Protein AF-A0A8J2X203-F1 (afdb_monomer)

Radius of gyration: 23.36 Å; Cα contacts (8 Å, |Δi|>4): 575; chains: 1; bounding box: 58×71×62 Å

pLDDT: mean 76.02, std 18.05, range [33.25, 97.75]

Foldseek 3Di:
DVVVVVLVLLLLVLVVLLVVLQPPCLVVLLCQFEQAQDQDLDDPCLVVLQVHAAEEEAEFAPLPVVVVLVLVLVLCLRRLFKEWEWEPFDQQQPDDPQFTSTFTQWMQHSVSDTDQPPVHTDTDTLQCPQSPGRYYHYNGAPQNCVSHDPPHHYAYAYEAEQQLLSLLVLCCVVDVVCQDLVSSVVVCVVCLVVLDCPSPGGQLQRQLADNRGGPDPPHDLVSSLVRSSVSVSRHSYYHYSVPQLLSLVLVCLRYHVVCPPVVSSVCRNDPVNDPPVPPPRDDSVVSVVVCVPPPCLVSVCVSCVSVLSSVLSSLSSSLSSLCSRVPVPSCCVVVVHSVVVCVVSSVPCVSPPPPDCPVVCVVVDDDDDDDDDPVSVVVVVVVVVVVVVVVVVVVVVVVVVVVVVVPDDPPDDD

Solvent-accessible surface area (backbone atoms only — not comparable to full-atom values): 22994 Å² total; per-residue (Å²): 110,77,66,57,56,54,49,50,51,49,49,54,47,49,53,50,50,54,56,54,52,63,74,71,42,59,67,58,43,74,59,60,71,65,59,68,60,43,79,75,81,68,92,66,56,75,64,52,40,50,75,43,53,30,38,39,35,41,37,25,56,77,17,58,38,73,58,52,52,52,48,51,46,50,47,15,56,65,28,56,32,21,24,38,33,39,33,81,27,48,70,26,32,42,67,60,78,69,30,24,48,23,24,47,68,42,31,34,42,71,86,56,46,73,48,59,57,94,76,69,54,54,57,46,45,32,70,54,54,35,47,66,26,37,30,42,33,25,50,34,24,40,49,61,67,78,40,42,49,88,93,45,53,72,42,32,33,39,32,41,49,51,57,65,58,28,36,56,52,26,43,44,67,78,37,78,80,49,62,51,60,65,48,46,47,58,49,46,63,67,33,58,88,67,69,57,55,87,50,54,59,38,65,48,61,31,30,10,23,57,96,21,34,48,59,52,96,84,54,58,65,68,61,26,39,56,34,18,56,58,50,50,71,66,36,72,42,43,28,38,58,93,45,42,57,58,32,50,53,54,50,35,58,33,36,36,70,81,56,80,59,54,77,66,54,53,56,70,55,40,69,88,70,53,84,69,85,64,69,87,82,57,57,65,65,59,43,52,57,52,52,54,72,70,74,50,39,64,58,53,49,63,74,40,44,62,51,47,55,50,47,53,54,45,51,52,50,27,52,50,45,32,48,60,66,44,47,91,71,26,56,51,69,79,63,58,32,68,61,41,54,37,61,69,50,76,53,57,62,90,84,45,77,90,67,84,75,51,67,67,52,69,74,71,59,80,83,84,87,82,79,82,62,69,66,62,58,52,50,56,53,49,54,54,50,50,54,51,50,55,50,52,52,52,53,50,53,52,52,52,54,55,52,54,65,72,69,55,76,94,80,84,90,127

Nearest PDB structures (foldseek):
  6k8c-assembly1_A  TM=3.001E-01  e=5.804E+00  Helicobacter pylori 26695
  1jbv-assembly1_A  TM=3.034E-01  e=9.327E+00  Lacticaseibacillus casei
  8sta-assembly1_B  TM=1.337E-01  e=3.427E+00  Cupriavidus metallidurans CH34

Secondary structure (DSSP, 8-state):
-HHHHHHHHHHHHHHHHHHHHHHHSHHHHHT-----------TTHHHHHHHS-EEEEEE-TTTTHHHHHHHHHHHHHHTT--EEEEES-GGGG--BTTB-SSEEEEEE-TT--B---TTSSPPPBHHHHHHH-SEEEES--TTGGGGSPTT--EEEEEEE--HHHHHHHHHHHH-TT--SHHHHHHHHHHHTTTT--TT---HHHHH-EETTEE--TTS-HHHHHHHHHHHHHTEEEEEEGGGHHHHHHHHHHHH-TT-S-HHHHHHHH-STT----S-TT--HHHHHHHHHHSSTHHHHHHHTHHHHHHHHHHHHHHHHHHHHHHGGG-GGGGGTHHHHHHHHTT--GGGS-SS---TTHHHH---SPPPPPHHHHHHHHHHHHHHHHHHHHHHHHHHHHHHHHHSS------

InterPro domains:
  IPR027417 P-loop containing nucleoside triphosphate hydrolase [G3DSA:3.40.50.300] (50-325)

Sequence (414 aa):
MRHAAALLCLVVAQVNALAKSTLGNTTVYQTLPRLECSKETDTNKAADVRAEPIILFVHVFKAAGSSVRGIFRRYAEKCNKRWACLVQCQKGGSPRGATVPCRLRDMVNLNRRLVMGEDGRRNPRTENLGALSHIVGGHFHYGMHMLVPQGRKYFYVTVVREPLSTWISGMRYHDKSLKTVSDVRNAAEKFLPRGSNRFYQNGLTYLGAVDGLPLGRKAPMPEKLVSALSNLEDVLVVGVVESWPTTIDLLQAMLDPTDQAPYMWDRYRDSARKKNTASKSLSSVDIVRDLRGDGYWADIRRFLLFENAFYAAALARHALACKHVLGDDCRLRRQGGLGVLLNASLLAPDLLPSGDIDAASLVNSQPEKPRVSPVAVASAHAVLAEAKRQRAVRDKQRKNRKKKKKLLPVTEQL

Organism: NCBI:txid35677

Structure (mmCIF, N/CA/C/O backbone):
data_AF-A0A8J2X203-F1
#
_entry.id   AF-A0A8J2X203-F1
#
loop_
_atom_site.group_PDB
_atom_site.id
_atom_site.type_symbol
_atom_site.label_atom_id
_atom_site.label_alt_id
_atom_site.label_comp_id
_atom_site.label_asym_id
_atom_site.label_entity_id
_atom_site.label_seq_id
_atom_site.pdbx_PDB_ins_code
_atom_site.Cartn_x
_atom_site.Cartn_y
_atom_site.Cartn_z
_atom_site.occupancy
_atom_site.B_iso_or_equiv
_atom_site.auth_seq_id
_atom_site.auth_comp_id
_atom_site.auth_asym_id
_atom_site.auth_atom_id
_atom_site.pdbx_PDB_model_num
ATOM 1 N N . MET A 1 1 ? 32.691 2.981 -14.051 1.00 40.22 1 MET A N 1
ATOM 2 C CA . MET A 1 1 ? 33.061 3.323 -12.653 1.00 40.22 1 MET A CA 1
ATOM 3 C C . MET A 1 1 ? 31.976 4.071 -11.861 1.00 40.22 1 MET A C 1
ATOM 5 O O . MET A 1 1 ? 31.585 3.569 -10.818 1.00 40.22 1 MET A O 1
ATOM 9 N N . ARG A 1 2 ? 31.408 5.203 -12.320 1.00 37.97 2 ARG A N 1
ATOM 10 C CA . ARG A 1 2 ? 30.400 5.971 -11.535 1.00 37.97 2 ARG A CA 1
ATOM 11 C C . ARG A 1 2 ? 29.120 5.202 -11.156 1.00 37.97 2 ARG A C 1
ATOM 13 O O . ARG A 1 2 ? 28.545 5.462 -10.108 1.00 37.97 2 ARG A O 1
ATOM 20 N N . HIS A 1 3 ? 28.668 4.260 -11.985 1.00 40.38 3 HIS A N 1
ATOM 21 C CA . HIS A 1 3 ? 27.496 3.427 -11.674 1.00 40.38 3 HIS A CA 1
ATOM 22 C C . HIS A 1 3 ? 27.802 2.316 -10.663 1.00 40.38 3 HIS A C 1
ATOM 24 O O . HIS A 1 3 ? 26.931 1.983 -9.872 1.00 40.38 3 HIS A O 1
ATOM 30 N N . ALA A 1 4 ? 29.039 1.811 -10.629 1.00 39.72 4 ALA A N 1
ATOM 31 C CA . ALA A 1 4 ? 29.462 0.804 -9.660 1.00 39.72 4 ALA A CA 1
ATOM 32 C C . ALA A 1 4 ? 29.527 1.389 -8.241 1.00 39.72 4 ALA A C 1
ATOM 34 O O . ALA A 1 4 ? 29.001 0.788 -7.318 1.00 39.72 4 ALA A O 1
ATOM 35 N N . ALA A 1 5 ? 30.058 2.606 -8.079 1.00 46.72 5 ALA A N 1
ATOM 36 C CA . ALA A 1 5 ? 30.074 3.291 -6.784 1.00 46.72 5 ALA A CA 1
ATOM 37 C C . ALA A 1 5 ? 28.659 3.614 -6.266 1.00 46.72 5 ALA A C 1
ATOM 39 O O . ALA A 1 5 ? 28.376 3.445 -5.086 1.00 46.72 5 ALA A O 1
ATOM 40 N N . ALA A 1 6 ? 27.742 4.028 -7.150 1.00 49.97 6 ALA A N 1
ATOM 41 C CA . ALA A 1 6 ? 26.348 4.270 -6.777 1.00 49.97 6 ALA A CA 1
ATOM 42 C C . ALA A 1 6 ? 25.622 2.977 -6.370 1.00 49.97 6 ALA A C 1
ATOM 44 O O . ALA A 1 6 ? 24.853 2.994 -5.414 1.00 49.97 6 ALA A O 1
ATOM 45 N N . LEU A 1 7 ? 25.890 1.868 -7.069 1.00 50.47 7 LEU A N 1
ATOM 46 C CA . LEU A 1 7 ? 25.353 0.549 -6.741 1.00 50.47 7 LEU A CA 1
ATOM 47 C C . LEU A 1 7 ? 25.916 0.039 -5.406 1.00 50.47 7 LEU A C 1
ATOM 49 O O . LEU A 1 7 ? 25.150 -0.397 -4.557 1.00 50.47 7 LEU A O 1
ATOM 53 N N . LEU A 1 8 ? 27.226 0.181 -5.186 1.00 49.06 8 LEU A N 1
ATOM 54 C CA . LEU A 1 8 ? 27.902 -0.214 -3.950 1.00 49.06 8 LEU A CA 1
ATOM 55 C C . LEU A 1 8 ? 27.384 0.586 -2.748 1.00 49.06 8 LEU A C 1
ATOM 57 O O . LEU A 1 8 ? 27.066 0.006 -1.718 1.00 49.06 8 LEU A O 1
ATOM 61 N N . CYS A 1 9 ? 27.199 1.902 -2.891 1.00 54.00 9 CYS A N 1
ATOM 62 C CA . CYS A 1 9 ? 26.570 2.721 -1.854 1.00 54.00 9 CYS A CA 1
ATOM 63 C C . CYS A 1 9 ? 25.115 2.310 -1.586 1.00 54.00 9 CYS A C 1
ATOM 65 O O . CYS A 1 9 ? 24.678 2.369 -0.440 1.00 54.00 9 CYS A O 1
ATOM 67 N N . LEU A 1 10 ? 24.368 1.883 -2.611 1.00 55.03 10 LEU A N 1
ATOM 68 C CA . LEU A 1 10 ? 23.000 1.385 -2.450 1.00 55.03 10 LEU A CA 1
ATOM 69 C C . LEU A 1 10 ? 22.971 0.066 -1.669 1.00 55.03 10 LEU A C 1
ATOM 71 O O . LEU A 1 10 ? 22.167 -0.077 -0.754 1.00 55.03 10 LEU A O 1
ATOM 75 N N . VAL A 1 11 ? 23.871 -0.861 -2.005 1.00 55.09 11 VAL A N 1
ATOM 76 C CA . VAL A 1 11 ? 24.015 -2.163 -1.339 1.00 55.09 11 VAL A CA 1
ATOM 77 C C . VAL A 1 11 ? 24.466 -1.967 0.108 1.00 55.09 11 VAL A C 1
ATOM 79 O O . VAL A 1 11 ? 23.850 -2.502 1.022 1.00 55.09 11 VAL A O 1
ATOM 82 N N . VAL A 1 12 ? 25.464 -1.116 0.357 1.00 56.12 12 VAL A N 1
ATOM 83 C CA . VAL A 1 12 ? 25.931 -0.791 1.715 1.00 56.12 12 VAL A CA 1
ATOM 84 C C . VAL A 1 12 ? 24.844 -0.084 2.532 1.00 56.12 12 VAL A C 1
ATOM 86 O O . VAL A 1 12 ? 24.714 -0.340 3.730 1.00 56.12 12 VAL A O 1
ATOM 89 N N . ALA A 1 13 ? 24.034 0.778 1.913 1.00 53.97 13 ALA A N 1
ATOM 90 C CA . ALA A 1 13 ? 22.890 1.400 2.575 1.00 53.97 13 ALA A CA 1
ATOM 91 C C . ALA A 1 13 ? 21.780 0.383 2.881 1.00 53.97 13 ALA A C 1
ATOM 93 O O . ALA A 1 13 ? 21.217 0.432 3.971 1.00 53.97 13 ALA A O 1
ATOM 94 N N . GLN A 1 14 ? 21.500 -0.559 1.974 1.00 57.31 14 GLN A N 1
ATOM 95 C CA . GLN A 1 14 ? 20.550 -1.650 2.208 1.00 57.31 14 GLN A CA 1
ATOM 96 C C . GLN A 1 14 ? 21.008 -2.563 3.343 1.00 57.31 14 GLN A C 1
ATOM 98 O O . GLN A 1 14 ? 20.225 -2.813 4.251 1.00 57.31 14 GLN A O 1
ATOM 103 N N . VAL A 1 15 ? 22.265 -3.010 3.337 1.00 55.53 15 VAL A N 1
ATOM 104 C CA . VAL A 1 15 ? 22.814 -3.886 4.383 1.00 55.53 15 VAL A CA 1
ATOM 105 C C . VAL A 1 15 ? 22.793 -3.184 5.744 1.00 55.53 15 VAL A C 1
ATOM 107 O O . VAL A 1 15 ? 22.358 -3.772 6.729 1.00 55.53 15 VAL A O 1
ATOM 110 N N . ASN A 1 16 ? 23.162 -1.900 5.806 1.00 54.03 16 ASN A N 1
ATOM 111 C CA . ASN A 1 16 ? 23.105 -1.134 7.055 1.00 54.03 16 ASN A CA 1
ATOM 112 C C . ASN A 1 16 ? 21.674 -0.830 7.524 1.00 54.03 16 ASN A C 1
ATOM 114 O O . ASN A 1 16 ? 21.428 -0.823 8.730 1.00 54.03 16 ASN A O 1
ATOM 118 N N . ALA A 1 17 ? 20.735 -0.567 6.610 1.00 53.28 17 ALA A N 1
ATOM 119 C CA . ALA A 1 17 ? 19.328 -0.357 6.952 1.00 53.28 17 ALA A CA 1
ATOM 120 C C . ALA A 1 17 ? 18.685 -1.653 7.461 1.00 53.28 17 ALA A C 1
ATOM 122 O O . ALA A 1 17 ? 18.047 -1.635 8.511 1.00 53.28 17 ALA A O 1
ATOM 123 N N . LEU A 1 18 ? 18.935 -2.784 6.787 1.00 53.66 18 LEU A N 1
ATOM 124 C CA . LEU A 1 18 ? 18.519 -4.105 7.260 1.00 53.66 18 LEU A CA 1
ATOM 125 C C . LEU A 1 18 ? 19.082 -4.388 8.658 1.00 53.66 18 LEU A C 1
ATOM 127 O O . LEU A 1 18 ? 18.308 -4.717 9.551 1.00 53.66 18 LEU A O 1
ATOM 131 N N . ALA A 1 19 ? 20.388 -4.187 8.867 1.00 53.53 19 ALA A N 1
ATOM 132 C CA . ALA A 1 19 ? 21.050 -4.469 10.140 1.00 53.53 19 ALA A CA 1
ATOM 133 C C . ALA A 1 19 ? 20.549 -3.581 11.298 1.00 53.53 19 ALA A C 1
ATOM 135 O O . ALA A 1 19 ? 20.325 -4.074 12.407 1.00 53.53 19 ALA A O 1
ATOM 136 N N . LYS A 1 20 ? 20.323 -2.280 11.055 1.00 53.88 20 LYS A N 1
ATOM 137 C CA . LYS A 1 20 ? 19.760 -1.361 12.064 1.00 53.88 20 LYS A CA 1
ATOM 138 C C . LYS A 1 20 ? 18.294 -1.667 12.375 1.00 53.88 20 LYS A C 1
ATOM 140 O O . LYS A 1 20 ? 17.915 -1.654 13.545 1.00 53.88 20 LYS A O 1
ATOM 145 N N . SER A 1 21 ? 17.498 -1.997 11.357 1.00 52.84 21 SER A N 1
ATOM 146 C CA . SER A 1 21 ? 16.092 -2.384 11.509 1.00 52.84 21 SER A CA 1
ATOM 147 C C . SER A 1 21 ? 15.927 -3.619 12.402 1.00 52.84 21 SER A C 1
ATOM 149 O O . SER A 1 21 ? 14.963 -3.692 13.163 1.00 52.84 21 SER A O 1
ATOM 151 N N . THR A 1 22 ? 16.835 -4.596 12.329 1.00 52.50 22 THR A N 1
ATOM 152 C CA . THR A 1 22 ? 16.743 -5.844 13.111 1.00 52.50 22 THR A CA 1
ATOM 153 C C . THR A 1 22 ? 17.000 -5.679 14.609 1.00 52.50 22 THR A C 1
ATOM 155 O O . THR A 1 22 ? 16.419 -6.424 15.389 1.00 52.50 22 THR A O 1
ATOM 158 N N . LEU A 1 23 ? 17.827 -4.715 15.032 1.00 46.97 23 LEU A N 1
ATOM 159 C CA . LEU A 1 23 ? 18.232 -4.576 16.442 1.00 46.97 23 LEU A CA 1
ATOM 160 C C . LEU A 1 23 ? 17.339 -3.625 17.256 1.00 46.97 23 LEU A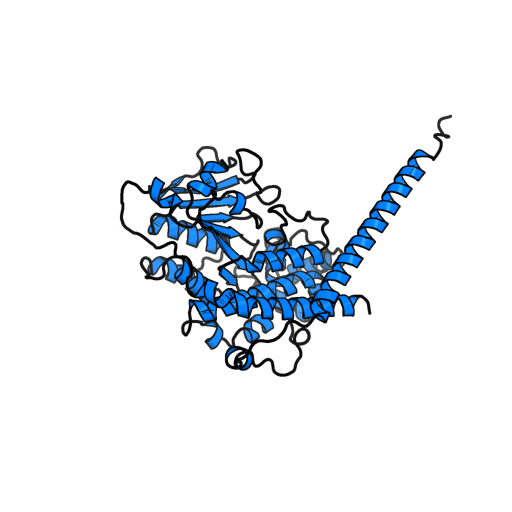 C 1
ATOM 162 O O . LEU A 1 23 ? 17.231 -3.795 18.466 1.00 46.97 23 LEU A O 1
ATOM 166 N N . GLY A 1 24 ? 16.693 -2.644 16.616 1.00 51.19 24 GLY A N 1
ATOM 167 C CA . GLY A 1 24 ? 15.830 -1.668 17.300 1.00 51.19 24 GLY A CA 1
ATOM 168 C C . GLY A 1 24 ? 14.337 -2.016 17.339 1.00 51.19 24 GLY A C 1
ATOM 169 O O . GLY A 1 24 ? 13.624 -1.495 18.190 1.00 51.19 24 GLY A O 1
ATOM 170 N N . ASN A 1 25 ? 13.851 -2.887 16.444 1.00 53.41 25 ASN A N 1
ATOM 171 C CA . ASN A 1 25 ? 12.408 -3.102 16.241 1.00 53.41 25 ASN A CA 1
ATOM 172 C C . ASN A 1 25 ? 11.844 -4.391 16.841 1.00 53.41 25 ASN A C 1
ATOM 174 O O . ASN A 1 25 ? 10.650 -4.653 16.699 1.00 53.41 25 ASN A O 1
ATOM 178 N N . THR A 1 26 ? 12.647 -5.211 17.517 1.00 57.44 26 THR A N 1
ATOM 179 C CA . THR A 1 26 ? 12.128 -6.413 18.190 1.00 57.44 26 THR A CA 1
ATOM 180 C C . THR A 1 26 ? 11.073 -6.061 19.239 1.00 57.44 26 THR A C 1
ATOM 182 O O . THR A 1 26 ? 10.055 -6.742 19.326 1.00 57.44 26 THR A O 1
ATOM 185 N N . THR A 1 27 ? 11.242 -4.946 19.953 1.00 60.12 27 THR A N 1
ATOM 186 C CA . THR A 1 27 ? 10.258 -4.421 20.916 1.00 60.12 27 THR A CA 1
ATOM 187 C C . THR A 1 27 ? 8.948 -3.977 20.260 1.00 60.12 27 THR A C 1
ATOM 189 O O . THR A 1 27 ? 7.878 -4.176 20.836 1.00 60.12 27 THR A O 1
ATOM 192 N N . VAL A 1 28 ? 8.998 -3.441 19.035 1.00 66.12 28 VAL A N 1
ATOM 193 C CA . VAL A 1 28 ? 7.806 -2.993 18.289 1.00 66.12 28 VAL A CA 1
ATOM 194 C C . VAL A 1 28 ? 6.884 -4.170 17.964 1.00 66.12 28 VAL A C 1
ATOM 196 O O . VAL A 1 28 ? 5.664 -4.039 18.038 1.00 66.12 28 VAL A O 1
ATOM 199 N N . TYR A 1 29 ? 7.449 -5.339 17.652 1.00 65.88 29 TYR A N 1
ATOM 200 C CA . TYR A 1 29 ? 6.659 -6.538 17.356 1.00 65.88 29 TYR A CA 1
ATOM 201 C C . TYR A 1 29 ? 6.220 -7.313 18.605 1.00 65.88 29 TYR A C 1
ATOM 203 O O . TYR A 1 29 ? 5.225 -8.028 18.540 1.00 65.88 29 TYR A O 1
ATOM 211 N N . GLN A 1 30 ? 6.906 -7.150 19.743 1.00 64.62 30 GLN A N 1
ATOM 212 C CA . GLN A 1 30 ? 6.516 -7.782 21.013 1.00 64.62 30 GLN A CA 1
ATOM 213 C C . GLN A 1 30 ? 5.176 -7.266 21.546 1.00 64.62 30 GLN A C 1
ATOM 215 O O . GLN A 1 30 ? 4.457 -7.992 22.227 1.00 64.62 30 GLN A O 1
ATOM 220 N N . THR A 1 31 ? 4.820 -6.025 21.219 1.00 65.81 31 THR A N 1
ATOM 221 C CA . THR A 1 31 ? 3.533 -5.429 21.589 1.00 65.81 31 THR A CA 1
ATOM 222 C C . THR A 1 31 ? 2.875 -4.845 20.355 1.00 65.81 31 THR A C 1
ATOM 224 O O . THR A 1 31 ? 2.670 -3.635 20.259 1.00 65.81 31 THR A O 1
ATOM 227 N N . LEU A 1 32 ? 2.547 -5.716 19.388 1.00 71.62 32 LEU A N 1
ATOM 228 C CA . LEU A 1 32 ? 1.739 -5.277 18.260 1.00 71.62 32 LEU A CA 1
ATOM 229 C C . LEU A 1 32 ? 0.491 -4.570 18.805 1.00 71.62 32 LEU A C 1
ATOM 231 O O . LEU A 1 32 ? -0.293 -5.190 19.527 1.00 71.62 32 LEU A O 1
ATOM 235 N N . PRO A 1 33 ? 0.305 -3.285 18.492 1.00 72.12 33 PRO A N 1
ATOM 236 C CA . PRO A 1 33 ? -0.875 -2.555 18.899 1.00 72.12 33 PRO A CA 1
ATOM 237 C C . PRO A 1 33 ? -2.109 -3.221 18.304 1.00 72.12 33 PRO A C 1
ATOM 239 O O . PRO A 1 33 ? -2.152 -3.542 17.114 1.00 72.12 33 PRO A O 1
ATOM 242 N N . ARG A 1 34 ? -3.114 -3.414 19.152 1.00 81.00 34 ARG A N 1
ATOM 243 C CA . ARG A 1 34 ? -4.309 -4.174 18.808 1.00 81.00 34 ARG A CA 1
ATOM 244 C C . ARG A 1 34 ? -5.471 -3.227 18.592 1.00 81.00 34 ARG A C 1
ATOM 246 O O . ARG A 1 34 ? -5.744 -2.364 19.424 1.00 81.00 34 ARG A O 1
ATOM 253 N N . LEU A 1 35 ? -6.156 -3.402 17.469 1.00 84.25 35 LEU A N 1
ATOM 254 C CA . LEU A 1 35 ? -7.462 -2.798 17.234 1.00 84.25 35 LEU A CA 1
ATOM 255 C C . LEU A 1 35 ? -8.517 -3.884 17.433 1.00 84.25 35 LEU A C 1
ATOM 257 O O . LEU A 1 35 ? -9.119 -4.323 16.458 1.00 84.25 35 LEU A O 1
ATOM 261 N N . GLU A 1 36 ? -8.677 -4.355 18.671 1.00 83.19 36 GLU A N 1
ATOM 262 C CA . GLU A 1 36 ? -9.402 -5.596 18.969 1.00 83.19 36 GLU A CA 1
ATOM 263 C C . GLU A 1 36 ? -10.850 -5.580 18.481 1.00 83.19 36 GLU A C 1
ATOM 265 O O . GLU A 1 36 ? -11.543 -4.554 18.494 1.00 83.19 36 GLU A O 1
ATOM 270 N N . CYS A 1 37 ? -11.303 -6.747 18.036 1.00 85.00 37 CYS A N 1
ATOM 271 C CA . CYS A 1 37 ? -12.652 -6.931 17.547 1.00 85.00 37 CYS A CA 1
ATOM 272 C C . CYS A 1 37 ? -13.624 -7.027 18.726 1.00 85.00 37 CYS A C 1
ATOM 274 O O . CYS A 1 37 ? -13.645 -8.036 19.423 1.00 85.00 37 CYS A O 1
ATOM 276 N N . SER A 1 38 ? -14.468 -6.011 18.919 1.00 79.62 38 SER A N 1
ATOM 277 C CA . SER A 1 38 ? -15.594 -6.098 19.854 1.00 79.62 38 SER A CA 1
ATOM 278 C C . SER A 1 38 ? -16.901 -6.288 19.089 1.00 79.62 38 SER A C 1
ATOM 280 O O . SER A 1 38 ? -17.208 -5.564 18.133 1.00 79.62 38 SER A O 1
ATOM 282 N N . LYS A 1 39 ? -17.674 -7.295 19.504 1.00 70.00 39 LYS A N 1
ATOM 283 C CA . LYS A 1 39 ? -19.028 -7.559 18.992 1.00 70.00 39 LYS A CA 1
ATOM 284 C C . LYS A 1 39 ? -20.095 -6.780 19.760 1.00 70.00 39 LYS A C 1
ATOM 286 O O . LYS A 1 39 ? -21.212 -6.663 19.250 1.00 70.00 39 LYS A O 1
ATOM 291 N N . GLU A 1 40 ? -19.758 -6.244 20.932 1.00 67.25 40 GLU A N 1
ATOM 292 C CA . GLU A 1 40 ? -20.705 -5.574 21.817 1.00 67.25 40 GLU A CA 1
ATOM 293 C C . GLU A 1 40 ? -21.225 -4.275 21.197 1.00 67.25 40 GLU A C 1
ATOM 295 O O . GLU A 1 40 ? -20.528 -3.509 20.517 1.00 67.25 40 GLU A O 1
ATOM 300 N N . THR A 1 41 ? -22.522 -4.047 21.371 1.00 59.62 41 THR A N 1
ATOM 301 C CA . THR A 1 41 ? -23.263 -2.940 20.761 1.00 59.62 41 THR A CA 1
ATOM 302 C C . THR A 1 41 ? -23.167 -1.632 21.541 1.00 59.62 41 THR A C 1
ATOM 304 O O . THR A 1 41 ? -23.772 -0.668 21.086 1.00 59.62 41 THR A O 1
ATOM 307 N N . ASP A 1 42 ? -22.347 -1.561 22.593 1.00 55.94 42 ASP A N 1
ATOM 308 C CA . ASP A 1 42 ? -22.339 -0.480 23.588 1.00 55.94 42 ASP A CA 1
ATOM 309 C C . ASP A 1 42 ? -22.448 0.948 23.044 1.00 55.94 42 ASP A C 1
ATOM 311 O O . ASP A 1 42 ? -21.892 1.335 22.014 1.00 55.94 42 ASP A O 1
ATOM 315 N N . THR A 1 43 ? -23.243 1.742 23.747 1.00 51.66 43 THR A N 1
ATOM 316 C CA . THR A 1 43 ? -23.900 2.951 23.246 1.00 51.66 43 THR A CA 1
ATOM 317 C C . THR A 1 43 ? -23.021 4.210 23.265 1.00 51.66 43 THR A C 1
ATOM 319 O O . THR A 1 43 ? -23.412 5.209 22.667 1.00 51.66 43 THR A O 1
ATOM 322 N N . ASN A 1 44 ? -21.801 4.166 23.827 1.00 52.75 44 ASN A N 1
ATOM 323 C CA . ASN A 1 44 ? -20.912 5.337 23.999 1.00 52.75 44 ASN A CA 1
ATOM 324 C C . ASN A 1 44 ? -19.638 5.369 23.120 1.00 52.75 44 ASN A C 1
ATOM 326 O O . ASN A 1 44 ? -18.684 6.104 23.373 1.00 52.75 44 ASN A O 1
ATOM 330 N N . LYS A 1 45 ? -19.659 4.668 21.987 1.00 59.66 45 LYS A N 1
ATOM 331 C CA . LYS A 1 45 ? -18.501 4.420 21.102 1.00 59.66 45 LYS A CA 1
ATOM 332 C C . LYS A 1 45 ? -17.791 5.622 20.469 1.00 59.66 45 LYS A C 1
ATOM 334 O O . LYS A 1 45 ? -16.779 5.438 19.798 1.00 59.66 45 LYS A O 1
ATOM 339 N N . ALA A 1 46 ? -18.310 6.847 20.571 1.00 55.75 46 ALA A N 1
ATOM 340 C CA . ALA A 1 46 ? -17.629 8.016 20.002 1.00 55.75 46 ALA A CA 1
ATOM 341 C C . ALA A 1 46 ? -16.410 8.448 20.836 1.00 55.75 46 ALA A C 1
ATOM 343 O O . ALA A 1 46 ? -15.409 8.872 20.252 1.00 55.75 46 ALA A O 1
ATOM 344 N N . ALA A 1 47 ? -16.488 8.317 22.166 1.00 57.75 47 ALA A N 1
ATOM 345 C CA . ALA A 1 47 ? -15.360 8.548 23.067 1.00 57.75 47 ALA A CA 1
ATOM 346 C C . ALA A 1 47 ? -14.298 7.445 22.900 1.00 57.75 47 ALA A C 1
ATOM 348 O O . ALA A 1 47 ? -13.113 7.758 22.766 1.00 57.75 47 ALA A O 1
ATOM 349 N N . ASP A 1 48 ? -14.741 6.192 22.750 1.00 65.56 48 ASP A N 1
ATOM 350 C CA . ASP A 1 48 ? -13.872 5.019 22.574 1.00 65.56 48 ASP A CA 1
ATOM 351 C C . ASP A 1 48 ? -12.980 5.116 21.331 1.00 65.56 48 ASP A C 1
ATOM 353 O O . ASP A 1 48 ? -11.802 4.763 21.381 1.00 65.56 48 ASP A O 1
ATOM 357 N N . VAL A 1 49 ? -13.483 5.690 20.225 1.00 81.56 49 VAL A N 1
ATOM 358 C CA . VAL A 1 49 ? -12.681 5.827 18.993 1.00 81.56 49 VAL A CA 1
ATOM 359 C C . VAL A 1 49 ? -11.387 6.598 19.248 1.00 81.56 49 VAL A C 1
ATOM 361 O O . VAL A 1 49 ? -10.354 6.257 18.679 1.00 81.56 49 VAL A O 1
ATOM 364 N N . ARG A 1 50 ? -11.418 7.647 20.080 1.00 82.00 50 ARG A N 1
ATOM 365 C CA . ARG A 1 50 ? -10.235 8.487 20.333 1.00 82.00 50 ARG A CA 1
ATOM 366 C C . ARG A 1 50 ? -9.215 7.806 21.245 1.00 82.00 50 ARG A C 1
ATOM 368 O O . ARG A 1 50 ? -8.033 8.122 21.129 1.00 82.00 50 ARG A O 1
ATOM 375 N N . ALA A 1 51 ? -9.666 6.901 22.113 1.00 85.00 51 ALA A N 1
ATOM 376 C CA . ALA A 1 51 ? -8.804 6.110 22.987 1.00 85.00 51 ALA A CA 1
ATOM 377 C C . ALA A 1 51 ? -8.096 4.978 22.223 1.00 85.00 51 ALA A C 1
ATOM 379 O O . ALA A 1 51 ? -6.964 4.618 22.544 1.00 85.00 51 ALA A O 1
ATOM 380 N N . GLU A 1 52 ? -8.733 4.454 21.175 1.00 89.31 52 GLU A N 1
ATOM 381 C CA . GLU A 1 52 ? -8.156 3.414 20.329 1.00 89.31 52 GLU A CA 1
ATOM 382 C C . GLU A 1 52 ? -7.148 3.960 19.303 1.00 89.31 52 GLU A C 1
ATOM 384 O O . GLU A 1 52 ? -7.305 5.073 18.778 1.00 89.31 52 GLU A O 1
ATOM 389 N N . PRO A 1 53 ? -6.130 3.164 18.931 1.00 91.75 53 PRO A N 1
ATOM 390 C CA . PRO A 1 53 ? -5.208 3.550 17.878 1.00 91.75 53 PRO A CA 1
ATOM 391 C C . PRO A 1 53 ? -5.882 3.636 16.503 1.00 91.75 53 PRO A C 1
ATOM 393 O O . PRO A 1 53 ? -6.880 2.973 16.228 1.00 91.75 53 PRO A O 1
ATOM 396 N N . ILE A 1 54 ? -5.297 4.430 15.606 1.00 93.75 54 ILE A N 1
ATOM 397 C CA . ILE A 1 54 ? -5.731 4.533 14.207 1.00 93.75 54 ILE A CA 1
ATOM 398 C C . ILE A 1 54 ? -4.776 3.808 13.259 1.00 93.75 54 ILE A C 1
ATOM 400 O O . ILE A 1 54 ? -3.557 3.946 13.334 1.00 93.75 54 ILE A O 1
ATOM 404 N N . ILE A 1 55 ? -5.341 3.071 12.308 1.00 95.69 55 ILE A N 1
ATOM 405 C CA . ILE A 1 55 ? -4.592 2.391 11.253 1.00 95.69 55 ILE A CA 1
ATOM 406 C C . ILE A 1 55 ? -4.629 3.230 9.979 1.00 95.69 55 ILE A C 1
ATOM 408 O O . ILE A 1 55 ? -5.696 3.594 9.480 1.00 95.69 55 ILE A O 1
ATOM 412 N N . LEU A 1 56 ? -3.452 3.495 9.423 1.00 96.38 56 LEU A N 1
ATOM 413 C CA . LEU A 1 56 ? -3.247 4.240 8.188 1.00 96.38 56 LEU A CA 1
ATOM 414 C C . LEU A 1 56 ? -2.744 3.288 7.100 1.00 96.38 56 LEU A C 1
ATOM 416 O O . LEU A 1 56 ? -1.565 2.939 7.043 1.00 96.38 56 LEU A O 1
ATOM 420 N N . PHE A 1 57 ? -3.641 2.861 6.214 1.00 97.50 57 PHE A N 1
ATOM 421 C CA . PHE A 1 57 ? -3.300 1.959 5.118 1.00 97.50 57 PHE A CA 1
ATOM 422 C C . PHE A 1 57 ? -2.891 2.711 3.845 1.00 97.50 57 PHE A C 1
ATOM 424 O O . PHE A 1 57 ? -3.737 3.207 3.091 1.00 97.50 57 PHE A O 1
ATOM 431 N N . VAL A 1 58 ? -1.588 2.722 3.568 1.00 96.81 58 VAL A N 1
ATOM 432 C CA . VAL A 1 58 ? -1.011 3.276 2.338 1.00 96.81 58 VAL A CA 1
ATOM 433 C C . VAL A 1 58 ? -1.158 2.247 1.217 1.00 96.81 58 VAL A C 1
ATOM 435 O O . VAL A 1 58 ? -0.450 1.244 1.160 1.00 96.81 58 VAL A O 1
ATOM 438 N N . HIS A 1 59 ? -2.086 2.477 0.288 1.00 95.69 59 HIS A N 1
ATOM 439 C CA . HIS A 1 59 ? -2.292 1.573 -0.841 1.00 95.69 59 HIS A CA 1
ATOM 440 C C . HIS A 1 59 ? -1.322 1.870 -1.990 1.00 95.69 59 HIS A C 1
ATOM 442 O O . HIS A 1 59 ? -1.572 2.749 -2.825 1.00 95.69 59 HIS A O 1
ATOM 448 N N . VAL A 1 60 ? -0.283 1.039 -2.102 1.00 94.38 60 VAL A N 1
ATOM 449 C CA . VAL A 1 60 ? 0.586 0.994 -3.283 1.00 94.38 60 VAL A CA 1
ATOM 450 C C . VAL A 1 60 ? -0.196 0.476 -4.491 1.00 94.38 60 VAL A C 1
ATOM 452 O O . VAL A 1 60 ? -0.828 -0.583 -4.461 1.00 94.38 60 VAL A O 1
ATOM 455 N N . PHE A 1 61 ? -0.184 1.246 -5.576 1.00 92.38 61 PHE A N 1
ATOM 456 C CA . PHE A 1 61 ? -0.935 0.923 -6.784 1.00 92.38 61 PHE A CA 1
ATOM 457 C C . PHE A 1 61 ? -0.570 -0.464 -7.331 1.00 92.38 61 PHE A C 1
ATOM 459 O O . PHE A 1 61 ? 0.592 -0.827 -7.448 1.00 92.38 61 PHE A O 1
ATOM 466 N N . LYS A 1 62 ? -1.611 -1.251 -7.641 1.00 92.44 62 LYS A N 1
ATOM 467 C CA . LYS A 1 62 ? -1.529 -2.630 -8.163 1.00 92.44 62 LYS A CA 1
ATOM 468 C C . LYS A 1 62 ? -0.840 -3.653 -7.246 1.00 92.44 62 LYS A C 1
ATOM 470 O O . LYS A 1 62 ? -0.626 -4.782 -7.688 1.00 92.44 62 LYS A O 1
ATOM 475 N N . ALA A 1 63 ? -0.667 -3.338 -5.962 1.00 93.31 63 ALA A N 1
ATOM 476 C CA . ALA A 1 63 ? -0.205 -4.263 -4.926 1.00 93.31 63 ALA A CA 1
ATOM 477 C C . ALA A 1 63 ? -1.370 -4.833 -4.087 1.00 93.31 63 ALA A C 1
ATOM 479 O O . ALA A 1 63 ? -1.413 -4.723 -2.869 1.00 93.31 63 ALA A O 1
ATOM 480 N N . ALA A 1 64 ? -2.386 -5.383 -4.763 1.00 91.62 64 ALA A N 1
ATOM 481 C CA . ALA A 1 64 ? -3.569 -6.010 -4.151 1.00 91.62 64 ALA A CA 1
ATOM 482 C C . ALA A 1 64 ? -4.389 -5.152 -3.159 1.00 91.62 64 ALA A C 1
ATOM 484 O O . ALA A 1 64 ? -5.264 -5.683 -2.474 1.00 91.62 64 ALA A O 1
ATOM 485 N N . GLY A 1 65 ? -4.216 -3.830 -3.095 1.00 91.94 65 GLY A N 1
ATOM 486 C CA . GLY A 1 65 ? -4.902 -3.067 -2.050 1.00 91.94 65 GLY A CA 1
ATOM 487 C C . GLY A 1 65 ? -6.413 -2.941 -2.219 1.00 91.94 65 GLY A C 1
ATOM 488 O O . GLY A 1 65 ? -7.078 -2.581 -1.261 1.00 91.94 65 GLY A O 1
ATOM 489 N N . SER A 1 66 ? -7.013 -3.288 -3.365 1.00 91.12 66 SER A N 1
ATOM 490 C CA . SER A 1 66 ? -8.475 -3.493 -3.413 1.00 91.12 66 SER A CA 1
ATOM 491 C C . SER A 1 66 ? -8.933 -4.618 -2.482 1.00 91.12 66 SER A C 1
ATOM 493 O O . SER A 1 66 ? -9.969 -4.471 -1.839 1.00 91.12 66 SER A O 1
ATOM 495 N N . SER A 1 67 ? -8.151 -5.694 -2.371 1.00 92.62 67 SER A N 1
ATOM 496 C CA . SER A 1 67 ? -8.413 -6.790 -1.437 1.00 92.62 67 SER A CA 1
ATOM 497 C C . SER A 1 67 ? -8.246 -6.320 0.005 1.00 92.62 67 SER A C 1
ATOM 499 O O . SER A 1 67 ? -9.142 -6.528 0.812 1.00 92.62 67 SER A O 1
ATOM 501 N N . VAL A 1 68 ? -7.159 -5.601 0.303 1.00 95.25 68 VAL A N 1
ATOM 502 C CA . VAL A 1 68 ? -6.886 -5.067 1.651 1.00 95.25 68 VAL A CA 1
ATOM 503 C C . VAL A 1 68 ? -7.950 -4.060 2.100 1.00 95.25 68 VAL A C 1
ATOM 505 O O . VAL A 1 68 ? -8.448 -4.149 3.215 1.00 95.25 68 VAL A O 1
ATOM 508 N N . ARG A 1 69 ? -8.391 -3.150 1.220 1.00 95.00 69 ARG A N 1
ATOM 509 C CA . ARG A 1 69 ? -9.528 -2.258 1.518 1.00 95.00 69 ARG A CA 1
ATOM 510 C C . ARG A 1 69 ? -10.808 -3.044 1.805 1.00 95.00 69 ARG A C 1
ATOM 512 O O . ARG A 1 69 ? -11.565 -2.671 2.691 1.00 95.00 69 ARG A O 1
ATOM 519 N N . GLY A 1 70 ? -11.043 -4.135 1.074 1.00 93.38 70 GLY A N 1
ATOM 520 C CA . GLY A 1 70 ? -12.154 -5.047 1.341 1.00 93.38 70 GLY A CA 1
ATOM 521 C C . GLY A 1 70 ? -12.052 -5.736 2.705 1.00 93.38 70 GLY A C 1
ATOM 522 O O . GLY A 1 70 ? -13.076 -5.904 3.364 1.00 93.38 70 GLY A O 1
ATOM 523 N N . ILE A 1 71 ? -10.842 -6.105 3.139 1.00 94.81 71 ILE A N 1
ATOM 524 C CA . ILE A 1 71 ? -10.575 -6.648 4.480 1.00 94.81 71 ILE A CA 1
ATOM 525 C C . ILE A 1 71 ? -10.914 -5.598 5.532 1.00 94.81 71 ILE A C 1
ATOM 527 O O . ILE A 1 71 ? -11.796 -5.843 6.343 1.00 94.81 71 ILE A O 1
ATOM 531 N N . PHE A 1 72 ? -10.310 -4.408 5.472 1.00 95.81 72 PHE A N 1
ATOM 532 C CA . PHE A 1 72 ? -10.547 -3.362 6.471 1.00 95.81 72 PHE A CA 1
ATOM 533 C C . PHE A 1 72 ? -12.004 -2.910 6.542 1.00 95.81 72 PHE A C 1
ATOM 535 O O . PHE A 1 72 ? -12.531 -2.709 7.634 1.00 95.81 72 PHE A O 1
ATOM 542 N N . ARG A 1 73 ? -12.681 -2.797 5.395 1.00 93.69 73 ARG A N 1
ATOM 543 C CA . ARG A 1 73 ? -14.110 -2.485 5.361 1.00 93.69 73 ARG A CA 1
ATOM 544 C C . ARG A 1 73 ? -14.935 -3.565 6.068 1.00 93.69 73 ARG A C 1
ATOM 546 O O . ARG A 1 73 ? -15.749 -3.232 6.921 1.00 93.69 73 ARG A O 1
ATOM 553 N N . ARG A 1 74 ? -14.730 -4.846 5.736 1.00 91.81 74 ARG A N 1
ATOM 554 C CA . ARG A 1 74 ? -15.458 -5.955 6.382 1.00 91.81 74 ARG A CA 1
ATOM 555 C C . ARG A 1 74 ? -15.130 -6.063 7.864 1.00 91.81 74 ARG A C 1
ATOM 557 O O . ARG A 1 74 ? -16.030 -6.316 8.655 1.00 91.81 74 ARG A O 1
ATOM 564 N N . TYR A 1 75 ? -13.867 -5.850 8.219 1.00 93.12 75 TYR A N 1
ATOM 565 C CA . TYR A 1 75 ? -13.415 -5.817 9.600 1.00 93.12 75 TYR A CA 1
ATOM 566 C C . TYR A 1 75 ? -14.182 -4.741 10.368 1.00 93.12 75 TYR A C 1
ATOM 568 O O . TYR A 1 75 ? -14.811 -5.039 11.375 1.00 93.12 75 TYR A O 1
ATOM 576 N N . ALA A 1 76 ? -14.263 -3.524 9.827 1.00 92.25 76 ALA A N 1
ATOM 577 C CA . ALA A 1 76 ? -15.051 -2.449 10.417 1.00 92.25 76 ALA A CA 1
ATOM 578 C C . ALA A 1 76 ? -16.543 -2.795 10.565 1.00 92.25 76 ALA A C 1
ATOM 580 O O . ALA A 1 76 ? -17.112 -2.578 11.631 1.00 92.25 76 ALA A O 1
ATOM 581 N N . GLU A 1 77 ? -17.161 -3.396 9.543 1.00 88.88 77 GLU A N 1
ATOM 582 C CA . GLU A 1 77 ? -18.565 -3.832 9.592 1.00 88.88 77 GLU A CA 1
ATOM 583 C C . GLU A 1 77 ? -18.812 -4.905 10.673 1.00 88.88 77 GLU A C 1
ATOM 585 O O . GLU A 1 77 ? -19.834 -4.864 11.361 1.00 88.88 77 GLU A O 1
ATOM 590 N N . LYS A 1 78 ? -17.895 -5.870 10.828 1.00 88.31 78 LYS A N 1
ATOM 591 C CA . LYS A 1 78 ? -18.046 -7.022 11.738 1.00 88.31 78 LYS A CA 1
ATOM 592 C C . LYS A 1 78 ? -17.651 -6.723 13.178 1.00 88.31 78 LYS A C 1
ATOM 594 O O . LYS A 1 78 ? -18.347 -7.151 14.091 1.00 88.31 78 LYS A O 1
ATOM 599 N N . CYS A 1 79 ? -16.580 -5.967 13.351 1.00 87.69 79 CYS A N 1
ATOM 600 C CA . CYS A 1 79 ? -15.965 -5.649 14.636 1.00 87.69 79 CYS A CA 1
ATOM 601 C C . CYS A 1 79 ? -16.349 -4.261 15.143 1.00 87.69 79 CYS A C 1
ATOM 603 O O . CYS A 1 79 ? -15.691 -3.711 16.024 1.00 87.69 79 CYS A O 1
ATOM 605 N N . ASN A 1 80 ? -17.387 -3.667 14.538 1.00 86.31 80 ASN A N 1
ATOM 606 C CA . ASN A 1 80 ? -17.939 -2.382 14.940 1.00 86.31 80 ASN A CA 1
ATOM 607 C C . ASN A 1 80 ? -16.860 -1.268 14.986 1.00 86.31 80 ASN A C 1
ATOM 609 O O . ASN A 1 80 ? -16.839 -0.380 15.836 1.00 86.31 80 ASN A O 1
ATOM 613 N N . LYS A 1 81 ? -15.949 -1.293 14.011 1.00 90.06 81 LYS A N 1
ATOM 614 C CA . LYS A 1 81 ? -14.964 -0.225 13.811 1.00 90.06 81 LYS A CA 1
ATOM 615 C C . LYS A 1 81 ? -15.446 0.743 12.738 1.00 90.06 81 LYS A C 1
ATOM 617 O O . LYS A 1 81 ? -16.480 0.568 12.099 1.00 90.06 81 LYS A O 1
ATOM 622 N N . ARG A 1 82 ? -14.670 1.806 12.546 1.00 91.56 82 ARG A N 1
ATOM 623 C CA . ARG A 1 82 ? -14.947 2.859 11.567 1.00 91.56 82 ARG A CA 1
ATOM 624 C C . ARG A 1 82 ? -13.870 2.849 10.501 1.00 91.56 82 ARG A C 1
ATOM 626 O O . ARG A 1 82 ? -12.684 2.887 10.831 1.00 91.56 82 ARG A O 1
ATOM 633 N N . TRP A 1 83 ? -14.298 2.819 9.249 1.00 93.50 83 TRP A N 1
ATOM 634 C CA . TRP A 1 83 ? -13.429 2.760 8.078 1.00 93.50 83 TRP A CA 1
ATOM 635 C C . TRP A 1 83 ? -13.703 3.952 7.170 1.00 93.50 83 TRP A C 1
ATOM 637 O O . TRP A 1 83 ? -14.864 4.279 6.937 1.00 93.50 83 TRP A O 1
ATOM 647 N N . ALA A 1 84 ? -12.652 4.544 6.608 1.00 93.94 84 ALA A N 1
ATOM 648 C CA . ALA A 1 84 ? -12.757 5.549 5.560 1.00 93.94 84 ALA A CA 1
ATOM 649 C C . ALA A 1 84 ? -11.794 5.241 4.405 1.00 93.94 84 ALA A C 1
ATOM 651 O O . ALA A 1 84 ? -10.572 5.193 4.579 1.00 93.94 84 ALA A O 1
ATOM 652 N N . CYS A 1 85 ? -12.345 5.074 3.200 1.00 94.50 85 CYS A N 1
ATOM 653 C CA . CYS A 1 85 ? -11.562 4.861 1.988 1.00 94.50 85 CYS A CA 1
ATOM 654 C C . CYS A 1 85 ? -11.289 6.181 1.260 1.00 94.50 85 CYS A C 1
ATOM 656 O O . CYS A 1 85 ? -12.208 6.793 0.710 1.00 94.50 85 CYS A O 1
ATOM 658 N N . LEU A 1 86 ? -10.018 6.560 1.126 1.00 92.75 86 LEU A N 1
ATOM 659 C CA . LEU A 1 86 ? -9.603 7.725 0.342 1.00 92.75 86 LEU A CA 1
ATOM 660 C C . LEU A 1 86 ? -9.129 7.339 -1.063 1.00 92.75 86 LEU A C 1
ATOM 662 O O . LEU A 1 86 ? -8.365 6.392 -1.269 1.00 92.75 86 LEU A O 1
ATOM 666 N N . VAL A 1 87 ? -9.540 8.111 -2.062 1.00 90.81 87 VAL A N 1
ATOM 667 C CA . VAL A 1 87 ? -9.097 7.966 -3.453 1.00 90.81 87 VAL A CA 1
ATOM 668 C C . VAL A 1 87 ? -8.790 9.325 -4.069 1.00 90.81 87 VAL A C 1
ATOM 670 O O . VAL A 1 87 ? -9.221 10.357 -3.568 1.00 90.81 87 VAL A O 1
ATOM 673 N N . GLN A 1 88 ? -8.061 9.328 -5.188 1.00 87.25 88 GLN A N 1
ATOM 674 C CA . GLN A 1 88 ? -7.800 10.542 -5.976 1.00 87.25 88 GLN A CA 1
ATOM 675 C C . GLN A 1 88 ? -7.200 11.691 -5.140 1.00 87.25 88 GLN A C 1
ATOM 677 O O . GLN A 1 88 ? -7.556 12.852 -5.317 1.00 87.25 88 GLN A O 1
ATOM 682 N N . CYS A 1 89 ? -6.286 11.357 -4.228 1.00 88.69 89 CYS A N 1
ATOM 683 C CA . CYS A 1 89 ? -5.601 12.322 -3.380 1.00 88.69 89 CYS A CA 1
ATOM 684 C C . CYS A 1 89 ? -4.637 13.194 -4.190 1.00 88.69 89 CYS A C 1
ATOM 686 O O . CYS A 1 89 ? -3.647 12.711 -4.747 1.00 88.69 89 CYS A O 1
ATOM 688 N N . GLN A 1 90 ? -4.904 14.494 -4.238 1.00 86.25 90 GLN A N 1
ATOM 689 C CA . GLN A 1 90 ? -3.984 15.466 -4.810 1.00 86.25 90 GLN A CA 1
ATOM 690 C C . GLN A 1 90 ? -2.830 15.713 -3.842 1.00 86.25 90 GLN A C 1
ATOM 692 O O . GLN A 1 90 ? -3.024 15.773 -2.630 1.00 86.25 90 GLN A O 1
ATOM 697 N N . LYS A 1 91 ? -1.615 15.875 -4.383 1.00 81.81 91 LYS A N 1
ATOM 698 C CA . LYS A 1 91 ? -0.397 16.149 -3.594 1.00 81.81 91 LYS A CA 1
ATOM 699 C C . LYS A 1 91 ? -0.231 15.183 -2.412 1.00 81.81 91 LYS A C 1
ATOM 701 O O . LYS A 1 91 ? 0.133 15.580 -1.316 1.00 81.81 91 LYS A O 1
ATOM 706 N N . GLY A 1 92 ? -0.555 13.919 -2.657 1.00 79.31 92 GLY A N 1
ATOM 707 C CA . GLY A 1 92 ? -0.424 12.837 -1.693 1.00 79.31 92 GLY A CA 1
ATOM 708 C C . GLY A 1 92 ? -1.423 12.816 -0.545 1.00 79.31 92 GLY A C 1
ATOM 709 O O . GLY A 1 92 ? -1.355 11.899 0.261 1.00 79.31 92 GLY A O 1
ATOM 710 N N . GLY A 1 93 ? -2.396 13.730 -0.518 1.00 80.75 93 GLY A N 1
ATOM 711 C CA . GLY A 1 93 ? -3.421 13.770 0.524 1.00 80.75 93 GLY A CA 1
ATOM 712 C C . GLY A 1 93 ? -3.051 14.628 1.728 1.00 80.75 93 GLY A C 1
ATOM 713 O O . GLY A 1 93 ? -3.869 14.741 2.630 1.00 80.75 93 GLY A O 1
ATOM 714 N N . SER A 1 94 ? -1.884 15.285 1.722 1.00 79.88 94 SER A N 1
ATOM 715 C CA . SER A 1 94 ? -1.509 16.224 2.782 1.00 79.88 94 SER A CA 1
ATOM 716 C C . SER A 1 94 ? -2.632 17.248 3.013 1.00 79.88 94 SER A C 1
ATOM 718 O O . SER A 1 94 ? -3.047 17.901 2.044 1.00 79.88 94 SER A O 1
ATOM 720 N N . PRO A 1 95 ? -3.128 17.403 4.254 1.00 77.81 95 PRO A N 1
ATOM 721 C CA . PRO A 1 95 ? -4.223 18.311 4.571 1.00 77.81 95 PRO A CA 1
ATOM 722 C C . PRO A 1 95 ? -3.892 19.752 4.171 1.00 77.81 95 PRO A C 1
ATOM 724 O O . PRO A 1 95 ? -2.739 20.188 4.207 1.00 77.81 95 PRO A O 1
ATOM 727 N N . ARG A 1 96 ? -4.919 20.490 3.741 1.00 74.75 96 ARG A N 1
ATOM 728 C CA . ARG A 1 96 ? -4.835 21.901 3.339 1.00 74.75 96 ARG A CA 1
ATOM 729 C C . ARG A 1 96 ? -5.942 22.659 4.058 1.00 74.75 96 ARG A C 1
ATOM 731 O O . ARG A 1 96 ? -7.070 22.722 3.571 1.00 74.75 96 ARG A O 1
ATOM 738 N N . GLY A 1 97 ? -5.622 23.185 5.237 1.00 82.56 97 GLY A N 1
ATOM 739 C CA . GLY A 1 97 ? -6.617 23.767 6.137 1.00 82.56 97 GLY A CA 1
ATOM 740 C C . GLY A 1 97 ? -7.612 22.713 6.634 1.00 82.56 97 GLY A C 1
ATOM 741 O O . GLY A 1 97 ? -7.229 21.592 6.972 1.00 82.56 97 GLY A O 1
ATOM 742 N N . ALA A 1 98 ? -8.901 23.055 6.631 1.00 83.94 98 ALA A N 1
ATOM 743 C CA . ALA A 1 98 ? -9.962 22.224 7.204 1.00 83.94 98 ALA A CA 1
ATOM 744 C C . ALA A 1 98 ? -10.304 20.951 6.400 1.00 83.94 98 ALA A C 1
ATOM 746 O O . ALA A 1 98 ? -11.101 20.134 6.866 1.00 83.94 98 ALA A O 1
ATOM 747 N N . THR A 1 99 ? -9.744 20.763 5.197 1.00 85.44 99 THR A N 1
ATOM 748 C CA . THR A 1 99 ? -10.057 19.602 4.346 1.00 85.44 99 THR A CA 1
ATOM 749 C C . THR A 1 99 ? -8.821 18.855 3.863 1.00 85.44 99 THR A C 1
ATOM 751 O O . THR A 1 99 ? -7.740 19.415 3.653 1.00 85.44 99 THR A O 1
ATOM 754 N N . VAL A 1 100 ? -9.016 17.560 3.630 1.00 86.00 100 VAL A N 1
ATOM 755 C CA . VAL A 1 100 ? -8.039 16.683 2.991 1.00 86.00 100 VAL A CA 1
ATOM 756 C C . VAL A 1 100 ? -8.293 16.708 1.483 1.00 86.00 100 VAL A C 1
ATOM 758 O O . VAL A 1 100 ? -9.428 16.461 1.070 1.00 86.00 100 VAL A O 1
ATOM 761 N N . PRO A 1 101 ? -7.285 16.958 0.625 1.00 90.19 101 PRO A N 1
ATOM 762 C CA . PRO A 1 101 ? -7.462 17.041 -0.825 1.00 90.19 101 PRO A CA 1
ATOM 763 C C . PRO A 1 101 ? -7.577 15.646 -1.471 1.00 90.19 101 PRO A C 1
ATOM 765 O O . PRO A 1 101 ? -6.867 15.313 -2.419 1.00 90.19 101 PRO A O 1
ATOM 768 N N . CYS A 1 102 ? -8.461 14.815 -0.933 1.00 90.25 102 CYS A N 1
ATOM 769 C CA . CYS A 1 102 ? -8.775 13.458 -1.353 1.00 90.25 102 CYS A CA 1
ATOM 770 C C . CYS A 1 102 ? -10.281 13.326 -1.519 1.00 90.25 102 CYS A C 1
ATOM 772 O O . CYS A 1 102 ? -11.042 13.969 -0.811 1.00 90.25 102 CYS A O 1
ATOM 774 N N . ARG A 1 103 ? -10.728 12.406 -2.366 1.00 89.56 103 ARG A N 1
ATOM 775 C CA . ARG A 1 103 ? -12.141 12.035 -2.441 1.00 89.56 103 ARG A CA 1
ATOM 776 C C . ARG A 1 103 ? -12.419 10.870 -1.504 1.00 89.56 103 ARG A C 1
ATOM 778 O O . ARG A 1 103 ? -11.726 9.853 -1.560 1.00 89.56 103 ARG A O 1
ATOM 785 N N . LEU A 1 104 ? -13.451 11.003 -0.678 1.00 89.00 104 LEU A N 1
ATOM 786 C CA . LEU A 1 104 ? -13.977 9.883 0.095 1.00 89.00 104 LEU A CA 1
ATOM 787 C C . LEU A 1 104 ? -14.760 8.956 -0.849 1.00 89.00 104 LEU A C 1
ATOM 789 O O . LEU A 1 104 ? -15.694 9.396 -1.522 1.00 89.00 104 LEU A O 1
ATOM 793 N N . ARG A 1 105 ? -14.346 7.689 -0.941 1.00 88.06 105 ARG A N 1
ATOM 794 C CA . ARG A 1 105 ? -14.999 6.675 -1.785 1.00 88.06 105 ARG A CA 1
ATOM 795 C C . ARG A 1 105 ? -16.121 5.961 -1.042 1.00 88.06 105 ARG A C 1
ATOM 797 O O . ARG A 1 105 ? -17.198 5.800 -1.600 1.00 88.06 105 ARG A O 1
ATOM 804 N N . ASP A 1 106 ? -15.828 5.496 0.165 1.00 88.25 106 ASP A N 1
ATOM 805 C CA . ASP A 1 106 ? -16.740 4.736 1.012 1.00 88.25 106 ASP A CA 1
ATOM 806 C C . ASP A 1 106 ? -16.351 4.893 2.487 1.00 88.25 106 ASP A C 1
ATOM 808 O O . ASP A 1 106 ? -15.190 5.183 2.801 1.00 88.25 106 ASP A O 1
ATOM 812 N N . MET A 1 107 ? -17.338 4.740 3.372 1.00 89.44 107 MET A N 1
ATOM 813 C CA . MET A 1 107 ? -17.179 4.850 4.818 1.00 89.44 107 MET A CA 1
ATOM 814 C C . MET A 1 107 ? -18.075 3.840 5.540 1.00 89.44 107 MET A C 1
ATOM 816 O O . MET A 1 107 ? -19.222 3.627 5.146 1.00 89.44 107 MET A O 1
ATOM 820 N N . VAL A 1 108 ? -17.555 3.241 6.611 1.00 86.75 108 VAL A N 1
ATOM 821 C CA . VAL A 1 108 ? -18.334 2.432 7.560 1.00 86.75 108 VAL A CA 1
ATOM 822 C C . VAL A 1 108 ? -18.429 3.209 8.864 1.00 86.75 108 VAL A C 1
ATOM 824 O O . VAL A 1 108 ? -17.404 3.500 9.482 1.00 86.75 108 VAL A O 1
ATOM 827 N N . ASN A 1 109 ? -19.656 3.536 9.268 1.00 82.69 109 ASN A N 1
ATOM 828 C CA . ASN A 1 109 ? -19.954 4.140 10.567 1.00 82.69 109 ASN A CA 1
ATOM 829 C C . ASN A 1 109 ? -20.325 3.059 11.599 1.00 82.69 109 ASN A C 1
ATOM 831 O O . ASN A 1 109 ? -20.600 1.919 11.235 1.00 82.69 109 ASN A O 1
ATOM 835 N N . LEU A 1 110 ? -20.385 3.422 12.886 1.00 72.69 110 LEU A N 1
ATOM 836 C CA . LEU A 1 110 ? -20.684 2.477 13.984 1.00 72.69 110 LEU A CA 1
ATOM 837 C C . LEU A 1 110 ? -22.051 1.803 13.857 1.00 72.69 110 LEU A C 1
ATOM 839 O O . LEU A 1 110 ? -22.208 0.650 14.231 1.00 72.69 110 LEU A O 1
ATOM 843 N N . ASN A 1 111 ? -23.014 2.473 13.223 1.00 66.19 111 ASN A N 1
ATOM 844 C CA . ASN A 1 111 ? -24.329 1.896 12.931 1.00 66.19 111 ASN A CA 1
ATOM 845 C C . ASN A 1 111 ? -24.286 0.850 11.799 1.00 66.19 111 ASN A C 1
ATOM 847 O O . ASN A 1 111 ? -25.325 0.508 11.240 1.00 66.19 111 ASN A O 1
ATOM 851 N N . ARG A 1 112 ? -23.089 0.401 11.388 1.00 61.69 112 ARG A N 1
ATOM 852 C CA . ARG A 1 112 ? -22.812 -0.565 10.308 1.00 61.69 112 ARG A CA 1
ATOM 853 C C . ARG A 1 112 ? -23.392 -0.188 8.941 1.00 61.69 112 ARG A C 1
ATOM 855 O O . ARG A 1 112 ? -23.329 -0.976 8.001 1.00 61.69 112 ARG A O 1
ATOM 862 N N . ARG A 1 113 ? -23.928 1.027 8.794 1.00 61.53 113 ARG A N 1
ATOM 863 C CA . ARG A 1 113 ? -24.385 1.554 7.510 1.00 61.53 113 ARG A CA 1
ATOM 864 C C . ARG A 1 113 ? -23.173 1.994 6.706 1.00 61.53 113 ARG A C 1
ATOM 866 O O . ARG A 1 113 ? -22.378 2.823 7.158 1.00 61.53 113 ARG A O 1
ATOM 873 N N . LEU A 1 114 ? -23.058 1.433 5.505 1.00 60.62 114 LEU A N 1
ATOM 874 C CA . LEU A 1 114 ? -22.201 1.984 4.471 1.00 60.62 114 LEU A CA 1
ATOM 875 C C . LEU A 1 114 ? -22.785 3.343 4.091 1.00 60.62 114 LEU A C 1
ATOM 877 O O . LEU A 1 114 ? -23.793 3.412 3.391 1.00 60.62 114 LEU A O 1
ATOM 881 N N . VAL A 1 115 ? -22.162 4.415 4.563 1.00 64.25 115 VAL A N 1
ATOM 882 C CA . VAL A 1 115 ? -22.527 5.756 4.121 1.00 64.25 115 VAL A CA 1
ATOM 883 C C . VAL A 1 115 ? -21.676 6.045 2.897 1.00 64.25 115 VAL A C 1
ATOM 885 O O . VAL A 1 115 ? -20.500 6.403 2.978 1.00 64.25 115 VAL A O 1
ATOM 888 N N . MET A 1 116 ? -22.269 5.814 1.731 1.00 60.53 116 MET A N 1
ATOM 889 C CA . MET A 1 116 ? -21.845 6.514 0.527 1.00 60.53 116 MET A CA 1
ATOM 890 C C . MET A 1 116 ? -22.127 7.991 0.797 1.00 60.53 116 MET A C 1
ATOM 892 O O . MET A 1 116 ? -23.249 8.316 1.167 1.00 60.53 116 MET A O 1
ATOM 896 N N . GLY A 1 117 ? -21.130 8.874 0.693 1.00 55.41 117 GLY A N 1
ATOM 897 C CA . GLY A 1 117 ? -21.397 10.303 0.865 1.00 55.41 117 GLY A CA 1
ATOM 898 C C . GLY A 1 117 ? -22.530 10.705 -0.079 1.00 55.41 117 GLY A C 1
ATOM 899 O O . GLY A 1 117 ? -22.402 10.452 -1.276 1.00 55.41 117 GLY A O 1
ATOM 900 N N . GLU A 1 118 ? -23.616 11.263 0.462 1.00 45.81 118 GLU A N 1
ATOM 901 C CA . GLU A 1 118 ? -24.865 11.559 -0.265 1.00 45.81 118 GLU A CA 1
ATOM 902 C C . GLU A 1 118 ? -24.632 12.444 -1.505 1.00 45.81 118 GLU A C 1
ATOM 904 O O . GLU A 1 118 ? -25.362 12.338 -2.480 1.00 45.81 118 GLU A O 1
ATOM 909 N N . ASP A 1 119 ? -23.514 13.180 -1.539 1.00 46.81 119 ASP A N 1
ATOM 910 C CA . ASP A 1 119 ? -23.078 14.011 -2.670 1.00 46.81 119 ASP A CA 1
ATOM 911 C C . ASP A 1 119 ? -21.862 13.467 -3.439 1.00 46.81 119 ASP A C 1
ATOM 913 O O . ASP A 1 119 ? -21.128 14.231 -4.063 1.00 46.81 119 ASP A O 1
ATOM 917 N N . GLY A 1 120 ? -21.580 12.165 -3.347 1.00 51.44 120 GLY A N 1
ATOM 918 C CA . GLY A 1 120 ? -20.605 11.452 -4.173 1.00 51.44 120 GLY A CA 1
ATOM 919 C C . GLY A 1 120 ? -19.292 12.207 -4.430 1.00 51.44 120 GLY A C 1
ATOM 920 O O . GLY A 1 120 ? -19.132 12.831 -5.474 1.00 51.44 120 GLY A O 1
ATOM 921 N N . ARG A 1 121 ? -18.281 12.011 -3.564 1.00 60.50 121 ARG A N 1
ATOM 922 C CA . ARG A 1 121 ? -16.875 12.474 -3.733 1.00 60.50 121 ARG A CA 1
ATOM 923 C C . ARG A 1 121 ? -16.547 13.887 -3.209 1.00 60.50 121 ARG A C 1
ATOM 925 O O . ARG A 1 121 ? -15.756 14.598 -3.833 1.00 60.50 121 ARG A O 1
ATOM 932 N N . ARG A 1 122 ? -17.058 14.285 -2.040 1.00 71.69 122 ARG A N 1
ATOM 933 C CA . ARG A 1 122 ? -16.540 15.472 -1.328 1.00 71.69 122 ARG A CA 1
ATOM 934 C C . ARG A 1 122 ? -15.186 15.200 -0.661 1.00 71.69 122 ARG A C 1
ATOM 936 O O . ARG A 1 122 ? -14.867 14.061 -0.303 1.00 71.69 122 ARG A O 1
ATOM 943 N N . ASN A 1 123 ? -14.405 16.267 -0.504 1.00 79.81 123 ASN A N 1
ATOM 944 C CA . ASN A 1 123 ? -13.188 16.258 0.299 1.00 79.81 123 ASN A CA 1
ATOM 945 C C . ASN A 1 123 ? -13.566 16.112 1.780 1.00 79.81 123 ASN A C 1
ATOM 947 O O . ASN A 1 123 ? -14.373 16.912 2.263 1.00 79.81 123 ASN A O 1
ATOM 951 N N . PRO A 1 124 ? -13.040 15.115 2.512 1.00 82.19 124 PRO A N 1
ATOM 952 C CA . PRO A 1 124 ? -13.382 14.950 3.915 1.00 82.19 124 PRO A CA 1
ATOM 953 C C . PRO A 1 124 ? -12.751 16.066 4.753 1.00 82.19 124 PRO A C 1
ATOM 955 O O . PRO A 1 124 ? -11.663 16.565 4.444 1.00 82.19 124 PRO A O 1
ATOM 958 N N . ARG A 1 125 ? -13.436 16.441 5.838 1.00 82.75 125 ARG A N 1
ATOM 959 C CA . ARG A 1 125 ? -12.889 17.363 6.838 1.00 82.75 125 ARG A CA 1
ATOM 960 C C . ARG A 1 125 ? -11.748 16.687 7.596 1.00 82.75 125 ARG A C 1
ATOM 962 O O . ARG A 1 125 ? -11.890 15.536 8.014 1.00 82.75 125 ARG A O 1
ATOM 969 N N . THR A 1 126 ? -10.645 17.410 7.771 1.00 78.75 126 THR A N 1
ATOM 970 C CA . THR A 1 126 ? -9.415 16.945 8.434 1.00 78.75 126 THR A CA 1
ATOM 971 C C . THR A 1 126 ? -9.710 16.431 9.844 1.00 78.75 126 THR A C 1
ATOM 973 O O . THR A 1 126 ? -9.389 15.287 10.159 1.00 78.75 126 THR A O 1
ATOM 976 N N . GLU A 1 127 ? -10.405 17.245 10.644 1.00 77.88 127 GLU A N 1
ATOM 977 C CA . GLU A 1 127 ? -10.750 16.964 12.046 1.00 77.88 127 GLU A CA 1
ATOM 978 C C . GLU A 1 127 ? -11.556 15.671 12.196 1.00 77.88 127 GLU A C 1
ATOM 980 O O . GLU A 1 127 ? -11.270 14.838 13.052 1.00 77.88 127 GLU A O 1
ATOM 985 N N . ASN A 1 128 ? -12.527 15.459 11.307 1.00 81.81 128 ASN A N 1
ATOM 986 C CA . ASN A 1 128 ? -13.381 14.281 11.361 1.00 81.81 128 ASN A CA 1
ATOM 987 C C . ASN A 1 128 ? -12.608 13.022 10.984 1.00 81.81 128 ASN A C 1
ATOM 989 O O . ASN A 1 128 ? -12.770 11.986 11.617 1.00 81.81 128 ASN A O 1
ATOM 993 N N . LEU A 1 129 ? -11.766 13.079 9.955 1.00 84.81 129 LEU A N 1
ATOM 994 C CA . LEU A 1 129 ? -11.180 11.864 9.409 1.00 84.81 129 LEU A CA 1
ATOM 995 C C . LEU A 1 129 ? -10.250 11.169 10.412 1.00 84.81 129 LEU A C 1
ATOM 997 O O . LEU A 1 129 ? -10.396 9.966 10.631 1.00 84.81 129 LEU A O 1
ATOM 1001 N N . GLY A 1 130 ? -9.342 11.916 11.044 1.00 84.25 130 GLY A N 1
ATOM 1002 C CA . GLY A 1 130 ? -8.389 11.351 11.999 1.00 84.25 130 GLY A CA 1
ATOM 1003 C C . GLY A 1 130 ? -8.924 11.192 13.420 1.00 84.25 130 GLY A C 1
ATOM 1004 O O . GLY A 1 130 ? -8.452 10.310 14.131 1.00 84.25 130 GLY A O 1
ATOM 1005 N N . ALA A 1 131 ? -9.922 11.974 13.847 1.00 85.69 131 ALA A N 1
ATOM 1006 C CA . ALA A 1 131 ? -10.515 11.821 15.180 1.00 85.69 131 ALA A CA 1
ATOM 1007 C C . ALA A 1 131 ? -11.637 10.775 15.230 1.00 85.69 131 ALA A C 1
ATOM 1009 O O . ALA A 1 131 ? -11.900 10.212 16.288 1.00 85.69 131 ALA A O 1
ATOM 1010 N N . LEU A 1 132 ? -12.319 10.535 14.105 1.00 87.81 132 LEU A N 1
ATOM 1011 C CA . LEU A 1 132 ? -13.542 9.733 14.057 1.00 87.81 132 LEU A CA 1
ATOM 1012 C C . LEU A 1 132 ? -13.387 8.425 13.286 1.00 87.81 132 LEU A C 1
ATOM 1014 O O . LEU A 1 132 ? -14.393 7.749 13.112 1.00 87.81 132 LEU A O 1
ATOM 1018 N N . SER A 1 133 ? -12.191 8.048 12.831 1.00 91.69 133 SER A N 1
ATOM 1019 C CA . SER A 1 133 ? -11.953 6.763 12.157 1.00 91.69 133 SER A CA 1
ATOM 1020 C C . SER A 1 133 ? -11.044 5.866 12.989 1.00 91.69 133 SER A C 1
ATOM 1022 O O . SER A 1 133 ? -10.132 6.352 13.656 1.00 91.69 133 SER A O 1
ATOM 1024 N N . HIS A 1 134 ? -11.254 4.554 12.907 1.00 93.88 134 HIS A N 1
ATOM 1025 C CA . HIS A 1 134 ? -10.297 3.562 13.410 1.00 93.88 134 HIS A CA 1
ATOM 1026 C C . HIS A 1 134 ? -9.311 3.162 12.313 1.00 93.88 134 HIS A C 1
ATOM 1028 O O . HIS A 1 134 ? -8.163 2.830 12.580 1.00 93.88 134 HIS A O 1
ATOM 1034 N N . ILE A 1 135 ? -9.759 3.204 11.056 1.00 95.44 135 ILE A N 1
ATOM 1035 C CA . ILE A 1 135 ? -8.961 2.812 9.906 1.00 95.44 135 ILE A CA 1
ATOM 1036 C C . ILE A 1 135 ? -9.204 3.809 8.771 1.00 95.44 135 ILE A C 1
ATOM 1038 O O . ILE A 1 135 ? -10.341 4.034 8.351 1.00 95.44 135 ILE A O 1
ATOM 1042 N N . VAL A 1 136 ? -8.128 4.375 8.237 1.00 95.56 136 VAL A N 1
ATOM 1043 C CA . VAL A 1 136 ? -8.137 5.214 7.035 1.00 95.56 136 VAL A CA 1
ATOM 1044 C C . VAL A 1 136 ? -7.221 4.562 6.016 1.00 95.56 136 VAL A C 1
ATOM 1046 O O . VAL A 1 136 ? -6.048 4.328 6.289 1.00 95.56 136 VAL A O 1
ATOM 1049 N N . GLY A 1 137 ? -7.732 4.255 4.828 1.00 95.94 137 GLY A N 1
ATOM 1050 C CA . GLY A 1 137 ? -6.939 3.559 3.820 1.00 95.94 137 GLY A CA 1
ATOM 1051 C C . GLY A 1 137 ? -7.212 4.036 2.411 1.00 95.94 137 GLY A C 1
ATOM 1052 O O . GLY A 1 137 ? -8.321 4.449 2.080 1.00 95.94 137 GLY A O 1
ATOM 1053 N N . GLY A 1 138 ? -6.204 3.995 1.545 1.00 94.38 138 GLY A N 1
ATOM 1054 C CA . GLY A 1 138 ? -6.388 4.545 0.210 1.00 94.38 138 GLY A CA 1
ATOM 1055 C C . GLY A 1 138 ? -5.119 4.883 -0.542 1.00 94.38 138 GLY A C 1
ATOM 1056 O O . GLY A 1 138 ? -4.009 4.605 -0.107 1.00 94.38 138 GLY A O 1
ATOM 1057 N N . HIS A 1 139 ? -5.305 5.508 -1.703 1.00 92.00 139 HIS A N 1
ATOM 1058 C CA . HIS A 1 139 ? -4.204 6.003 -2.533 1.00 92.00 139 HIS A CA 1
ATOM 1059 C C . HIS A 1 139 ? -3.714 7.375 -2.047 1.00 92.00 139 HIS A C 1
ATOM 1061 O O . HIS A 1 139 ? -3.806 8.364 -2.777 1.00 92.00 139 HIS A O 1
ATOM 1067 N N . PHE A 1 140 ? -3.214 7.430 -0.817 1.00 92.81 140 PHE A N 1
ATOM 1068 C CA . PHE A 1 140 ? -2.518 8.583 -0.245 1.00 92.81 140 PHE A CA 1
ATOM 1069 C C . PHE A 1 140 ? -1.044 8.247 -0.015 1.00 92.81 140 PHE A C 1
ATOM 1071 O O . PHE A 1 140 ? -0.660 7.083 -0.078 1.00 92.81 140 PHE A O 1
ATOM 1078 N N . HIS A 1 141 ? -0.214 9.266 0.183 1.00 92.56 141 HIS A N 1
ATOM 1079 C CA . HIS A 1 141 ? 1.213 9.081 0.443 1.00 92.56 141 HIS A CA 1
ATOM 1080 C C . HIS A 1 141 ? 1.469 9.002 1.949 1.00 92.56 141 HIS A C 1
ATOM 1082 O O . HIS A 1 141 ? 0.623 9.393 2.753 1.00 92.56 141 HIS A O 1
ATOM 1088 N N . TYR A 1 142 ? 2.639 8.503 2.329 1.00 92.88 142 TYR A N 1
ATOM 1089 C CA . TYR A 1 142 ? 3.107 8.565 3.707 1.00 92.88 142 TYR A CA 1
ATOM 1090 C C . TYR A 1 142 ? 3.022 9.998 4.261 1.00 92.88 142 TYR A C 1
ATOM 1092 O O . TYR A 1 142 ? 3.230 10.961 3.522 1.00 92.88 142 TYR A O 1
ATOM 1100 N N . GLY A 1 143 ? 2.700 10.129 5.551 1.00 90.88 143 GLY A N 1
ATOM 1101 C CA . GLY A 1 143 ? 2.518 11.411 6.248 1.00 90.88 143 GLY A CA 1
ATOM 1102 C C . GLY A 1 143 ? 1.068 11.785 6.562 1.00 90.88 143 GLY A C 1
ATOM 1103 O O . GLY A 1 143 ? 0.806 12.835 7.139 1.00 90.88 143 GLY A O 1
ATOM 1104 N N . MET A 1 144 ? 0.105 10.912 6.266 1.00 90.44 144 MET A N 1
ATOM 1105 C CA . MET A 1 144 ? -1.292 11.097 6.690 1.00 90.44 144 MET A CA 1
ATOM 1106 C C . MET A 1 144 ? -1.500 11.021 8.208 1.00 90.44 144 MET A C 1
ATOM 1108 O O . MET A 1 144 ? -2.585 11.343 8.686 1.00 90.44 144 MET A O 1
ATOM 1112 N N . HIS A 1 145 ? -0.471 10.657 8.976 1.00 91.62 145 HIS A N 1
ATOM 1113 C CA . HIS A 1 145 ? -0.475 10.758 10.434 1.00 91.62 145 HIS A CA 1
ATOM 1114 C C . HIS A 1 145 ? -0.708 12.198 10.914 1.00 91.62 145 HIS A C 1
ATOM 1116 O O . HIS A 1 145 ? -1.207 12.385 12.013 1.00 91.62 145 HIS A O 1
ATOM 1122 N N . MET A 1 146 ? -0.453 13.215 10.080 1.00 89.38 146 MET A N 1
ATOM 1123 C CA . MET A 1 146 ? -0.794 14.612 10.385 1.00 89.38 146 MET A CA 1
ATOM 1124 C C . MET A 1 146 ? -2.301 14.851 10.581 1.00 89.38 146 MET A C 1
ATOM 1126 O O . MET A 1 146 ? -2.697 15.893 11.089 1.00 89.38 146 MET A O 1
ATOM 1130 N N . LEU A 1 147 ? -3.156 13.916 10.153 1.00 87.31 147 LEU A N 1
ATOM 1131 C CA . LEU A 1 147 ? -4.594 13.969 10.424 1.00 87.31 147 LEU A CA 1
ATOM 1132 C C . LEU A 1 147 ? -4.946 13.485 11.832 1.00 87.31 147 LEU A C 1
ATOM 1134 O O . LEU A 1 147 ? -6.056 13.725 12.302 1.00 87.31 147 LEU A O 1
ATOM 1138 N N . VAL A 1 148 ? -4.049 12.732 12.464 1.00 90.44 148 VAL A N 1
ATOM 1139 C CA . VAL A 1 148 ? -4.296 12.066 13.737 1.00 90.44 148 VAL A CA 1
ATOM 1140 C C . VAL A 1 148 ? -4.172 13.099 14.858 1.00 90.44 148 VAL A C 1
ATOM 1142 O O . VAL A 1 148 ? -3.159 13.795 14.916 1.00 90.44 148 VAL A O 1
ATOM 1145 N N . PRO A 1 149 ? -5.180 13.224 15.744 1.00 90.31 149 PRO A N 1
ATOM 1146 C CA . PRO A 1 149 ? -5.104 14.137 16.877 1.00 90.31 149 PRO A CA 1
ATOM 1147 C C . PRO A 1 149 ? -3.863 13.887 17.734 1.00 90.31 149 PRO A C 1
ATOM 1149 O O . PRO A 1 149 ? -3.447 12.741 17.921 1.00 90.31 149 PRO A O 1
ATOM 1152 N N . GLN A 1 150 ? -3.305 14.959 18.297 1.00 89.88 150 GLN A N 1
ATOM 1153 C CA . GLN A 1 150 ? -2.160 14.865 19.196 1.00 89.88 150 GLN A CA 1
ATOM 1154 C C . GLN A 1 150 ? -2.462 13.905 20.359 1.00 89.88 150 GLN A C 1
ATOM 1156 O O . GLN A 1 150 ? -3.544 13.938 20.941 1.00 89.88 150 GLN A O 1
ATOM 1161 N N . GLY A 1 151 ? -1.510 13.023 20.670 1.00 89.25 151 GLY A N 1
ATOM 1162 C CA . GLY A 1 151 ? -1.638 12.011 21.725 1.00 89.25 151 GLY A CA 1
ATOM 1163 C C . GLY A 1 151 ? -2.315 10.704 21.295 1.00 89.25 151 GLY A C 1
ATOM 1164 O O . GLY A 1 151 ? -2.116 9.682 21.951 1.00 89.25 151 GLY A O 1
ATOM 1165 N N . ARG A 1 152 ? -3.048 10.677 20.173 1.00 90.62 152 ARG A N 1
ATOM 1166 C CA . ARG A 1 152 ? -3.635 9.433 19.659 1.00 90.62 152 ARG A CA 1
ATOM 1167 C C . ARG A 1 152 ? -2.578 8.606 18.922 1.00 90.62 152 ARG A C 1
ATOM 1169 O O . ARG A 1 152 ? -1.925 9.086 17.997 1.00 90.62 152 ARG A O 1
ATOM 1176 N N . LYS A 1 153 ? -2.428 7.337 19.314 1.00 92.12 153 LYS A N 1
ATOM 1177 C CA . LYS A 1 153 ? -1.495 6.396 18.673 1.00 92.12 153 LYS A CA 1
ATOM 1178 C C . LYS A 1 153 ? -1.944 6.074 17.245 1.00 92.12 153 LYS A C 1
ATOM 1180 O O . LYS A 1 153 ? -3.139 5.927 16.989 1.00 92.12 153 LYS A O 1
ATOM 1185 N N . TYR A 1 154 ? -0.995 5.917 16.327 1.00 93.62 154 TYR A N 1
ATOM 1186 C CA . TYR A 1 154 ? -1.268 5.536 14.943 1.00 93.62 154 TYR A CA 1
ATOM 1187 C C . TYR A 1 154 ? -0.253 4.525 14.427 1.00 93.62 154 TYR A C 1
ATOM 1189 O O . TYR A 1 154 ? 0.893 4.516 14.866 1.00 93.62 154 TYR A O 1
ATOM 1197 N N . PHE A 1 155 ? -0.669 3.722 13.448 1.00 93.31 155 PHE A N 1
ATOM 1198 C CA . PHE A 1 155 ? 0.181 2.714 12.821 1.00 93.31 155 PHE A CA 1
ATOM 1199 C C . PHE A 1 155 ? -0.017 2.689 11.319 1.00 93.31 155 PHE A C 1
ATOM 1201 O O . PHE A 1 155 ? -1.146 2.728 10.824 1.00 93.31 155 PHE A O 1
ATOM 1208 N N . TYR A 1 156 ? 1.086 2.594 10.586 1.00 95.94 156 TYR A N 1
ATOM 1209 C CA . TYR A 1 156 ? 1.033 2.418 9.147 1.00 95.94 156 TYR A CA 1
ATOM 1210 C C . TYR A 1 156 ? 0.979 0.946 8.765 1.00 95.94 156 TYR A C 1
ATOM 1212 O O . TYR A 1 156 ? 1.676 0.099 9.321 1.00 95.94 156 TYR A O 1
ATOM 1220 N N . VAL A 1 157 ? 0.181 0.675 7.740 1.00 97.25 157 VAL A N 1
ATOM 1221 C CA . VAL A 1 157 ? 0.122 -0.613 7.058 1.00 97.25 157 VAL A CA 1
ATOM 1222 C C . VAL A 1 157 ? 0.296 -0.363 5.572 1.00 97.25 157 VAL A C 1
ATOM 1224 O O . VAL A 1 157 ? -0.261 0.586 5.016 1.00 97.25 157 VAL A O 1
ATOM 1227 N N . THR A 1 158 ? 1.039 -1.230 4.900 1.00 97.75 158 THR A N 1
ATOM 1228 C CA . THR A 1 158 ? 1.151 -1.214 3.443 1.00 97.75 158 THR A CA 1
ATOM 1229 C C . THR A 1 158 ? 1.199 -2.633 2.904 1.00 97.75 158 THR A C 1
ATOM 1231 O O . THR A 1 158 ? 1.487 -3.581 3.630 1.00 97.75 158 THR A O 1
ATOM 1234 N N . VAL A 1 159 ? 0.920 -2.783 1.615 1.00 97.19 159 VAL A N 1
ATOM 1235 C CA . VAL A 1 159 ? 1.187 -4.022 0.885 1.00 97.19 159 VAL A CA 1
ATOM 1236 C C . VAL A 1 159 ? 1.975 -3.660 -0.356 1.00 97.19 159 VAL A C 1
ATOM 1238 O O . VAL A 1 159 ? 1.577 -2.771 -1.110 1.00 97.19 159 VAL A O 1
ATOM 1241 N N . VAL A 1 160 ? 3.092 -4.348 -0.554 1.00 95.38 160 VAL A N 1
ATOM 1242 C CA . VAL A 1 160 ? 3.961 -4.207 -1.716 1.00 95.38 160 VAL A CA 1
ATOM 1243 C C . VAL A 1 160 ? 3.817 -5.411 -2.637 1.00 95.38 160 VAL A C 1
ATOM 1245 O O . VAL A 1 160 ? 3.279 -6.456 -2.269 1.00 95.38 160 VAL A O 1
ATOM 1248 N N . ARG A 1 161 ? 4.274 -5.239 -3.870 1.00 92.19 161 ARG A N 1
ATOM 1249 C CA . ARG A 1 161 ? 4.291 -6.269 -4.897 1.00 92.19 161 ARG A CA 1
ATOM 1250 C C . ARG A 1 161 ? 5.583 -6.139 -5.679 1.00 92.19 161 ARG A C 1
ATOM 1252 O O . ARG A 1 161 ? 6.100 -5.027 -5.809 1.00 92.19 161 ARG A O 1
ATOM 1259 N N . GLU A 1 162 ? 6.041 -7.253 -6.227 1.00 89.44 162 GLU A N 1
ATOM 1260 C CA . GLU A 1 162 ? 7.187 -7.301 -7.125 1.00 89.44 162 GLU A CA 1
ATOM 1261 C C . GLU A 1 162 ? 7.092 -6.182 -8.211 1.00 89.44 162 GLU A C 1
ATOM 1263 O O . GLU A 1 162 ? 6.046 -6.032 -8.868 1.00 89.44 162 GLU A O 1
ATOM 1268 N N . PRO A 1 163 ? 8.123 -5.320 -8.347 1.00 90.44 163 PRO A N 1
ATOM 1269 C CA . PRO A 1 163 ? 8.155 -4.158 -9.244 1.00 90.44 163 PRO A CA 1
ATOM 1270 C C . PRO A 1 163 ? 7.737 -4.382 -10.705 1.00 90.44 163 PRO A C 1
ATOM 1272 O O . PRO A 1 163 ? 6.893 -3.641 -11.217 1.00 90.44 163 PRO A O 1
ATOM 1275 N N . LEU A 1 164 ? 8.270 -5.389 -11.392 1.00 87.31 164 LEU A N 1
ATOM 1276 C CA . LEU A 1 164 ? 7.947 -5.711 -12.785 1.00 87.31 164 LEU A CA 1
ATOM 1277 C C . LEU A 1 164 ? 6.503 -6.187 -12.917 1.00 87.31 164 LEU A C 1
ATOM 1279 O O . LEU A 1 164 ? 5.767 -5.707 -13.776 1.00 87.31 164 LEU A O 1
ATOM 1283 N N . SER A 1 165 ? 6.059 -7.074 -12.031 1.00 87.31 165 SER A N 1
ATOM 1284 C CA . SER A 1 165 ? 4.675 -7.538 -11.962 1.00 87.31 165 SER A CA 1
ATOM 1285 C C . SER A 1 165 ? 3.712 -6.375 -11.737 1.00 87.31 165 SER A C 1
ATOM 1287 O O . SER A 1 165 ? 2.633 -6.323 -12.336 1.00 87.31 165 SER A O 1
ATOM 1289 N N . THR A 1 166 ? 4.105 -5.411 -10.905 1.00 89.50 166 THR A N 1
ATOM 1290 C CA . THR A 1 166 ? 3.369 -4.163 -10.679 1.00 89.50 166 THR A CA 1
ATOM 1291 C C . THR A 1 166 ? 3.325 -3.313 -11.943 1.00 89.50 166 THR A C 1
ATOM 1293 O O . THR A 1 166 ? 2.245 -2.864 -12.334 1.00 89.50 166 THR A O 1
ATOM 1296 N N . TRP A 1 167 ? 4.461 -3.141 -12.621 1.00 89.88 167 TRP A N 1
ATOM 1297 C CA . TRP A 1 167 ? 4.569 -2.378 -13.862 1.00 89.88 167 TRP A CA 1
ATOM 1298 C C . TRP A 1 167 ? 3.726 -2.980 -14.994 1.00 89.88 167 TRP A C 1
ATOM 1300 O O . TRP A 1 167 ? 2.887 -2.281 -15.563 1.00 89.88 167 TRP A O 1
ATOM 1310 N N . ILE A 1 168 ? 3.835 -4.288 -15.241 1.00 88.25 168 ILE A N 1
ATOM 1311 C CA . ILE A 1 168 ? 3.010 -5.043 -16.200 1.00 88.25 168 ILE A CA 1
ATOM 1312 C C . ILE A 1 168 ? 1.523 -4.897 -15.873 1.00 88.25 168 ILE A C 1
ATOM 1314 O O . ILE A 1 168 ? 0.694 -4.621 -16.745 1.00 88.25 168 ILE A O 1
ATOM 1318 N N . SER A 1 169 ? 1.163 -5.054 -14.597 1.00 88.25 169 SER A N 1
ATOM 1319 C CA . SER A 1 169 ? -0.223 -4.911 -14.154 1.00 88.25 169 SER A CA 1
ATOM 1320 C C . SER A 1 169 ? -0.740 -3.477 -14.319 1.00 88.25 169 SER A C 1
ATOM 1322 O O . SER A 1 169 ? -1.934 -3.289 -14.566 1.00 88.25 169 SER A O 1
ATOM 1324 N N . GLY A 1 170 ? 0.136 -2.477 -14.206 1.00 90.12 170 GLY A N 1
ATOM 1325 C CA . GLY A 1 170 ? -0.134 -1.073 -14.505 1.00 90.12 170 GLY A CA 1
ATOM 1326 C C . GLY A 1 170 ? -0.367 -0.830 -15.996 1.00 90.12 170 GLY A C 1
ATOM 1327 O O . GLY A 1 170 ? -1.382 -0.230 -16.352 1.00 90.12 170 GLY A O 1
ATOM 1328 N N . MET A 1 171 ? 0.497 -1.360 -16.867 1.00 89.69 171 MET A N 1
ATOM 1329 C CA . MET A 1 171 ? 0.334 -1.272 -18.325 1.00 89.69 171 MET A CA 1
ATOM 1330 C C . MET A 1 171 ? -1.027 -1.827 -18.756 1.00 89.69 171 MET A C 1
ATOM 1332 O O . MET A 1 171 ? -1.835 -1.093 -19.314 1.00 89.69 171 MET A O 1
ATOM 1336 N N . ARG A 1 172 ? -1.359 -3.062 -18.357 1.00 89.00 172 ARG A N 1
ATOM 1337 C CA . ARG A 1 172 ? -2.665 -3.692 -18.649 1.00 89.00 172 ARG A CA 1
ATOM 1338 C C . ARG A 1 172 ? -3.852 -3.004 -17.964 1.00 89.00 172 ARG A C 1
ATOM 1340 O O . ARG A 1 172 ? -5.019 -3.165 -18.338 1.00 89.00 172 ARG A O 1
ATOM 1347 N N . TYR A 1 173 ? -3.603 -2.275 -16.878 1.00 88.75 173 TYR A N 1
ATOM 1348 C CA . TYR A 1 173 ? -4.652 -1.490 -16.240 1.00 88.75 173 TYR A CA 1
ATOM 1349 C C . TYR A 1 173 ? -5.038 -0.285 -17.101 1.00 88.75 173 TYR A C 1
ATOM 1351 O O . TYR A 1 173 ? -6.234 -0.028 -17.243 1.00 88.75 173 TYR A O 1
ATOM 1359 N N . HIS A 1 174 ? -4.051 0.410 -17.664 1.00 88.44 174 HIS A N 1
ATOM 1360 C CA . HIS A 1 174 ? -4.252 1.608 -18.475 1.00 88.44 174 HIS A CA 1
ATOM 1361 C C . HIS A 1 174 ? -4.558 1.318 -19.942 1.00 88.44 174 HIS A C 1
ATOM 1363 O O . HIS A 1 174 ? -5.280 2.094 -20.559 1.00 88.44 174 HIS A O 1
ATOM 1369 N N . ASP A 1 175 ? -4.056 0.207 -20.470 1.00 89.94 175 ASP A N 1
ATOM 1370 C CA . ASP A 1 175 ? -4.281 -0.228 -21.838 1.00 89.94 175 ASP A CA 1
ATOM 1371 C C . ASP A 1 175 ? -4.912 -1.625 -21.844 1.00 89.94 175 ASP A C 1
ATOM 1373 O O . ASP A 1 175 ? -4.291 -2.627 -21.485 1.00 89.94 175 ASP A O 1
ATOM 1377 N N . LYS A 1 176 ? -6.195 -1.675 -22.214 1.00 89.38 176 LYS A N 1
ATOM 1378 C CA . LYS A 1 176 ? -6.986 -2.913 -22.266 1.00 89.38 176 LYS A CA 1
ATOM 1379 C C . LYS A 1 176 ? -6.753 -3.721 -23.539 1.00 89.38 176 LYS A C 1
ATOM 1381 O O . LYS A 1 176 ? -7.243 -4.849 -23.613 1.00 89.38 176 LYS A O 1
ATOM 1386 N N . SER A 1 177 ? -6.027 -3.167 -24.512 1.00 90.38 177 SER A N 1
ATOM 1387 C CA . SER A 1 177 ? -5.656 -3.882 -25.734 1.00 90.38 177 SER A CA 1
ATOM 1388 C C . SER A 1 177 ? -4.551 -4.913 -25.494 1.00 90.38 177 SER A C 1
ATOM 1390 O O . SER A 1 177 ? -4.479 -5.883 -26.236 1.00 90.38 177 SER A O 1
ATOM 1392 N N . LEU A 1 178 ? -3.771 -4.769 -24.413 1.00 90.31 178 LEU A N 1
ATOM 1393 C CA . LEU A 1 178 ? -2.680 -5.672 -24.039 1.00 90.31 178 LEU A CA 1
ATOM 1394 C C . LEU A 1 178 ? -3.207 -7.018 -23.504 1.00 90.31 178 LEU A C 1
ATOM 1396 O O . LEU A 1 178 ? -3.310 -7.238 -22.284 1.00 90.31 178 LEU A O 1
ATOM 1400 N N . LYS A 1 179 ? -3.599 -7.900 -24.426 1.00 88.50 179 LYS A N 1
ATOM 1401 C CA . LYS A 1 179 ? -4.298 -9.163 -24.143 1.00 88.50 179 LYS A CA 1
ATOM 1402 C C . LYS A 1 179 ? -3.389 -10.385 -24.233 1.00 88.50 179 LYS A C 1
ATOM 1404 O O . LYS A 1 179 ? -3.710 -11.390 -23.598 1.00 88.50 179 LYS A O 1
ATOM 1409 N N . THR A 1 180 ? -2.275 -10.291 -24.954 1.00 89.50 180 THR A N 1
ATOM 1410 C CA . THR A 1 180 ? -1.292 -11.367 -25.140 1.00 89.50 180 THR A CA 1
ATOM 1411 C C . THR A 1 180 ? 0.058 -11.035 -24.493 1.00 89.50 180 THR A C 1
ATOM 1413 O O . THR A 1 180 ? 0.308 -9.897 -24.088 1.00 89.50 180 THR A O 1
ATOM 1416 N N . VAL A 1 181 ? 0.940 -12.038 -24.375 1.00 87.62 181 VAL A N 1
ATOM 1417 C CA . VAL A 1 181 ? 2.326 -11.833 -23.912 1.00 87.62 181 VAL A CA 1
ATOM 1418 C C . VAL A 1 181 ? 3.065 -10.891 -24.867 1.00 87.62 181 VAL A C 1
ATOM 1420 O O . VAL A 1 181 ? 3.674 -9.924 -24.413 1.00 87.62 181 VAL A O 1
ATOM 1423 N N . SER A 1 182 ? 2.924 -11.116 -26.179 1.00 89.12 182 SER A N 1
ATOM 1424 C CA . SER A 1 182 ? 3.550 -10.297 -27.222 1.00 89.12 182 SER A CA 1
ATOM 1425 C C . SER A 1 182 ? 3.097 -8.834 -27.166 1.00 89.12 182 SER A C 1
ATOM 1427 O O . SER A 1 182 ? 3.940 -7.943 -27.210 1.00 89.12 182 SER A O 1
ATOM 1429 N N . ASP A 1 183 ? 1.804 -8.556 -26.949 1.00 91.38 183 ASP A N 1
ATOM 1430 C CA . ASP A 1 183 ? 1.321 -7.170 -26.822 1.00 91.38 183 ASP A CA 1
ATOM 1431 C C . ASP A 1 183 ? 2.022 -6.435 -25.675 1.00 91.38 183 ASP A C 1
ATOM 1433 O O . ASP A 1 183 ? 2.458 -5.290 -25.810 1.00 91.38 183 ASP A O 1
ATOM 1437 N N . VAL A 1 184 ? 2.127 -7.102 -24.520 1.00 89.56 184 VAL A N 1
ATOM 1438 C CA . VAL A 1 184 ? 2.763 -6.529 -23.331 1.00 89.56 184 VAL A CA 1
ATOM 1439 C C . VAL A 1 184 ? 4.258 -6.335 -23.557 1.00 89.56 184 VAL A C 1
ATOM 1441 O O . VAL A 1 184 ? 4.794 -5.311 -23.131 1.00 89.56 184 VAL A O 1
ATOM 1444 N N . ARG A 1 185 ? 4.918 -7.274 -24.240 1.00 87.69 185 ARG A N 1
ATOM 1445 C CA . ARG A 1 185 ? 6.329 -7.173 -24.619 1.00 87.69 185 ARG A CA 1
ATOM 1446 C C . ARG A 1 185 ? 6.575 -5.971 -25.530 1.00 87.69 185 ARG A C 1
ATOM 1448 O O . ARG A 1 185 ? 7.336 -5.082 -25.159 1.00 87.69 185 ARG A O 1
ATOM 1455 N N . ASN A 1 186 ? 5.840 -5.871 -26.634 1.00 89.44 186 ASN A N 1
ATOM 1456 C CA . ASN A 1 186 ? 5.949 -4.765 -27.589 1.00 89.44 186 ASN A CA 1
ATOM 1457 C C . ASN A 1 186 ? 5.688 -3.408 -26.908 1.00 89.44 186 ASN A C 1
ATOM 1459 O O . ASN A 1 186 ? 6.350 -2.402 -27.179 1.00 89.44 186 ASN A O 1
ATOM 1463 N N . ALA A 1 187 ? 4.734 -3.364 -25.971 1.00 89.94 187 ALA A N 1
ATOM 1464 C CA . ALA A 1 187 ? 4.502 -2.182 -25.151 1.00 89.94 187 ALA A CA 1
ATOM 1465 C C . ALA A 1 187 ? 5.699 -1.875 -24.232 1.00 89.94 187 ALA A C 1
ATOM 1467 O O . ALA A 1 187 ? 6.137 -0.724 -24.172 1.00 89.94 187 ALA A O 1
ATOM 1468 N N . ALA A 1 188 ? 6.247 -2.874 -23.535 1.00 87.25 188 ALA A N 1
ATOM 1469 C CA . ALA A 1 188 ? 7.412 -2.718 -22.668 1.00 87.25 188 ALA A CA 1
ATOM 1470 C C . ALA A 1 188 ? 8.621 -2.167 -23.442 1.00 87.25 188 ALA A C 1
ATOM 1472 O O . ALA A 1 188 ? 9.201 -1.164 -23.022 1.00 87.25 188 ALA A O 1
ATOM 1473 N N . GLU A 1 189 ? 8.929 -2.737 -24.606 1.00 85.31 189 GLU A N 1
ATOM 1474 C CA . GLU A 1 189 ? 9.998 -2.289 -25.509 1.00 85.31 189 GLU A CA 1
ATOM 1475 C C . GLU A 1 189 ? 9.816 -0.838 -25.956 1.00 85.31 189 GLU A C 1
ATOM 1477 O O . GLU A 1 189 ? 10.770 -0.067 -26.016 1.00 85.31 189 GLU A O 1
ATOM 1482 N N . LYS A 1 190 ? 8.577 -0.404 -26.194 1.00 86.44 190 LYS A N 1
ATOM 1483 C CA . LYS A 1 190 ? 8.288 0.992 -26.541 1.00 86.44 190 LYS A CA 1
ATOM 1484 C C . LYS A 1 190 ? 8.522 1.959 -25.375 1.00 86.44 190 LYS A C 1
ATOM 1486 O O . LYS A 1 190 ? 8.835 3.136 -25.599 1.00 86.44 190 LYS A O 1
ATOM 1491 N N . PHE A 1 191 ? 8.324 1.514 -24.132 1.00 83.12 191 PHE A N 1
ATOM 1492 C CA . PHE A 1 191 ? 8.392 2.375 -22.946 1.00 83.12 191 PHE A CA 1
ATOM 1493 C C . PHE A 1 191 ? 9.757 2.381 -22.249 1.00 83.12 191 PHE A C 1
ATOM 1495 O O . PHE A 1 191 ? 10.118 3.430 -21.700 1.00 83.12 191 PHE A O 1
ATOM 1502 N N . LEU A 1 192 ? 10.519 1.282 -22.302 1.00 83.38 192 LEU A N 1
ATOM 1503 C CA . LEU A 1 192 ? 11.834 1.153 -21.657 1.00 83.38 192 LEU A CA 1
ATOM 1504 C C . LEU A 1 192 ? 12.846 2.211 -22.138 1.00 83.38 192 LEU A C 1
ATOM 1506 O O . LEU A 1 192 ? 13.340 2.955 -21.286 1.00 83.38 192 LEU A O 1
ATOM 1510 N N . PRO A 1 193 ? 13.092 2.407 -23.453 1.00 76.69 193 PRO A N 1
ATOM 1511 C CA . PRO A 1 193 ? 14.067 3.389 -23.939 1.00 76.69 193 PRO A CA 1
ATOM 1512 C C . PRO A 1 193 ? 13.696 4.827 -23.574 1.00 76.69 193 PRO A C 1
ATOM 1514 O O . PRO A 1 193 ? 14.550 5.697 -23.435 1.00 76.69 193 PRO A O 1
ATOM 1517 N N . ARG A 1 194 ? 12.397 5.093 -23.394 1.00 74.31 194 ARG A N 1
ATOM 1518 C CA . ARG A 1 194 ? 11.876 6.420 -23.042 1.00 74.31 194 ARG A CA 1
ATOM 1519 C C . ARG A 1 194 ? 11.981 6.715 -21.546 1.00 74.31 194 ARG A C 1
ATOM 1521 O O . ARG A 1 194 ? 11.617 7.817 -21.135 1.00 74.31 194 ARG A O 1
ATOM 1528 N N . GLY A 1 195 ? 12.379 5.735 -20.725 1.00 69.44 195 GLY A N 1
ATOM 1529 C CA . GLY A 1 195 ? 12.348 5.831 -19.263 1.00 69.44 195 GLY A CA 1
ATOM 1530 C C . GLY A 1 195 ? 10.961 6.213 -18.733 1.00 69.44 195 GLY A C 1
ATOM 1531 O O . GLY A 1 195 ? 10.844 6.878 -17.701 1.00 69.44 195 GLY A O 1
ATOM 1532 N N . SER A 1 196 ? 9.895 5.882 -19.473 1.00 69.62 196 SER A N 1
ATOM 1533 C CA . SER A 1 196 ? 8.564 6.401 -19.182 1.00 69.62 196 SER A CA 1
ATOM 1534 C C . SER A 1 196 ? 7.946 5.651 -18.008 1.00 69.62 196 SER A C 1
ATOM 1536 O O . SER A 1 196 ? 7.469 4.529 -18.140 1.00 69.62 196 SER A O 1
ATOM 1538 N N . ASN A 1 197 ? 7.857 6.314 -16.859 1.00 67.44 197 ASN A N 1
ATOM 1539 C CA . ASN A 1 197 ? 7.135 5.812 -15.690 1.00 67.44 197 ASN A CA 1
ATOM 1540 C C . ASN A 1 197 ? 5.613 6.042 -15.771 1.00 67.44 197 ASN A C 1
ATOM 1542 O O . ASN A 1 197 ? 4.928 6.017 -14.750 1.00 67.44 197 ASN A O 1
ATOM 1546 N N . ARG A 1 198 ? 5.053 6.293 -16.966 1.00 68.44 198 ARG A N 1
ATOM 1547 C CA . ARG A 1 198 ? 3.649 6.717 -17.129 1.00 68.44 198 ARG A CA 1
ATOM 1548 C C . ARG A 1 198 ? 2.650 5.755 -16.478 1.00 68.44 198 ARG A C 1
ATOM 1550 O O . ARG A 1 198 ? 1.643 6.208 -15.943 1.00 68.44 198 ARG A O 1
ATOM 1557 N N . PHE A 1 199 ? 2.940 4.459 -16.514 1.00 67.31 199 PHE A N 1
ATOM 1558 C CA . PHE A 1 199 ? 2.083 3.397 -15.968 1.00 67.31 199 PHE A CA 1
ATOM 1559 C C . PHE A 1 199 ? 2.571 2.871 -14.618 1.00 67.31 199 PHE A C 1
ATOM 1561 O O . PHE A 1 199 ? 2.041 1.886 -14.107 1.00 67.31 199 PHE A O 1
ATOM 1568 N N . TYR A 1 200 ? 3.599 3.513 -14.063 1.00 71.75 200 TYR A N 1
ATOM 1569 C CA . TYR A 1 200 ? 4.354 3.020 -12.931 1.00 71.75 200 TYR A CA 1
ATOM 1570 C C . TYR A 1 200 ? 4.340 4.046 -11.797 1.00 71.75 200 TYR A C 1
ATOM 1572 O O . TYR A 1 200 ? 5.116 4.999 -11.761 1.00 71.75 200 TYR A O 1
ATOM 1580 N N . GLN A 1 201 ? 3.386 3.850 -10.889 1.00 67.94 201 GLN A N 1
ATOM 1581 C CA . GLN A 1 201 ? 3.312 4.496 -9.580 1.00 67.94 201 GLN A CA 1
ATOM 1582 C C . GLN A 1 201 ? 3.299 3.368 -8.553 1.00 67.94 201 GLN A C 1
ATOM 1584 O O . GLN A 1 201 ? 2.514 2.437 -8.675 1.00 67.94 201 GLN A O 1
ATOM 1589 N N . ASN A 1 202 ? 4.195 3.398 -7.586 1.00 85.19 202 ASN A N 1
ATOM 1590 C CA . ASN A 1 202 ? 4.642 2.211 -6.848 1.00 85.19 202 ASN A CA 1
ATOM 1591 C C . ASN A 1 202 ? 5.174 2.609 -5.458 1.00 85.19 202 ASN A C 1
ATOM 1593 O O . ASN A 1 202 ? 4.911 3.723 -4.999 1.00 85.19 202 ASN A O 1
ATOM 1597 N N . GLY A 1 203 ? 5.927 1.714 -4.810 1.00 89.44 203 GLY A N 1
ATOM 1598 C CA . GLY A 1 203 ? 6.463 1.889 -3.461 1.00 89.44 203 GLY A CA 1
ATOM 1599 C C . GLY A 1 203 ? 7.101 3.257 -3.233 1.00 89.44 203 GLY A C 1
ATOM 1600 O O . GLY A 1 203 ? 6.652 3.984 -2.347 1.00 89.44 203 GLY A O 1
ATOM 1601 N N . LEU A 1 204 ? 8.048 3.674 -4.080 1.00 91.94 204 LEU A N 1
ATOM 1602 C CA . LEU A 1 204 ? 8.736 4.961 -3.897 1.00 91.94 204 LEU A CA 1
ATOM 1603 C C . LEU A 1 204 ? 7.832 6.174 -4.093 1.00 91.94 204 LEU A C 1
ATOM 1605 O O . LEU A 1 204 ? 8.067 7.222 -3.497 1.00 91.94 204 LEU A O 1
ATOM 1609 N N . THR A 1 205 ? 6.792 6.057 -4.918 1.00 89.44 205 THR A N 1
ATOM 1610 C CA . THR A 1 205 ? 5.822 7.146 -5.084 1.00 89.44 205 THR A CA 1
ATOM 1611 C C . THR A 1 205 ? 5.013 7.347 -3.809 1.00 89.44 205 THR A C 1
ATOM 1613 O O . THR A 1 205 ? 4.868 8.477 -3.360 1.00 89.44 205 THR A O 1
ATOM 1616 N N . TYR A 1 206 ? 4.500 6.265 -3.223 1.00 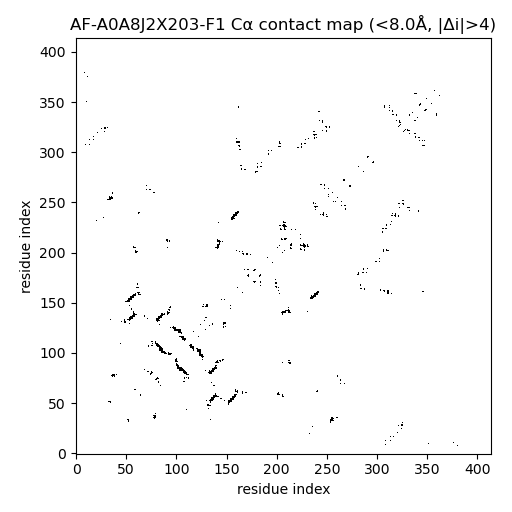92.06 206 TYR A N 1
ATOM 1617 C CA . TYR A 1 206 ? 3.605 6.349 -2.069 1.00 92.06 206 TYR A CA 1
ATOM 1618 C C . TYR A 1 206 ? 4.344 6.520 -0.743 1.00 92.06 206 TYR A C 1
ATOM 1620 O O . TYR A 1 206 ? 3.829 7.192 0.145 1.00 92.06 206 TYR A O 1
ATOM 1628 N N . LEU A 1 207 ? 5.537 5.943 -0.604 1.00 94.38 207 LEU A N 1
ATOM 1629 C CA . LEU A 1 207 ? 6.302 5.980 0.641 1.00 94.38 207 LEU A CA 1
ATOM 1630 C C . LEU A 1 207 ? 7.467 6.966 0.603 1.00 94.38 207 LEU A C 1
ATOM 1632 O O . LEU A 1 207 ? 7.931 7.345 1.661 1.00 94.38 207 LEU A O 1
ATOM 1636 N N . GLY A 1 208 ? 7.906 7.461 -0.555 1.00 90.50 208 GLY A N 1
ATOM 1637 C CA . GLY A 1 208 ? 8.981 8.460 -0.653 1.00 90.50 208 GLY A CA 1
ATOM 1638 C C . GLY A 1 208 ? 8.532 9.901 -0.392 1.00 90.50 208 GLY A C 1
ATOM 1639 O O . GLY A 1 208 ? 8.983 10.810 -1.086 1.00 90.50 208 GLY A O 1
ATOM 1640 N N . ALA A 1 209 ? 7.575 10.124 0.511 1.00 85.81 209 ALA A N 1
ATOM 1641 C CA . ALA A 1 209 ? 7.144 11.466 0.900 1.00 85.81 209 ALA A CA 1
ATOM 1642 C C . ALA A 1 209 ? 8.064 12.048 1.984 1.00 85.81 209 ALA A C 1
ATOM 1644 O O . ALA A 1 209 ? 8.502 11.335 2.882 1.00 85.81 209 ALA A O 1
ATOM 1645 N N . VAL A 1 210 ? 8.320 13.352 1.933 1.00 80.94 210 VAL A N 1
ATOM 1646 C CA . VAL A 1 210 ? 9.079 14.080 2.962 1.00 80.94 210 VAL A CA 1
ATOM 1647 C C . VAL A 1 210 ? 8.133 15.084 3.600 1.00 80.94 210 VAL A C 1
ATOM 1649 O O . VAL A 1 210 ? 7.443 15.807 2.880 1.00 80.94 210 VAL A O 1
ATOM 1652 N N . ASP A 1 211 ? 8.045 15.071 4.929 1.00 76.44 211 ASP A N 1
ATOM 1653 C CA . ASP A 1 211 ? 7.118 15.903 5.711 1.00 76.44 211 ASP A CA 1
ATOM 1654 C C . ASP A 1 211 ? 5.656 15.772 5.239 1.00 76.44 211 ASP A C 1
ATOM 1656 O O . ASP A 1 211 ? 4.906 16.739 5.121 1.00 76.44 211 ASP A O 1
ATOM 1660 N N . GLY A 1 212 ? 5.268 14.551 4.855 1.00 67.25 212 GLY A N 1
ATOM 1661 C CA . GLY A 1 212 ? 3.944 14.229 4.320 1.00 67.25 212 GLY A CA 1
ATOM 1662 C C . GLY A 1 212 ? 3.613 14.809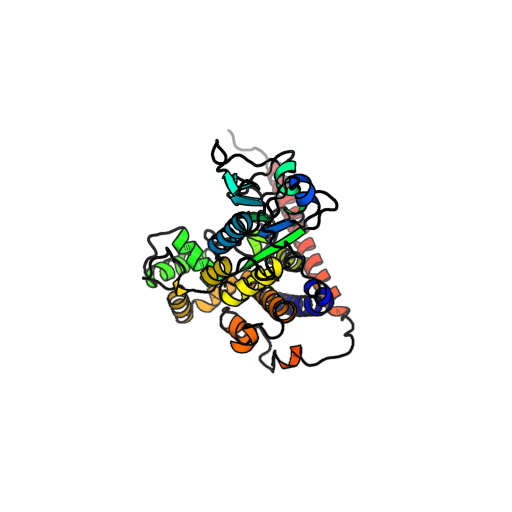 2.947 1.00 67.25 212 GLY A C 1
ATOM 1663 O O . GLY A 1 212 ? 2.493 14.655 2.452 1.00 67.25 212 GLY A O 1
ATOM 1664 N N . LEU A 1 213 ? 4.591 15.428 2.286 1.00 75.44 213 LEU A N 1
ATOM 1665 C CA . LEU A 1 213 ? 4.467 15.912 0.924 1.00 75.44 213 LEU A CA 1
ATOM 1666 C C . LEU A 1 213 ? 5.165 14.954 -0.046 1.00 75.44 213 LEU A C 1
ATOM 1668 O O . LEU A 1 213 ? 6.298 14.530 0.191 1.00 75.44 213 LEU A O 1
ATOM 1672 N N . PRO A 1 214 ? 4.537 14.624 -1.189 1.00 78.25 214 PRO A N 1
ATOM 1673 C CA . PRO A 1 214 ? 5.198 13.829 -2.209 1.00 78.25 214 PRO A CA 1
ATOM 1674 C C . PRO A 1 214 ? 6.460 14.544 -2.682 1.00 78.25 214 PRO A C 1
ATOM 1676 O O . PRO A 1 214 ? 6.387 15.691 -3.142 1.00 78.25 214 PRO A O 1
ATOM 1679 N N . LEU A 1 215 ? 7.593 13.840 -2.679 1.00 73.19 215 LEU A N 1
ATOM 1680 C CA . LEU A 1 215 ? 8.740 14.253 -3.474 1.00 73.19 215 LEU A CA 1
ATOM 1681 C C . LEU A 1 215 ? 8.264 14.335 -4.926 1.00 73.19 215 LEU A C 1
ATOM 1683 O O . LEU A 1 215 ? 7.902 13.329 -5.542 1.00 73.19 215 LEU A O 1
ATOM 1687 N N . GLY A 1 216 ? 8.159 15.564 -5.444 1.00 71.56 216 GLY A N 1
ATOM 1688 C CA . GLY A 1 216 ? 7.513 15.834 -6.726 1.00 71.56 216 GLY A CA 1
ATOM 1689 C C . GLY A 1 216 ? 8.053 14.941 -7.846 1.00 71.56 216 GLY A C 1
ATOM 1690 O O . GLY A 1 216 ? 9.149 14.391 -7.761 1.00 71.56 216 GLY A O 1
ATOM 1691 N N . ARG A 1 217 ? 7.318 14.814 -8.959 1.00 73.25 217 ARG A N 1
ATOM 1692 C CA . ARG A 1 217 ? 7.695 13.902 -10.064 1.00 73.25 217 ARG A CA 1
ATOM 1693 C C . ARG A 1 217 ? 9.151 14.049 -10.535 1.00 73.25 217 ARG A C 1
ATOM 1695 O O . ARG A 1 217 ? 9.727 13.066 -10.979 1.00 73.25 217 ARG A O 1
ATOM 1702 N N . LYS A 1 218 ? 9.727 15.250 -10.403 1.00 78.00 218 LYS A N 1
ATOM 1703 C CA . LYS A 1 218 ? 11.095 15.606 -10.806 1.00 78.00 218 LYS A CA 1
ATOM 1704 C C . LYS A 1 218 ? 12.185 15.284 -9.772 1.00 78.00 218 LYS A C 1
ATOM 1706 O O . LYS A 1 218 ? 13.354 15.468 -10.093 1.00 78.00 218 LYS A O 1
ATOM 1711 N N . ALA A 1 219 ? 11.834 14.870 -8.554 1.00 83.25 219 ALA A N 1
ATOM 1712 C CA . ALA A 1 219 ? 12.826 14.493 -7.554 1.00 83.25 219 ALA A CA 1
ATOM 1713 C C . ALA A 1 219 ? 13.620 13.262 -8.038 1.00 83.25 219 ALA A C 1
ATOM 1715 O O . ALA A 1 219 ? 13.003 12.333 -8.580 1.00 83.25 219 ALA A O 1
ATOM 1716 N N . PRO A 1 220 ? 14.956 13.245 -7.871 1.00 85.38 220 PRO A N 1
ATOM 1717 C CA . PRO A 1 220 ? 15.786 12.101 -8.227 1.00 85.38 220 PRO A CA 1
ATOM 1718 C C . PRO A 1 220 ? 15.321 10.813 -7.537 1.00 85.38 220 PRO A C 1
ATOM 1720 O O . PRO A 1 220 ? 14.975 10.819 -6.358 1.00 85.38 220 PRO A O 1
ATOM 1723 N N . MET A 1 221 ? 15.357 9.689 -8.257 1.00 85.00 221 MET A N 1
ATOM 1724 C CA . MET A 1 221 ? 14.986 8.380 -7.703 1.00 85.00 221 MET A CA 1
ATOM 1725 C C . MET A 1 221 ? 15.802 7.962 -6.463 1.00 85.00 221 MET A C 1
ATOM 1727 O O . MET A 1 221 ? 15.184 7.430 -5.545 1.00 85.00 221 MET A O 1
ATOM 1731 N N . PRO A 1 222 ? 17.120 8.246 -6.355 1.00 86.12 222 PRO A N 1
ATOM 1732 C CA . PRO A 1 222 ? 17.865 7.978 -5.123 1.00 86.12 222 PRO A CA 1
ATOM 1733 C C . PRO A 1 222 ? 17.299 8.703 -3.896 1.00 86.12 222 PRO A C 1
ATOM 1735 O O . PRO A 1 222 ? 17.183 8.103 -2.835 1.00 86.12 222 PRO A O 1
ATOM 1738 N N . GLU A 1 223 ? 16.898 9.972 -4.037 1.00 86.56 223 GLU A N 1
ATOM 1739 C CA . GLU A 1 223 ? 16.306 10.741 -2.931 1.00 86.56 223 GLU A CA 1
ATOM 1740 C C . GLU A 1 223 ? 14.962 10.138 -2.504 1.00 86.56 223 GLU A C 1
ATOM 1742 O O . GLU A 1 223 ? 14.694 9.993 -1.312 1.00 86.56 223 GLU A O 1
ATOM 1747 N N . LYS A 1 224 ? 14.142 9.716 -3.478 1.00 88.62 224 LYS A N 1
ATOM 1748 C CA . LYS A 1 224 ? 12.883 9.010 -3.201 1.00 88.62 224 LYS A CA 1
ATOM 1749 C C . LYS A 1 224 ? 13.108 7.678 -2.503 1.00 88.62 224 LYS A C 1
ATOM 1751 O O . LYS A 1 224 ? 12.355 7.363 -1.592 1.00 88.62 224 LYS A O 1
ATOM 1756 N N . LEU A 1 225 ? 14.130 6.921 -2.907 1.00 88.06 225 LEU A N 1
ATOM 1757 C CA . LEU A 1 225 ? 14.495 5.667 -2.254 1.00 88.06 225 LEU A CA 1
ATOM 1758 C C . LEU A 1 225 ? 14.887 5.897 -0.798 1.00 88.06 225 LEU A C 1
ATOM 1760 O O . LEU A 1 225 ? 14.335 5.237 0.071 1.00 88.06 225 LEU A O 1
ATOM 1764 N N . VAL A 1 226 ? 15.780 6.850 -0.522 1.00 87.75 226 VAL A N 1
ATOM 1765 C CA . VAL A 1 226 ? 16.208 7.157 0.853 1.00 87.75 226 VAL A CA 1
ATOM 1766 C C . VAL A 1 226 ? 15.011 7.533 1.729 1.00 87.75 226 VAL A C 1
ATOM 1768 O O . VAL A 1 226 ? 14.849 6.981 2.813 1.00 87.75 226 VAL A O 1
ATOM 1771 N N . SER A 1 227 ? 14.137 8.415 1.237 1.00 89.44 227 SER A N 1
ATOM 1772 C CA . SER A 1 227 ? 12.918 8.803 1.955 1.00 89.44 227 SER A CA 1
ATOM 1773 C C . SER A 1 227 ? 11.963 7.623 2.159 1.00 89.44 227 SER A C 1
ATOM 1775 O O . SER A 1 227 ? 11.465 7.429 3.264 1.00 89.44 227 SER A O 1
ATOM 1777 N N . ALA A 1 228 ? 11.742 6.798 1.134 1.00 93.31 228 ALA A 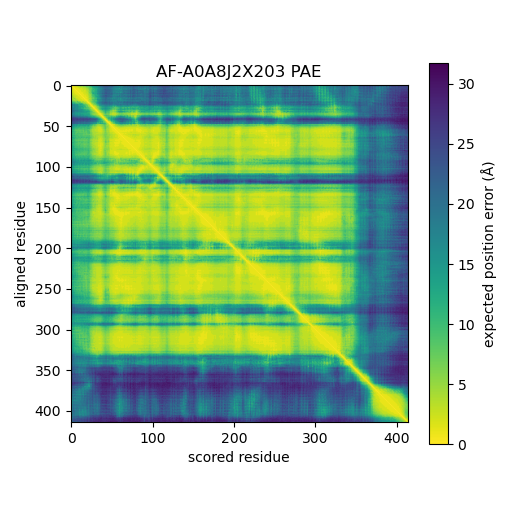N 1
ATOM 1778 C CA . ALA A 1 228 ? 10.849 5.649 1.228 1.00 93.31 228 ALA A CA 1
ATOM 1779 C C . ALA A 1 228 ? 11.366 4.576 2.183 1.00 93.31 228 ALA A C 1
ATOM 1781 O O . ALA A 1 228 ? 10.567 4.007 2.914 1.00 93.31 228 ALA A O 1
ATOM 1782 N N . LEU A 1 229 ? 12.676 4.312 2.192 1.00 91.06 229 LEU A N 1
ATOM 1783 C CA . LEU A 1 229 ? 13.298 3.395 3.145 1.00 91.06 229 LEU A CA 1
ATOM 1784 C C . LEU A 1 229 ? 13.165 3.924 4.571 1.00 91.06 229 LEU A C 1
ATOM 1786 O O . LEU A 1 229 ? 12.782 3.164 5.444 1.00 91.06 229 LEU A O 1
ATOM 1790 N N . SER A 1 230 ? 13.396 5.223 4.790 1.00 91.00 230 SER A N 1
ATOM 1791 C CA . SER A 1 230 ? 13.191 5.844 6.104 1.00 91.00 230 SER A CA 1
ATOM 1792 C C . SER A 1 230 ? 11.745 5.700 6.579 1.00 91.00 230 SER A C 1
ATOM 1794 O O . SER A 1 230 ? 11.510 5.270 7.697 1.00 91.00 230 SER A O 1
ATOM 1796 N N . ASN A 1 231 ? 10.769 6.004 5.723 1.00 94.12 231 ASN A N 1
ATOM 1797 C CA . ASN A 1 231 ? 9.354 5.917 6.085 1.00 94.12 231 ASN A CA 1
ATOM 1798 C C . ASN A 1 231 ? 8.858 4.472 6.221 1.00 94.12 231 ASN A C 1
ATOM 1800 O O . ASN A 1 231 ? 7.911 4.218 6.957 1.00 94.12 231 ASN A O 1
ATOM 1804 N N . LEU A 1 232 ? 9.473 3.522 5.508 1.00 93.25 232 LEU A N 1
ATOM 1805 C CA . LEU A 1 232 ? 9.197 2.094 5.658 1.00 93.25 232 LEU A CA 1
ATOM 1806 C C . LEU A 1 232 ? 9.530 1.614 7.072 1.00 93.25 232 LEU A C 1
ATOM 1808 O O . LEU A 1 232 ? 8.906 0.661 7.538 1.00 93.25 232 LEU A O 1
ATOM 1812 N N . GLU A 1 233 ? 10.467 2.276 7.759 1.00 89.94 233 GLU A N 1
ATOM 1813 C CA 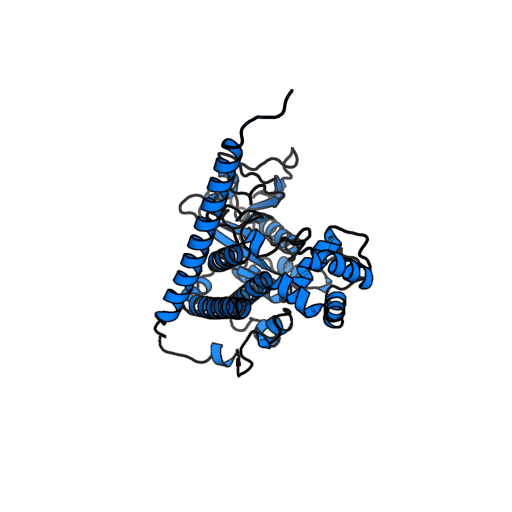. GLU A 1 233 ? 10.833 1.895 9.117 1.00 89.94 233 GLU A CA 1
ATOM 1814 C C . GLU A 1 233 ? 9.663 2.046 10.101 1.00 89.94 233 GLU A C 1
ATOM 1816 O O . GLU A 1 233 ? 9.502 1.194 10.979 1.00 89.94 233 GLU A O 1
ATOM 1821 N N . ASP A 1 234 ? 8.810 3.050 9.869 1.00 90.81 234 ASP A N 1
ATOM 1822 C CA . ASP A 1 234 ? 7.610 3.372 10.653 1.00 90.81 234 ASP A CA 1
ATOM 1823 C C . ASP A 1 234 ? 6.377 2.538 10.249 1.00 90.81 234 ASP A C 1
ATOM 1825 O O . ASP A 1 234 ? 5.294 2.659 10.837 1.00 90.81 234 ASP A O 1
ATOM 1829 N N . VAL A 1 235 ? 6.494 1.711 9.205 1.00 93.50 235 VAL A N 1
ATOM 1830 C CA . VAL A 1 235 ? 5.402 0.843 8.758 1.00 93.50 235 VAL A CA 1
ATOM 1831 C C . VAL A 1 235 ? 5.407 -0.440 9.577 1.00 93.50 235 VAL A C 1
ATOM 1833 O O . VAL A 1 235 ? 6.277 -1.294 9.422 1.00 93.50 235 VAL A O 1
ATOM 1836 N N . LEU A 1 236 ? 4.376 -0.584 10.407 1.00 91.50 236 LEU A N 1
ATOM 1837 C CA . LEU A 1 236 ? 4.215 -1.703 11.329 1.00 91.50 236 LEU A CA 1
ATOM 1838 C C . LEU A 1 236 ? 3.988 -3.030 10.600 1.00 91.50 236 LEU A C 1
ATOM 1840 O O . LEU A 1 236 ? 4.598 -4.041 10.931 1.00 91.50 236 LEU A O 1
ATOM 1844 N N . VAL A 1 237 ? 3.105 -3.030 9.597 1.00 93.69 237 VAL A N 1
ATOM 1845 C CA . VAL A 1 237 ? 2.830 -4.218 8.780 1.00 93.69 237 VAL A CA 1
ATOM 1846 C C . VAL A 1 237 ? 3.107 -3.907 7.320 1.00 93.69 237 VAL A C 1
ATOM 1848 O O . VAL A 1 237 ? 2.405 -3.119 6.681 1.00 93.69 237 VAL A O 1
ATOM 1851 N N . VAL A 1 238 ? 4.119 -4.583 6.783 1.00 95.69 238 VAL A N 1
ATOM 1852 C CA . VAL A 1 238 ? 4.435 -4.606 5.356 1.00 95.69 238 VAL A CA 1
ATOM 1853 C C . VAL A 1 238 ? 3.998 -5.959 4.810 1.00 95.69 238 VAL A C 1
ATOM 1855 O O . VAL A 1 238 ? 4.644 -6.974 5.046 1.00 95.69 238 VAL A O 1
ATOM 1858 N N . GLY A 1 239 ? 2.867 -5.992 4.115 1.00 95.69 239 GLY A N 1
ATOM 1859 C CA . GLY A 1 239 ? 2.406 -7.172 3.391 1.00 95.69 239 GLY A CA 1
ATOM 1860 C C . GLY A 1 239 ? 3.070 -7.308 2.024 1.00 95.69 239 GLY A C 1
ATOM 1861 O O . GLY A 1 239 ? 3.538 -6.330 1.442 1.00 95.69 239 GLY A O 1
ATOM 1862 N N . VAL A 1 240 ? 3.052 -8.519 1.479 1.00 93.94 240 VAL A N 1
ATOM 1863 C CA . VAL A 1 240 ? 3.641 -8.867 0.182 1.00 93.94 240 VAL A CA 1
ATOM 1864 C C . VAL A 1 240 ? 2.622 -9.672 -0.615 1.00 93.94 240 VAL A C 1
ATOM 1866 O O . VAL A 1 240 ? 2.101 -10.677 -0.133 1.00 93.94 240 VAL A O 1
ATOM 1869 N N . VAL A 1 241 ? 2.320 -9.248 -1.843 1.00 91.62 241 VAL A N 1
ATOM 1870 C CA . VAL A 1 241 ? 1.332 -9.934 -2.699 1.00 91.62 241 VAL A CA 1
ATOM 1871 C C . VAL A 1 241 ? 1.732 -11.380 -2.986 1.00 91.62 241 VAL A C 1
ATOM 1873 O O . VAL A 1 241 ? 0.882 -12.269 -2.970 1.00 91.62 241 VAL A O 1
ATOM 1876 N N . GLU A 1 242 ? 3.018 -11.611 -3.215 1.00 87.38 242 GLU A N 1
ATOM 1877 C CA . GLU A 1 242 ? 3.623 -12.915 -3.478 1.00 87.38 242 GLU A CA 1
ATOM 1878 C C . GLU A 1 242 ? 3.600 -13.830 -2.238 1.00 87.38 242 GLU A C 1
ATOM 1880 O O . GLU A 1 242 ? 3.616 -15.047 -2.380 1.00 87.38 242 GLU A O 1
ATOM 1885 N N . SER A 1 243 ? 3.456 -13.258 -1.036 1.00 89.06 243 SER A N 1
ATOM 1886 C CA . SER A 1 243 ? 3.275 -13.965 0.239 1.00 89.06 243 SER A CA 1
ATOM 1887 C C . SER A 1 243 ? 1.920 -13.613 0.866 1.00 89.06 243 SER A C 1
ATOM 1889 O O . SER A 1 243 ? 1.794 -13.148 2.006 1.00 89.06 243 SER A O 1
ATOM 1891 N N . TRP A 1 244 ? 0.857 -13.758 0.071 1.00 90.62 244 TRP A N 1
ATOM 1892 C CA . TRP A 1 244 ? -0.471 -13.322 0.494 1.00 90.62 244 TRP A CA 1
ATOM 1893 C C . TRP A 1 244 ? -0.995 -14.032 1.752 1.00 90.62 244 TRP A C 1
ATOM 1895 O O . TRP A 1 244 ? -1.511 -13.325 2.614 1.00 90.62 244 TRP A O 1
ATOM 1905 N N . PRO A 1 245 ? -0.880 -15.367 1.918 1.00 90.50 245 PRO A N 1
ATOM 1906 C CA . PRO A 1 245 ? -1.341 -16.031 3.139 1.00 90.50 245 PRO A CA 1
ATOM 1907 C C . PRO A 1 245 ? -0.693 -15.452 4.402 1.00 90.50 245 PRO A C 1
ATOM 1909 O O . PRO A 1 245 ? -1.405 -15.043 5.310 1.00 90.50 245 PRO A O 1
ATOM 1912 N N . THR A 1 246 ? 0.633 -15.282 4.408 1.00 91.62 246 THR A N 1
ATOM 1913 C CA . THR A 1 246 ? 1.352 -14.640 5.520 1.00 91.62 246 THR A CA 1
ATOM 1914 C C . THR A 1 246 ? 0.932 -13.188 5.715 1.00 91.62 246 THR A C 1
ATOM 1916 O O . THR A 1 246 ? 0.811 -12.725 6.843 1.00 91.62 246 THR A O 1
ATOM 1919 N N . THR A 1 247 ? 0.666 -12.456 4.632 1.00 94.50 247 THR A N 1
ATOM 1920 C CA . THR A 1 247 ? 0.121 -11.094 4.726 1.00 94.50 247 THR A CA 1
ATOM 1921 C C . THR A 1 247 ? -1.231 -11.070 5.439 1.00 94.50 247 THR A C 1
ATOM 1923 O O . THR A 1 247 ? -1.470 -10.174 6.242 1.00 94.50 247 THR A O 1
ATOM 1926 N N . ILE A 1 248 ? -2.109 -12.041 5.171 1.00 94.69 248 ILE A N 1
ATOM 1927 C CA . ILE A 1 248 ? -3.385 -12.173 5.883 1.00 94.69 248 ILE A CA 1
ATOM 1928 C C . ILE A 1 248 ? -3.159 -12.521 7.351 1.00 94.69 248 ILE A C 1
ATOM 1930 O O . ILE A 1 248 ? -3.759 -11.875 8.202 1.00 94.69 248 ILE A O 1
ATOM 1934 N N . ASP A 1 249 ? -2.274 -13.473 7.641 1.00 93.31 249 ASP A N 1
ATOM 1935 C CA . ASP A 1 249 ? -1.983 -13.899 9.012 1.00 93.31 249 ASP A CA 1
ATOM 1936 C C . ASP A 1 249 ? -1.412 -12.732 9.852 1.00 93.31 249 ASP A C 1
ATOM 1938 O O . ASP A 1 249 ? -1.859 -12.503 10.973 1.00 93.31 249 ASP A O 1
ATOM 1942 N N . LEU A 1 250 ? -0.527 -11.901 9.284 1.00 94.06 250 LEU A N 1
ATOM 1943 C CA . LEU A 1 250 ? -0.025 -10.679 9.935 1.00 94.06 250 LEU A CA 1
ATOM 1944 C C . LEU A 1 250 ? -1.122 -9.636 10.187 1.00 94.06 250 LEU A C 1
ATOM 1946 O O . LEU A 1 250 ? -1.160 -9.013 11.248 1.00 94.06 250 LEU A O 1
ATOM 1950 N N . LEU A 1 251 ? -2.013 -9.423 9.214 1.00 95.06 251 LEU A N 1
ATOM 1951 C CA . LEU A 1 251 ? -3.141 -8.507 9.387 1.00 95.06 251 LEU A CA 1
ATOM 1952 C C . LEU A 1 251 ? -4.113 -9.014 10.455 1.00 95.06 251 LEU A C 1
ATOM 1954 O O . LEU A 1 251 ? -4.621 -8.201 11.225 1.00 95.06 251 LEU A O 1
ATOM 1958 N N . GLN A 1 252 ? -4.354 -10.326 10.516 1.00 94.19 252 GLN A N 1
ATOM 1959 C CA . GLN A 1 252 ? -5.177 -10.931 11.557 1.00 94.19 252 GLN A CA 1
ATOM 1960 C C . GLN A 1 252 ? -4.532 -10.765 12.931 1.00 94.19 252 GLN A C 1
ATOM 1962 O O . GLN A 1 252 ? -5.202 -10.289 13.834 1.00 94.19 252 GLN A O 1
ATOM 1967 N N . ALA A 1 253 ? -3.242 -11.057 13.089 1.00 92.19 253 ALA A N 1
ATOM 1968 C CA . ALA A 1 253 ? -2.561 -10.890 14.374 1.00 92.19 253 ALA A CA 1
ATOM 1969 C C . ALA A 1 253 ? -2.637 -9.444 14.914 1.00 92.19 253 ALA A C 1
ATOM 1971 O O . ALA A 1 253 ? -2.701 -9.231 16.121 1.00 92.19 253 ALA A O 1
ATOM 1972 N N . MET A 1 254 ? -2.665 -8.444 14.026 1.00 92.06 254 MET A N 1
ATOM 1973 C CA . MET A 1 254 ? -2.816 -7.033 14.402 1.00 92.06 254 MET A CA 1
ATOM 1974 C C . MET A 1 254 ? -4.274 -6.635 14.712 1.00 92.06 254 MET A C 1
ATOM 1976 O O . MET A 1 254 ? -4.525 -5.823 15.603 1.00 92.06 254 MET A O 1
ATOM 1980 N N . LEU A 1 255 ? -5.239 -7.141 13.941 1.00 92.31 255 LEU A N 1
ATOM 1981 C CA . LEU A 1 255 ? -6.640 -6.712 14.022 1.00 92.31 255 LEU A CA 1
ATOM 1982 C C . LEU A 1 255 ? -7.487 -7.598 14.937 1.00 92.31 255 LEU A C 1
ATOM 1984 O O . LEU A 1 255 ? -8.270 -7.098 15.731 1.00 92.31 255 LEU A O 1
ATOM 1988 N N . ASP A 1 256 ? -7.342 -8.908 14.817 1.00 91.44 256 ASP A N 1
ATOM 1989 C CA . ASP A 1 256 ? -8.197 -9.918 15.432 1.00 91.44 256 ASP A CA 1
ATOM 1990 C C . ASP A 1 256 ? -7.357 -11.059 16.040 1.00 91.44 256 ASP A C 1
ATOM 1992 O O . ASP A 1 256 ? -7.455 -12.211 15.602 1.00 91.44 256 ASP A O 1
ATOM 1996 N N . PRO A 1 257 ? -6.486 -10.754 17.024 1.00 89.12 257 PRO A N 1
ATOM 1997 C CA . PRO A 1 257 ? -5.576 -11.740 17.609 1.00 89.12 257 PRO A CA 1
ATOM 1998 C C . PRO A 1 257 ? -6.302 -12.852 18.375 1.00 89.12 257 PRO A C 1
ATOM 2000 O O . PRO A 1 257 ? -5.734 -13.916 18.585 1.00 89.12 257 PRO A O 1
ATOM 2003 N N . THR A 1 258 ? -7.544 -12.609 18.797 1.00 87.94 258 THR A N 1
ATOM 2004 C CA . THR A 1 258 ? -8.396 -13.573 19.506 1.00 87.94 258 THR A CA 1
ATOM 2005 C C . THR A 1 258 ? -9.352 -14.319 18.574 1.00 87.94 258 THR A C 1
ATOM 2007 O O . THR A 1 258 ? -10.225 -15.034 19.058 1.00 87.94 258 THR A O 1
ATOM 2010 N N . ASP A 1 259 ? -9.193 -14.150 17.255 1.00 87.94 259 ASP A N 1
ATOM 2011 C CA . ASP A 1 259 ? -9.972 -14.826 16.212 1.00 87.94 259 ASP A CA 1
ATOM 2012 C C . ASP A 1 259 ? -11.492 -14.729 16.439 1.00 87.94 259 ASP A C 1
ATOM 2014 O O . ASP A 1 259 ? -12.243 -15.700 16.372 1.00 87.94 259 ASP A O 1
ATOM 2018 N N . GLN A 1 260 ? -11.978 -13.522 16.731 1.00 87.50 260 GLN A N 1
ATOM 2019 C CA . GLN A 1 260 ? -13.400 -13.259 16.942 1.00 87.50 260 GLN A CA 1
ATOM 2020 C C . GLN A 1 260 ? -14.202 -13.304 15.639 1.00 87.50 260 GLN A C 1
ATOM 2022 O O . GLN A 1 260 ? -15.432 -13.460 15.676 1.00 87.50 260 GLN A O 1
ATOM 2027 N N . ALA A 1 261 ? -13.552 -13.159 14.483 1.00 87.50 261 ALA A N 1
ATOM 2028 C CA . ALA A 1 261 ? -14.196 -13.162 13.176 1.00 87.50 261 ALA A CA 1
ATOM 2029 C C . ALA A 1 261 ? -13.524 -14.120 12.161 1.00 87.50 261 ALA A C 1
ATOM 2031 O O . ALA A 1 261 ? -13.205 -13.694 11.045 1.00 87.50 261 ALA A O 1
ATOM 2032 N N . PRO A 1 262 ? -13.414 -15.431 12.459 1.00 86.94 262 PRO A N 1
ATOM 2033 C CA . PRO A 1 262 ? -12.612 -16.396 11.689 1.00 86.94 262 PRO A CA 1
ATOM 2034 C C . PRO A 1 262 ? -13.030 -16.487 10.218 1.00 86.94 262 PRO A C 1
ATOM 2036 O O . PRO A 1 262 ? -12.224 -16.336 9.296 1.00 86.94 262 PRO A O 1
ATOM 2039 N N . TYR A 1 263 ? -14.341 -16.586 9.972 1.00 87.50 263 TYR A N 1
ATOM 2040 C CA . TYR A 1 263 ? -14.914 -16.698 8.627 1.00 87.50 263 TYR A CA 1
ATOM 2041 C C . TYR A 1 263 ? -14.564 -15.529 7.692 1.00 87.50 263 TYR A C 1
ATOM 2043 O O . TYR A 1 263 ? -14.610 -15.665 6.464 1.00 87.50 263 TYR A O 1
ATOM 2051 N N . MET A 1 264 ? -14.256 -14.351 8.245 1.00 89.25 264 MET A N 1
ATOM 2052 C CA . MET A 1 264 ? -13.800 -13.219 7.443 1.00 89.25 264 MET A CA 1
ATOM 2053 C C . MET A 1 264 ? -12.414 -13.487 6.864 1.00 89.25 264 MET A C 1
ATOM 2055 O O . MET A 1 264 ? -12.202 -13.202 5.684 1.00 89.25 264 MET A O 1
ATOM 2059 N N . TRP A 1 265 ? -11.499 -14.014 7.673 1.00 91.19 265 TRP A N 1
ATOM 2060 C CA . TRP A 1 265 ? -10.100 -14.234 7.321 1.00 91.19 265 TRP A CA 1
ATOM 2061 C C . TRP A 1 265 ? -9.937 -15.383 6.329 1.00 91.19 265 TRP A C 1
ATOM 2063 O O . TRP A 1 265 ? -9.256 -15.222 5.311 1.00 91.19 265 TRP A O 1
ATOM 2073 N N . ASP A 1 266 ? -10.655 -16.487 6.537 1.00 88.88 266 ASP A N 1
ATOM 2074 C CA . ASP A 1 266 ? -10.576 -17.677 5.678 1.00 88.88 266 ASP A CA 1
ATOM 2075 C C . ASP A 1 266 ? -10.924 -17.381 4.222 1.00 88.88 266 ASP A C 1
ATOM 2077 O O . ASP A 1 266 ? -10.260 -17.846 3.292 1.00 88.88 266 ASP A O 1
ATOM 2081 N N . ARG A 1 267 ? -11.904 -16.497 4.004 1.00 86.62 267 ARG A N 1
ATOM 2082 C CA . ARG A 1 267 ? -12.271 -16.018 2.667 1.00 86.62 267 ARG A CA 1
ATOM 2083 C C . ARG A 1 267 ? -11.096 -15.387 1.914 1.00 86.62 267 ARG A C 1
ATOM 2085 O O . ARG A 1 267 ? -11.085 -15.416 0.684 1.00 86.62 267 ARG A O 1
ATOM 2092 N N . TYR A 1 268 ? -10.170 -14.745 2.621 1.00 87.19 268 TYR A N 1
ATOM 2093 C CA . TYR A 1 268 ? -9.030 -14.056 2.018 1.00 87.19 268 TYR A CA 1
ATOM 2094 C C . TYR A 1 268 ? -7.763 -14.908 1.969 1.00 87.19 268 TYR A C 1
ATOM 2096 O O . TYR A 1 268 ? -6.899 -14.610 1.134 1.00 87.19 268 TYR A O 1
ATOM 2104 N N . ARG A 1 269 ? -7.665 -15.945 2.810 1.00 86.25 269 ARG A N 1
ATOM 2105 C CA . ARG A 1 269 ? -6.628 -16.983 2.723 1.00 86.25 269 ARG A CA 1
ATOM 2106 C C . ARG A 1 269 ? -6.822 -17.863 1.497 1.00 86.25 269 ARG A C 1
ATOM 2108 O O . ARG A 1 269 ? -5.860 -18.111 0.774 1.00 86.25 269 ARG A O 1
ATOM 2115 N N . ASP A 1 270 ? -8.061 -18.275 1.243 1.00 79.38 270 ASP A N 1
ATOM 2116 C CA . ASP A 1 270 ? -8.399 -19.142 0.122 1.00 79.38 270 ASP A CA 1
ATOM 2117 C C . ASP A 1 270 ? -8.274 -18.387 -1.215 1.00 79.38 270 ASP A C 1
ATOM 2119 O O . ASP A 1 270 ? -9.098 -17.544 -1.593 1.00 79.38 270 ASP A O 1
ATOM 2123 N N . SER A 1 271 ? -7.201 -18.686 -1.945 1.00 65.50 271 SER A N 1
ATOM 2124 C CA . SER A 1 271 ? -6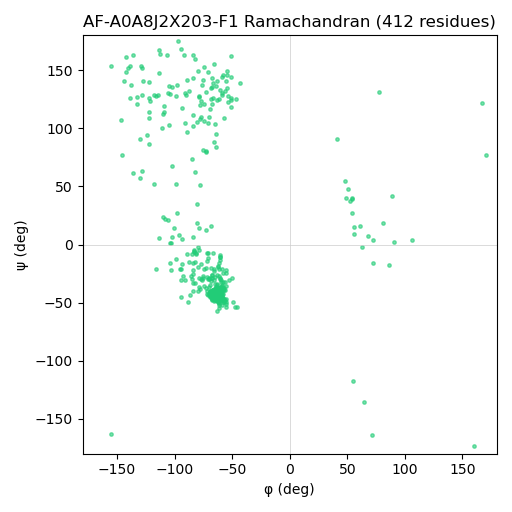.930 -18.117 -3.262 1.00 65.50 271 SER A CA 1
ATOM 2125 C C . SER A 1 271 ? -7.938 -18.578 -4.318 1.00 65.50 271 SER A C 1
ATOM 2127 O O . SER A 1 271 ? -8.200 -17.808 -5.245 1.00 65.50 271 SER A O 1
ATOM 2129 N N . ALA A 1 272 ? -8.564 -19.750 -4.160 1.00 64.50 272 ALA A N 1
ATOM 2130 C CA . ALA A 1 272 ? -9.586 -20.257 -5.076 1.00 64.50 272 ALA A CA 1
ATOM 2131 C C . ALA A 1 272 ? -10.886 -19.443 -4.984 1.00 64.50 272 ALA A C 1
ATOM 2133 O O . ALA A 1 272 ? -11.588 -19.255 -5.979 1.00 64.50 272 ALA A O 1
ATOM 2134 N N . ARG A 1 273 ? -11.173 -18.864 -3.811 1.00 65.88 273 ARG A N 1
ATOM 2135 C CA . ARG A 1 273 ? -12.328 -17.973 -3.592 1.00 65.88 273 ARG A CA 1
ATOM 2136 C C . ARG A 1 273 ? -12.083 -16.525 -4.013 1.00 65.88 273 ARG A C 1
ATOM 2138 O O . ARG A 1 273 ? -13.021 -15.713 -4.012 1.00 65.88 273 ARG A O 1
ATOM 2145 N N . LYS A 1 274 ? -10.859 -16.158 -4.409 1.00 61.97 274 LYS A N 1
ATOM 2146 C CA . LYS A 1 274 ? -10.596 -14.825 -4.963 1.00 61.97 274 LYS A CA 1
ATOM 2147 C C . LYS A 1 274 ? -11.233 -14.718 -6.346 1.00 61.97 274 LYS A C 1
ATOM 2149 O O . LYS A 1 274 ? -10.733 -15.264 -7.324 1.00 61.97 274 LYS A O 1
ATOM 2154 N N . LYS A 1 275 ? -12.296 -13.914 -6.453 1.00 56.00 275 LYS A N 1
ATOM 2155 C CA . LYS A 1 275 ? -12.808 -13.420 -7.742 1.00 56.00 275 LYS A CA 1
ATOM 2156 C C . LYS A 1 275 ? -11.749 -12.524 -8.388 1.00 56.00 275 LYS A C 1
ATOM 2158 O O . LYS A 1 275 ? -11.770 -11.305 -8.218 1.00 56.00 275 LYS A O 1
ATOM 2163 N N . ASN A 1 276 ? -10.788 -13.118 -9.087 1.00 54.59 276 ASN A N 1
ATOM 2164 C CA . ASN A 1 276 ? -9.839 -12.366 -9.888 1.00 54.59 276 ASN A CA 1
ATOM 2165 C C . ASN A 1 276 ? -10.586 -11.895 -11.141 1.00 54.59 276 ASN A C 1
ATOM 2167 O O . ASN A 1 276 ? -10.935 -12.694 -12.002 1.00 54.59 276 ASN A O 1
ATOM 2171 N N . THR A 1 277 ? -10.911 -10.605 -11.204 1.00 54.94 277 THR A N 1
ATOM 2172 C CA . THR A 1 277 ? -11.633 -10.011 -12.342 1.00 54.94 277 THR A CA 1
ATOM 2173 C C . THR A 1 277 ? -10.727 -9.740 -13.543 1.00 54.94 277 THR A C 1
ATOM 2175 O O . THR A 1 277 ? -11.205 -9.313 -14.590 1.00 54.94 277 THR A O 1
ATOM 2178 N N . ALA A 1 278 ? -9.416 -9.966 -13.412 1.00 57.84 278 ALA A N 1
ATOM 2179 C CA . ALA A 1 278 ? -8.513 -9.980 -14.554 1.00 57.84 278 ALA A CA 1
ATOM 2180 C C . ALA A 1 278 ? -8.835 -11.199 -15.432 1.00 57.84 278 ALA A C 1
ATOM 2182 O O . ALA 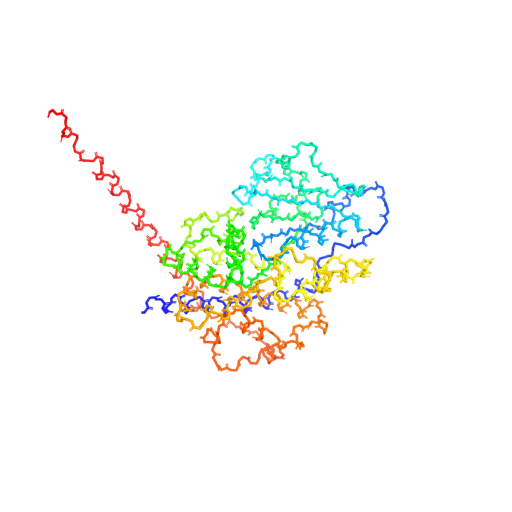A 1 278 ? -9.037 -12.290 -14.899 1.00 57.84 278 ALA A O 1
ATOM 2183 N N . SER A 1 279 ? -8.884 -11.022 -16.760 1.00 54.00 279 SER A N 1
ATOM 2184 C CA . SER A 1 279 ? -9.115 -12.146 -17.669 1.00 54.00 279 SER A CA 1
ATOM 2185 C C . SER A 1 279 ? -8.095 -13.249 -17.374 1.00 54.00 279 SER A C 1
ATOM 2187 O O . SER A 1 279 ? -6.890 -12.991 -17.313 1.00 54.00 279 SER A O 1
ATOM 2189 N N . LYS A 1 280 ? -8.586 -14.477 -17.167 1.00 59.16 280 LYS A N 1
ATOM 2190 C CA . LYS A 1 280 ? -7.759 -15.660 -16.868 1.00 59.16 280 LYS A CA 1
ATOM 2191 C C . LYS A 1 280 ? -6.751 -15.986 -17.981 1.00 59.16 280 LYS A C 1
ATOM 2193 O O . LYS A 1 280 ? -5.873 -16.807 -17.774 1.00 59.16 280 LYS A O 1
ATOM 2198 N N . SER A 1 281 ? -6.871 -15.336 -19.139 1.00 60.97 281 SER A N 1
ATOM 2199 C CA . SER A 1 281 ? -6.110 -15.621 -20.352 1.00 60.97 281 SER A CA 1
ATOM 2200 C C . SER A 1 281 ? -4.633 -15.220 -20.309 1.00 60.97 281 SER A C 1
ATOM 2202 O O . SER A 1 281 ? -3.900 -15.627 -21.199 1.00 60.97 281 SER A O 1
ATOM 2204 N N . LEU A 1 282 ? -4.182 -14.406 -19.341 1.00 73.44 282 LEU A N 1
ATOM 2205 C CA . LEU A 1 282 ? -2.795 -13.929 -19.330 1.00 73.44 282 LEU A CA 1
ATOM 2206 C C . LEU A 1 282 ? -2.231 -13.749 -17.914 1.00 73.44 282 LEU A C 1
ATOM 2208 O O . LEU A 1 282 ? -2.571 -12.780 -17.215 1.00 73.44 282 LEU A O 1
ATOM 2212 N N . SER A 1 283 ? -1.341 -14.662 -17.519 1.00 75.62 283 SER A N 1
ATOM 2213 C CA . SER A 1 283 ? -0.625 -14.621 -16.243 1.00 75.62 283 SER A CA 1
ATOM 2214 C C . SER A 1 283 ? 0.505 -13.594 -16.271 1.00 75.62 283 SER A C 1
ATOM 2216 O O . SER A 1 283 ? 1.277 -13.522 -17.223 1.00 75.62 283 SER A O 1
ATOM 2218 N N . SER A 1 284 ? 0.656 -12.818 -15.191 1.00 72.12 284 SER A N 1
ATOM 2219 C CA . SER A 1 284 ? 1.846 -11.973 -15.009 1.00 72.12 284 SER A CA 1
ATOM 2220 C C . SER A 1 284 ? 3.133 -12.801 -14.975 1.00 72.12 284 SER A C 1
ATOM 2222 O O . SER A 1 284 ? 4.160 -12.307 -15.420 1.00 72.12 284 SER A O 1
ATOM 2224 N N . VAL A 1 285 ? 3.071 -14.047 -14.493 1.00 73.19 285 VAL A N 1
ATOM 2225 C CA . VAL A 1 285 ? 4.232 -14.945 -14.409 1.00 73.19 285 VAL A CA 1
ATOM 2226 C C . VAL A 1 285 ? 4.744 -15.311 -15.801 1.00 73.19 285 VAL A C 1
ATOM 2228 O O . VAL A 1 285 ? 5.946 -15.239 -16.037 1.00 73.19 285 VAL A O 1
ATOM 2231 N N . ASP A 1 286 ? 3.842 -15.626 -16.735 1.00 78.50 286 ASP A N 1
ATOM 2232 C CA . ASP A 1 286 ? 4.224 -15.978 -18.106 1.00 78.50 286 ASP A CA 1
ATOM 2233 C C . ASP A 1 286 ? 4.901 -14.802 -18.813 1.00 78.50 286 ASP A C 1
ATOM 2235 O O . ASP A 1 286 ? 5.940 -14.984 -19.438 1.00 78.50 286 ASP A O 1
ATOM 2239 N N . ILE A 1 287 ? 4.377 -13.583 -18.633 1.00 80.25 287 ILE A N 1
ATOM 2240 C CA . ILE A 1 287 ? 4.976 -12.359 -19.189 1.00 80.25 287 ILE A CA 1
ATOM 2241 C C . ILE A 1 287 ? 6.363 -12.100 -18.586 1.00 80.25 287 ILE A C 1
ATOM 2243 O O . ILE A 1 287 ? 7.288 -11.713 -19.291 1.00 80.25 287 ILE A O 1
ATOM 2247 N N . VAL A 1 288 ? 6.522 -12.286 -17.273 1.00 79.62 288 VAL A N 1
ATOM 2248 C CA . VAL A 1 288 ? 7.818 -12.087 -16.608 1.00 79.62 288 VAL A CA 1
ATOM 2249 C C . VAL A 1 288 ? 8.848 -13.099 -17.105 1.00 79.62 288 VAL A C 1
ATOM 2251 O O . VAL A 1 288 ? 9.992 -12.719 -17.350 1.00 79.62 288 VAL A O 1
ATOM 2254 N N . ARG A 1 289 ? 8.458 -14.370 -17.262 1.00 81.25 289 ARG A N 1
ATOM 2255 C CA . ARG A 1 289 ? 9.332 -15.420 -17.806 1.00 81.25 289 ARG A CA 1
ATOM 2256 C C . ARG A 1 289 ? 9.781 -15.077 -19.225 1.00 81.25 289 ARG A C 1
ATOM 2258 O O . ARG A 1 289 ? 10.959 -15.200 -19.526 1.00 81.25 289 ARG A O 1
ATOM 2265 N N . ASP A 1 290 ? 8.851 -14.611 -20.045 1.00 83.69 290 ASP A N 1
ATOM 2266 C CA . ASP A 1 290 ? 9.089 -14.209 -21.426 1.00 83.69 290 ASP A CA 1
ATOM 2267 C C . ASP A 1 290 ? 10.091 -13.046 -21.541 1.00 83.69 290 ASP A C 1
ATOM 2269 O O . ASP A 1 290 ? 11.141 -13.176 -22.163 1.00 83.69 290 ASP A O 1
ATOM 2273 N N . LEU A 1 291 ? 9.855 -11.954 -20.807 1.00 81.06 291 LEU A N 1
ATOM 2274 C CA . LEU A 1 291 ? 10.739 -10.780 -20.791 1.00 81.06 291 LEU A CA 1
ATOM 2275 C C . LEU A 1 291 ? 12.160 -11.064 -20.271 1.00 81.06 291 LEU A C 1
ATOM 2277 O O . LEU A 1 291 ? 13.064 -10.255 -20.487 1.00 81.06 291 LEU A O 1
ATOM 2281 N N . ARG A 1 292 ? 12.371 -12.174 -19.552 1.00 76.38 292 ARG A N 1
ATOM 2282 C CA . ARG A 1 292 ? 13.703 -12.598 -19.091 1.00 76.38 292 ARG A CA 1
ATOM 2283 C C . ARG A 1 292 ? 14.528 -13.264 -20.198 1.00 76.38 292 ARG A C 1
ATOM 2285 O O . ARG A 1 292 ? 15.750 -13.179 -20.128 1.00 76.38 292 ARG A O 1
ATOM 2292 N N . GLY A 1 293 ? 13.891 -13.917 -21.172 1.00 76.44 293 GLY A N 1
ATOM 2293 C CA . GLY A 1 293 ? 14.578 -14.678 -22.224 1.00 76.44 293 GLY A CA 1
ATOM 2294 C C . GLY A 1 293 ? 15.238 -13.814 -23.302 1.00 76.44 293 GLY A C 1
ATOM 2295 O O . GLY A 1 293 ? 16.275 -14.190 -23.835 1.00 76.44 293 GLY A O 1
ATOM 2296 N N . ASP A 1 294 ? 14.699 -12.622 -23.563 1.00 70.12 294 ASP A N 1
ATOM 2297 C CA . ASP A 1 294 ? 14.959 -11.893 -24.815 1.00 70.12 294 ASP A CA 1
ATOM 2298 C C . ASP A 1 294 ? 16.044 -10.797 -24.719 1.00 70.12 294 ASP A C 1
ATOM 2300 O O . ASP A 1 294 ? 16.009 -9.802 -25.433 1.00 70.12 294 ASP A O 1
ATOM 2304 N N . GLY A 1 295 ? 17.018 -10.910 -23.808 1.00 74.88 295 GLY A N 1
ATOM 2305 C CA . GLY A 1 295 ? 18.146 -9.957 -23.717 1.00 74.88 295 GLY A CA 1
ATOM 2306 C C . GLY A 1 295 ? 17.809 -8.556 -23.163 1.00 74.88 295 GLY A C 1
ATOM 2307 O O . GLY A 1 295 ? 18.698 -7.858 -22.675 1.00 74.88 295 GLY A O 1
ATOM 2308 N N . TYR A 1 296 ? 16.531 -8.167 -23.099 1.00 77.62 296 TYR A N 1
ATOM 2309 C CA . TYR A 1 296 ? 16.053 -6.906 -22.495 1.00 77.62 296 TYR A CA 1
ATOM 2310 C C . TYR A 1 296 ? 16.147 -6.860 -20.967 1.00 77.62 296 TYR A C 1
ATOM 2312 O O . TYR A 1 296 ? 15.898 -5.829 -20.330 1.00 77.62 296 TYR A O 1
ATOM 2320 N N . TRP A 1 297 ? 16.497 -7.986 -20.353 1.00 82.19 297 TRP A N 1
ATOM 2321 C CA . TRP A 1 297 ? 16.508 -8.146 -18.909 1.00 82.19 297 TRP A CA 1
ATOM 2322 C C . TRP A 1 297 ? 17.386 -7.109 -18.195 1.00 82.19 297 TRP A C 1
ATOM 2324 O O . TRP A 1 297 ? 17.002 -6.568 -17.154 1.00 82.19 297 TRP A O 1
ATOM 2334 N N . ALA A 1 298 ? 18.539 -6.773 -18.777 1.00 82.25 298 ALA A N 1
ATOM 2335 C CA . ALA A 1 298 ? 19.447 -5.772 -18.224 1.00 82.25 298 ALA A CA 1
ATOM 2336 C C . ALA A 1 298 ? 18.807 -4.373 -18.158 1.00 82.25 298 ALA A C 1
ATOM 2338 O O . ALA A 1 298 ? 18.940 -3.676 -17.146 1.00 82.25 298 ALA A O 1
ATOM 2339 N N . ASP A 1 299 ? 18.064 -3.981 -19.193 1.00 85.00 299 ASP A N 1
ATOM 2340 C CA . ASP A 1 299 ? 17.395 -2.681 -19.253 1.00 85.00 299 ASP A CA 1
ATOM 2341 C C . ASP A 1 299 ? 16.207 -2.609 -18.299 1.00 85.00 299 ASP A C 1
ATOM 2343 O O . ASP A 1 299 ? 16.046 -1.610 -17.594 1.00 85.00 299 ASP A O 1
ATOM 2347 N N . ILE A 1 300 ? 15.427 -3.689 -18.188 1.00 85.00 300 ILE A N 1
ATOM 2348 C CA . ILE A 1 300 ? 14.341 -3.795 -17.203 1.00 85.00 300 ILE A CA 1
ATOM 2349 C C . ILE A 1 300 ? 14.899 -3.682 -15.781 1.00 85.00 300 ILE A C 1
ATOM 2351 O O . ILE A 1 300 ? 14.390 -2.894 -14.977 1.00 85.00 300 ILE A O 1
ATOM 2355 N N . ARG A 1 301 ? 15.980 -4.410 -15.464 1.00 83.50 301 ARG A N 1
ATOM 2356 C CA . ARG A 1 301 ? 16.644 -4.323 -14.152 1.00 83.50 301 ARG A CA 1
ATOM 2357 C C . ARG A 1 301 ? 17.128 -2.910 -13.857 1.00 83.50 301 ARG A C 1
ATOM 2359 O O . ARG A 1 301 ? 16.934 -2.427 -12.743 1.00 83.50 301 ARG A O 1
ATOM 2366 N N . ARG A 1 302 ? 17.735 -2.234 -14.836 1.00 83.75 302 ARG A N 1
ATOM 2367 C CA . ARG A 1 302 ? 18.193 -0.846 -14.685 1.00 83.75 302 ARG A CA 1
ATOM 2368 C C . ARG A 1 302 ? 17.020 0.112 -14.479 1.00 83.75 302 ARG A C 1
ATOM 2370 O O . ARG A 1 302 ? 17.092 0.971 -13.603 1.00 83.75 302 ARG A O 1
ATOM 2377 N N . PHE A 1 303 ? 15.945 -0.042 -15.249 1.00 86.12 303 PHE A N 1
ATOM 2378 C CA . PHE A 1 303 ? 14.737 0.776 -15.142 1.00 86.12 303 PHE A CA 1
ATOM 2379 C C . PHE A 1 303 ? 14.070 0.641 -13.766 1.00 86.12 303 PHE A C 1
ATOM 2381 O O . PHE A 1 303 ? 13.654 1.639 -13.175 1.00 86.12 303 PHE A O 1
ATOM 2388 N N . LEU A 1 304 ? 14.021 -0.579 -13.225 1.00 87.56 304 LEU A N 1
ATOM 2389 C CA . LEU A 1 304 ? 13.386 -0.892 -11.943 1.00 87.56 304 LEU A CA 1
ATOM 2390 C C . LEU A 1 304 ? 14.347 -0.864 -10.746 1.00 87.56 304 LEU A C 1
ATOM 2392 O O . LEU A 1 304 ? 13.919 -1.163 -9.635 1.00 87.56 304 LEU A O 1
ATOM 2396 N N . LEU A 1 305 ? 15.614 -0.478 -10.933 1.00 85.81 305 LEU A N 1
ATOM 2397 C CA . LEU A 1 305 ? 16.683 -0.617 -9.934 1.00 85.81 305 LEU A CA 1
ATOM 2398 C C . LEU A 1 305 ? 16.284 -0.133 -8.532 1.00 85.81 305 LEU A C 1
ATOM 2400 O O . LEU A 1 305 ? 16.396 -0.874 -7.560 1.00 85.81 305 LEU A O 1
ATOM 2404 N N . PHE A 1 306 ? 15.800 1.106 -8.422 1.00 86.00 306 PHE A N 1
ATOM 2405 C CA . PHE A 1 306 ? 15.461 1.702 -7.126 1.00 86.00 306 PHE A CA 1
ATOM 2406 C C . PHE A 1 306 ? 14.218 1.072 -6.488 1.00 86.00 306 PHE A C 1
ATOM 2408 O O . PHE A 1 306 ? 14.114 1.002 -5.270 1.00 86.00 306 PHE A O 1
ATOM 2415 N N . GLU A 1 307 ? 13.283 0.586 -7.297 1.00 89.94 307 GLU A N 1
ATOM 2416 C CA . GLU A 1 307 ? 12.067 -0.064 -6.803 1.00 89.94 307 GLU A CA 1
ATOM 2417 C C . GLU A 1 307 ? 12.337 -1.481 -6.346 1.00 89.94 307 GLU A C 1
ATOM 2419 O O . GLU A 1 307 ? 11.815 -1.896 -5.321 1.00 89.94 307 GLU A O 1
ATOM 2424 N N . ASN A 1 308 ? 13.201 -2.193 -7.067 1.00 87.00 308 ASN A N 1
ATOM 2425 C CA . ASN A 1 308 ? 13.731 -3.478 -6.640 1.00 87.00 308 ASN A CA 1
ATOM 2426 C C . ASN A 1 308 ? 14.473 -3.326 -5.310 1.00 87.00 308 ASN A C 1
ATOM 2428 O O . ASN A 1 308 ? 14.265 -4.122 -4.399 1.00 87.00 308 ASN A O 1
ATOM 2432 N N . ALA A 1 309 ? 15.266 -2.261 -5.152 1.00 83.69 309 ALA A N 1
ATOM 2433 C CA . ALA A 1 309 ? 15.952 -1.988 -3.895 1.00 83.69 309 ALA A CA 1
ATOM 2434 C C . ALA A 1 309 ? 14.979 -1.717 -2.730 1.00 83.69 309 ALA A C 1
ATOM 2436 O O . ALA A 1 309 ? 15.150 -2.257 -1.635 1.00 83.69 309 ALA A O 1
ATOM 2437 N N . PHE A 1 310 ? 13.936 -0.918 -2.968 1.00 89.62 310 PHE A N 1
ATOM 2438 C CA . PHE A 1 310 ? 12.869 -0.689 -1.994 1.00 89.62 310 PHE A CA 1
ATOM 2439 C C . PHE A 1 310 ? 12.102 -1.979 -1.663 1.00 89.62 310 PHE A C 1
ATOM 2441 O O . PHE A 1 310 ? 11.857 -2.276 -0.496 1.00 89.62 310 PHE A O 1
ATOM 2448 N N . TYR A 1 311 ? 11.753 -2.767 -2.680 1.00 90.88 311 TYR A N 1
ATOM 2449 C CA . TYR A 1 311 ? 11.027 -4.020 -2.521 1.00 90.88 311 TYR A CA 1
ATOM 2450 C C . TYR A 1 311 ? 11.827 -5.043 -1.708 1.00 90.88 311 TYR A C 1
ATOM 2452 O O . TYR A 1 311 ? 11.256 -5.676 -0.828 1.00 90.88 311 TYR A O 1
ATOM 2460 N N . ALA A 1 312 ? 13.147 -5.136 -1.907 1.00 84.44 312 ALA A N 1
ATOM 2461 C CA . ALA A 1 312 ? 14.030 -5.974 -1.090 1.00 84.44 312 ALA A CA 1
ATOM 2462 C C . ALA A 1 312 ? 13.919 -5.642 0.408 1.00 84.44 312 ALA A C 1
ATOM 2464 O O . ALA A 1 312 ? 13.757 -6.530 1.245 1.00 84.44 312 ALA A O 1
ATOM 2465 N N . ALA A 1 313 ? 13.962 -4.349 0.744 1.00 85.44 313 ALA A N 1
ATOM 2466 C CA . ALA A 1 313 ? 13.824 -3.889 2.122 1.00 85.44 313 ALA A CA 1
ATOM 2467 C C . ALA A 1 313 ? 12.420 -4.186 2.676 1.00 85.44 313 ALA A C 1
ATOM 2469 O O . ALA A 1 313 ? 12.278 -4.637 3.811 1.00 85.44 313 ALA A O 1
ATOM 2470 N N . ALA A 1 314 ? 11.380 -4.009 1.858 1.00 91.62 314 ALA A N 1
ATOM 2471 C CA . ALA A 1 314 ? 10.008 -4.349 2.221 1.00 91.62 314 ALA A CA 1
ATOM 2472 C C . ALA A 1 314 ? 9.816 -5.858 2.469 1.00 91.62 314 ALA A C 1
ATOM 2474 O O . ALA A 1 314 ? 9.135 -6.232 3.423 1.00 91.62 314 ALA A O 1
ATOM 2475 N N . LEU A 1 315 ? 10.456 -6.724 1.675 1.00 88.00 315 LEU A N 1
ATOM 2476 C CA . LEU A 1 315 ? 10.483 -8.172 1.901 1.00 88.00 315 LEU A CA 1
ATOM 2477 C C . LEU A 1 315 ? 11.176 -8.526 3.220 1.00 88.00 315 LEU A C 1
ATOM 2479 O O . LEU A 1 315 ? 10.662 -9.350 3.974 1.00 88.00 315 LEU A O 1
ATOM 2483 N N . ALA A 1 316 ? 12.305 -7.884 3.525 1.00 83.81 316 ALA A N 1
ATOM 2484 C CA . ALA A 1 316 ? 13.002 -8.089 4.791 1.00 83.81 316 ALA A CA 1
ATOM 2485 C C . ALA A 1 316 ? 12.123 -7.695 5.988 1.00 83.81 316 ALA A C 1
ATOM 2487 O O . ALA A 1 316 ? 12.010 -8.460 6.945 1.00 83.81 316 ALA A O 1
ATOM 2488 N N . ARG A 1 317 ? 11.423 -6.554 5.905 1.00 88.19 317 ARG A N 1
ATOM 2489 C CA . ARG A 1 317 ? 10.439 -6.131 6.916 1.00 88.19 317 ARG A CA 1
ATOM 2490 C C . ARG A 1 317 ? 9.283 -7.121 7.051 1.00 88.19 317 ARG A C 1
ATOM 2492 O O . ARG A 1 317 ? 8.921 -7.469 8.170 1.00 88.19 317 ARG A O 1
ATOM 2499 N N . HIS A 1 318 ? 8.742 -7.616 5.939 1.00 91.25 318 HIS A N 1
ATOM 2500 C CA . HIS A 1 318 ? 7.691 -8.635 5.944 1.00 91.25 318 HIS A CA 1
ATOM 2501 C C . HIS A 1 318 ? 8.143 -9.931 6.633 1.00 91.25 318 HIS A C 1
ATOM 2503 O O . HIS A 1 318 ? 7.425 -10.472 7.474 1.00 91.25 318 HIS A O 1
ATOM 2509 N N . ALA A 1 319 ? 9.345 -10.415 6.310 1.00 86.62 319 ALA A N 1
ATOM 2510 C CA . ALA A 1 319 ? 9.915 -11.614 6.915 1.00 86.62 319 ALA A CA 1
ATOM 2511 C C . ALA A 1 319 ? 10.195 -11.430 8.413 1.00 86.62 319 ALA A C 1
ATOM 2513 O O . ALA A 1 319 ? 9.905 -12.327 9.204 1.00 86.62 319 ALA A O 1
ATOM 2514 N N . LEU A 1 320 ? 10.696 -10.256 8.808 1.00 84.81 320 LEU A N 1
ATOM 2515 C CA . LEU A 1 320 ? 10.925 -9.905 10.207 1.00 84.81 320 LEU A CA 1
ATOM 2516 C C . LEU A 1 320 ? 9.610 -9.881 10.996 1.00 84.81 320 LEU A C 1
ATOM 2518 O O . LEU A 1 320 ? 9.511 -10.531 12.035 1.00 84.81 320 LEU A O 1
ATOM 2522 N N . ALA A 1 321 ? 8.584 -9.204 10.470 1.00 88.56 321 ALA A N 1
ATOM 2523 C CA . ALA A 1 321 ? 7.254 -9.189 11.069 1.00 88.56 321 ALA A CA 1
ATOM 2524 C C . ALA A 1 321 ? 6.695 -10.611 11.195 1.00 88.56 321 ALA A C 1
ATOM 2526 O O . ALA A 1 321 ? 6.238 -10.992 12.263 1.00 88.56 321 ALA A O 1
ATOM 2527 N N . CYS A 1 322 ? 6.803 -11.435 10.149 1.00 89.56 322 CYS A N 1
ATOM 2528 C CA . CYS A 1 322 ? 6.389 -12.839 10.194 1.00 89.56 322 CYS A CA 1
ATOM 2529 C C . CYS A 1 322 ? 7.081 -13.601 11.331 1.00 89.56 322 CYS A C 1
ATOM 2531 O O . CYS A 1 322 ? 6.397 -14.224 12.138 1.00 89.56 322 CYS A O 1
ATOM 2533 N N . LYS A 1 323 ? 8.413 -13.499 11.448 1.00 87.12 323 LYS A N 1
ATOM 2534 C CA . LYS A 1 323 ? 9.184 -14.165 12.510 1.00 87.12 323 LYS A CA 1
ATOM 2535 C C . LYS A 1 323 ? 8.725 -13.732 13.905 1.00 87.12 323 LYS A C 1
ATOM 2537 O O . LYS A 1 323 ? 8.542 -14.584 14.764 1.00 87.12 323 LYS A O 1
ATOM 2542 N N . HIS A 1 324 ? 8.579 -12.430 14.143 1.00 86.81 324 HIS A N 1
ATOM 2543 C CA . HIS A 1 324 ? 8.327 -11.917 15.493 1.00 86.81 324 HIS A CA 1
ATOM 2544 C C . HIS A 1 324 ? 6.861 -11.946 15.912 1.00 86.81 324 HIS A C 1
ATOM 2546 O O . HIS A 1 324 ? 6.581 -12.133 17.088 1.00 86.81 324 HIS A O 1
ATOM 2552 N N . VAL A 1 325 ? 5.942 -11.756 14.969 1.00 89.50 325 VAL A N 1
ATOM 2553 C CA . VAL A 1 325 ? 4.503 -11.695 15.246 1.00 89.50 325 VAL A CA 1
ATOM 2554 C C . VAL A 1 325 ? 3.883 -13.083 15.236 1.00 89.50 325 VAL A C 1
ATOM 2556 O O . VAL A 1 325 ? 3.055 -13.384 16.086 1.00 89.50 325 VAL A O 1
ATOM 2559 N N . LEU A 1 326 ? 4.258 -13.911 14.257 1.00 89.94 326 LEU A N 1
ATOM 2560 C CA . LEU A 1 326 ? 3.645 -15.225 14.054 1.00 89.94 326 LEU A CA 1
ATOM 2561 C C . LEU A 1 326 ? 4.475 -16.361 14.660 1.00 89.94 326 LEU A C 1
ATOM 2563 O O . LEU A 1 326 ? 3.981 -17.477 14.744 1.00 89.94 326 LEU A O 1
ATOM 2567 N N . GLY A 1 327 ? 5.731 -16.118 15.055 1.00 88.75 327 GLY A N 1
ATOM 2568 C CA . GLY A 1 327 ? 6.591 -17.143 15.649 1.00 88.75 327 GLY A CA 1
ATOM 2569 C C . GLY A 1 327 ? 6.708 -18.384 14.758 1.00 88.75 327 GLY A C 1
ATOM 2570 O O . GLY A 1 327 ? 7.180 -18.311 13.618 1.00 88.75 327 GLY A O 1
ATOM 2571 N N . ASP A 1 328 ? 6.248 -19.521 15.272 1.00 86.25 328 ASP A N 1
ATOM 2572 C CA . ASP A 1 328 ? 6.292 -20.815 14.581 1.00 86.25 328 ASP A CA 1
ATOM 2573 C C . ASP A 1 328 ? 5.215 -20.981 13.496 1.00 86.25 328 ASP A C 1
ATOM 2575 O O . ASP A 1 328 ? 5.380 -21.787 12.570 1.00 86.25 328 ASP A O 1
ATOM 2579 N N . ASP A 1 329 ? 4.177 -20.142 13.522 1.00 85.94 329 ASP A N 1
ATOM 2580 C CA . ASP A 1 329 ? 3.156 -20.062 12.472 1.00 85.94 329 ASP A CA 1
ATOM 2581 C C . ASP A 1 329 ? 3.629 -19.259 11.253 1.00 85.94 329 ASP A C 1
ATOM 2583 O O . ASP A 1 329 ? 2.936 -19.162 10.233 1.00 85.94 329 ASP A O 1
ATOM 2587 N N . CYS A 1 330 ? 4.845 -18.704 11.302 1.00 86.12 330 CYS A N 1
ATOM 2588 C CA . CYS A 1 330 ? 5.442 -18.002 10.178 1.00 86.12 330 CYS A CA 1
ATOM 2589 C C . CYS A 1 330 ? 5.683 -18.944 8.979 1.00 86.12 330 CYS A C 1
ATOM 2591 O O . CYS A 1 330 ? 6.727 -19.589 8.842 1.00 86.12 330 CYS A O 1
ATOM 2593 N N . ARG A 1 331 ? 4.728 -18.967 8.039 1.00 77.00 331 ARG A N 1
ATOM 2594 C CA . ARG A 1 331 ? 4.747 -19.837 6.842 1.00 77.00 331 ARG A CA 1
ATOM 2595 C C . ARG A 1 331 ? 5.932 -19.605 5.907 1.00 77.00 331 ARG A C 1
ATOM 2597 O O . ARG A 1 331 ? 6.283 -20.510 5.154 1.00 77.00 331 ARG A O 1
ATOM 2604 N N . LEU A 1 332 ? 6.578 -18.439 5.972 1.00 74.81 332 LEU A N 1
ATOM 2605 C CA . LEU A 1 332 ? 7.778 -18.161 5.179 1.00 74.81 332 LEU A CA 1
ATOM 2606 C C . LEU A 1 332 ? 8.897 -19.158 5.475 1.00 74.81 332 LEU A C 1
ATOM 2608 O O . LEU A 1 332 ? 9.590 -19.565 4.549 1.00 74.81 332 LEU A O 1
ATOM 2612 N N . ARG A 1 333 ? 9.023 -19.629 6.723 1.00 59.00 333 ARG A N 1
ATOM 2613 C CA . ARG A 1 333 ? 9.990 -20.678 7.085 1.00 59.00 333 ARG A CA 1
ATOM 2614 C C . ARG A 1 333 ? 9.760 -21.974 6.301 1.00 59.00 333 ARG A C 1
ATOM 2616 O O . ARG A 1 333 ? 10.718 -22.625 5.911 1.00 59.00 333 ARG A O 1
ATOM 2623 N N . ARG A 1 334 ? 8.499 -22.314 6.018 1.00 57.03 334 ARG A N 1
ATOM 2624 C CA . ARG A 1 334 ? 8.105 -23.564 5.343 1.00 57.03 334 ARG A CA 1
ATOM 2625 C C . ARG A 1 334 ? 8.193 -23.490 3.815 1.00 57.03 334 ARG A C 1
ATOM 2627 O O . ARG A 1 334 ? 8.187 -24.523 3.163 1.00 57.03 334 ARG A O 1
ATOM 2634 N N . GLN A 1 335 ? 8.279 -22.288 3.241 1.00 57.06 335 GLN A N 1
ATOM 2635 C CA . GLN A 1 335 ? 8.320 -22.055 1.789 1.00 57.06 335 GLN A CA 1
ATOM 2636 C C . GLN A 1 335 ? 9.721 -21.672 1.276 1.00 57.06 335 GLN A C 1
ATOM 2638 O O . GLN A 1 335 ? 9.841 -21.061 0.219 1.00 57.06 335 GLN A O 1
ATOM 2643 N N . GLY A 1 336 ? 10.783 -22.002 2.021 1.00 53.28 336 GLY A N 1
ATOM 2644 C CA . GLY A 1 336 ? 12.170 -21.675 1.658 1.00 53.28 336 GLY A CA 1
ATOM 2645 C C . GLY A 1 336 ? 12.607 -20.240 1.999 1.00 53.28 336 GLY A C 1
ATOM 2646 O O . GLY A 1 336 ? 13.604 -19.737 1.478 1.00 53.28 336 GLY A O 1
ATOM 2647 N N . GLY A 1 337 ? 11.884 -19.570 2.899 1.00 59.91 337 GLY A N 1
ATOM 2648 C CA . GLY A 1 337 ? 12.327 -18.347 3.565 1.00 59.91 337 GLY A CA 1
ATOM 2649 C C . GLY A 1 337 ? 12.367 -17.094 2.691 1.00 59.91 337 GLY A C 1
ATOM 2650 O O . GLY A 1 337 ? 11.790 -17.007 1.605 1.00 59.91 337 GLY A O 1
ATOM 2651 N N . LEU A 1 338 ? 13.084 -16.086 3.197 1.00 61.47 338 LEU A N 1
ATOM 2652 C CA . LEU A 1 338 ? 13.342 -14.835 2.484 1.00 61.47 338 LEU A CA 1
ATOM 2653 C C . LEU A 1 338 ? 14.105 -15.086 1.173 1.00 61.47 338 LEU A C 1
ATOM 2655 O O . LEU A 1 338 ? 13.886 -14.360 0.213 1.00 61.47 338 LEU A O 1
ATOM 2659 N N . GLY A 1 339 ? 14.934 -16.134 1.105 1.00 56.72 339 GLY A N 1
ATOM 2660 C CA . GLY A 1 339 ? 15.665 -16.526 -0.102 1.00 56.72 339 GLY A CA 1
ATOM 2661 C C . GLY A 1 339 ? 14.747 -16.885 -1.270 1.00 56.72 339 GLY A C 1
ATOM 2662 O O . GLY A 1 339 ? 14.967 -16.411 -2.379 1.00 56.72 339 GLY A O 1
ATOM 2663 N N . VAL A 1 340 ? 13.659 -17.626 -1.035 1.00 59.91 340 VAL A N 1
ATOM 2664 C CA . VAL A 1 340 ? 12.667 -17.913 -2.087 1.00 59.91 340 VAL A CA 1
ATOM 2665 C C . VAL A 1 340 ? 11.900 -16.660 -2.502 1.00 59.91 340 VAL A C 1
ATOM 2667 O O . VAL A 1 340 ? 11.694 -16.446 -3.695 1.00 59.91 340 VAL A O 1
ATOM 2670 N N . LEU A 1 341 ? 11.533 -15.788 -1.559 1.00 59.12 341 LEU A N 1
ATOM 2671 C CA . LEU A 1 341 ? 10.906 -14.505 -1.896 1.00 59.12 341 LEU A CA 1
ATOM 2672 C C . LEU A 1 341 ? 11.849 -13.593 -2.684 1.00 59.12 341 LEU A C 1
ATOM 2674 O O . LEU A 1 341 ? 11.414 -12.950 -3.636 1.00 59.12 341 LEU A O 1
ATOM 2678 N N . LEU A 1 342 ? 13.132 -13.561 -2.325 1.00 62.66 342 LEU A N 1
ATOM 2679 C CA . LEU A 1 342 ? 14.149 -12.781 -3.021 1.00 62.66 342 LEU A CA 1
ATOM 2680 C C . LEU A 1 342 ? 14.430 -13.354 -4.416 1.00 62.66 342 LEU A C 1
ATOM 2682 O O . LEU A 1 342 ? 14.384 -12.607 -5.393 1.00 62.66 342 LEU A O 1
ATOM 2686 N N . ASN A 1 343 ? 14.571 -14.672 -4.547 1.00 56.47 343 ASN A N 1
ATOM 2687 C CA . ASN A 1 343 ? 14.708 -15.350 -5.838 1.00 56.47 343 ASN A CA 1
ATOM 2688 C C . ASN A 1 343 ? 13.471 -15.148 -6.734 1.00 56.47 343 ASN A C 1
ATOM 2690 O O . ASN A 1 343 ? 13.595 -14.937 -7.945 1.00 56.47 343 ASN A O 1
ATOM 2694 N N . ALA A 1 344 ? 12.270 -15.142 -6.148 1.00 50.41 344 ALA A N 1
ATOM 2695 C CA . ALA A 1 344 ? 11.033 -14.800 -6.848 1.00 50.41 344 ALA A CA 1
ATOM 2696 C C . ALA A 1 344 ? 10.974 -13.308 -7.234 1.00 50.41 344 ALA A C 1
ATOM 2698 O O . ALA A 1 344 ? 10.375 -12.955 -8.249 1.00 50.41 344 ALA A O 1
ATOM 2699 N N . SER A 1 345 ? 11.629 -12.428 -6.470 1.00 52.88 345 SER A N 1
ATOM 2700 C CA . SER A 1 345 ? 11.551 -10.966 -6.603 1.00 52.88 345 SER A CA 1
ATOM 2701 C C . SER A 1 345 ? 12.380 -10.319 -7.715 1.00 52.88 345 SER A C 1
ATOM 2703 O O . SER A 1 345 ? 12.550 -9.106 -7.701 1.00 52.88 345 SER A O 1
ATOM 2705 N N . LEU A 1 346 ? 12.908 -11.071 -8.686 1.00 55.19 346 LEU A N 1
ATOM 2706 C CA . LEU A 1 346 ? 13.787 -10.551 -9.758 1.00 55.19 346 LEU A CA 1
ATOM 2707 C C . LEU A 1 346 ? 15.121 -9.942 -9.284 1.00 55.19 346 LEU A C 1
ATOM 2709 O O . LEU A 1 346 ? 15.948 -9.554 -10.115 1.00 55.19 346 LEU A O 1
ATOM 2713 N N . LEU A 1 347 ? 15.357 -9.882 -7.975 1.00 52.62 347 LEU A N 1
ATOM 2714 C CA . LEU A 1 347 ? 16.658 -9.646 -7.372 1.00 52.62 347 LEU A CA 1
ATOM 2715 C C . LEU A 1 347 ? 17.462 -10.940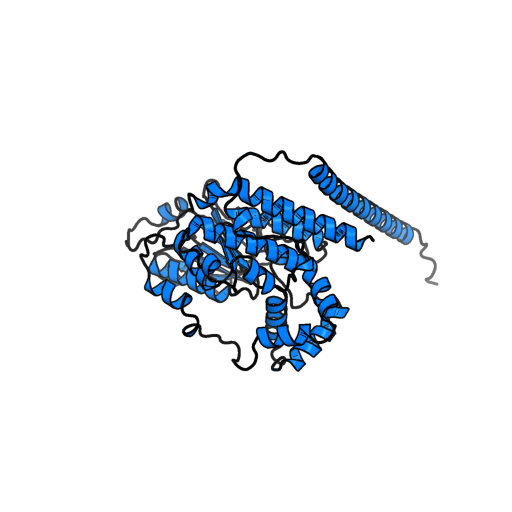 -7.510 1.00 52.62 347 LEU A C 1
ATOM 2717 O O . LEU A 1 347 ? 17.484 -11.772 -6.613 1.00 52.62 347 LEU A O 1
ATOM 2721 N N . ALA A 1 348 ? 18.051 -11.151 -8.686 1.00 44.47 348 ALA A N 1
ATOM 2722 C CA . ALA A 1 348 ? 18.981 -12.253 -8.897 1.00 44.47 348 ALA A CA 1
ATOM 2723 C C . ALA A 1 348 ? 20.117 -12.216 -7.848 1.00 44.47 348 ALA A C 1
ATOM 2725 O O . ALA A 1 348 ? 20.497 -11.115 -7.421 1.00 44.47 348 ALA A O 1
ATOM 2726 N N . PRO A 1 349 ? 20.655 -13.391 -7.471 1.00 42.91 349 PRO A N 1
ATOM 2727 C CA . PRO A 1 349 ? 21.606 -13.560 -6.379 1.00 42.91 349 PRO A CA 1
ATOM 2728 C C . PRO A 1 349 ? 22.820 -12.639 -6.462 1.00 42.91 349 PRO A C 1
ATOM 2730 O O . PRO A 1 349 ? 23.231 -12.185 -5.420 1.00 42.91 349 PRO A O 1
ATOM 2733 N N . ASP A 1 350 ? 23.310 -12.227 -7.633 1.00 40.47 350 ASP A N 1
ATOM 2734 C CA . ASP A 1 350 ? 24.536 -11.409 -7.770 1.00 40.47 350 ASP A CA 1
ATOM 2735 C C . ASP A 1 350 ? 24.514 -10.019 -7.085 1.00 40.47 350 ASP A C 1
ATOM 2737 O O . ASP A 1 350 ? 25.535 -9.334 -7.033 1.00 40.47 350 ASP A O 1
ATOM 2741 N N . LEU A 1 351 ? 23.355 -9.548 -6.603 1.00 36.88 351 LEU A N 1
ATOM 2742 C CA . LEU A 1 351 ? 23.245 -8.330 -5.777 1.00 36.88 351 LEU A CA 1
ATOM 2743 C C . LEU A 1 351 ? 23.397 -8.594 -4.269 1.00 36.88 351 LEU A C 1
ATOM 2745 O O . LEU A 1 351 ? 23.488 -7.646 -3.488 1.00 36.88 351 LEU A O 1
ATOM 2749 N N . LEU A 1 352 ? 23.429 -9.860 -3.870 1.00 38.84 352 LEU A N 1
ATOM 2750 C CA . LEU A 1 352 ? 23.754 -10.340 -2.537 1.00 38.84 352 LEU A CA 1
ATOM 2751 C C . LEU A 1 352 ? 25.018 -11.202 -2.689 1.00 38.84 352 LEU A C 1
ATOM 2753 O O . LEU A 1 352 ? 25.071 -12.032 -3.587 1.00 38.84 352 LEU A O 1
ATOM 2757 N N . PRO A 1 353 ? 26.083 -10.991 -1.904 1.00 36.12 353 PRO A N 1
ATOM 2758 C CA . PRO A 1 353 ? 27.311 -11.761 -2.081 1.00 36.12 353 PRO A CA 1
ATOM 2759 C C . PRO A 1 353 ? 26.986 -13.261 -2.112 1.00 36.12 353 PRO A C 1
ATOM 2761 O O . PRO A 1 353 ? 26.337 -13.779 -1.208 1.00 36.12 353 PRO A O 1
ATOM 2764 N N . SER A 1 354 ? 27.398 -13.931 -3.190 1.00 33.88 354 SER A N 1
ATOM 2765 C CA . SER A 1 354 ? 27.097 -15.329 -3.524 1.00 33.88 354 SER A CA 1
ATOM 2766 C C . SER A 1 354 ? 27.758 -16.353 -2.588 1.00 33.88 354 SER A C 1
ATOM 2768 O O . SER A 1 354 ? 27.849 -17.525 -2.934 1.00 33.88 354 SER A O 1
ATOM 2770 N N . GLY A 1 355 ? 28.238 -15.913 -1.426 1.00 34.50 355 GLY A N 1
ATOM 2771 C CA . GLY A 1 355 ? 28.757 -16.756 -0.360 1.00 34.50 355 GLY A CA 1
ATOM 2772 C C . GLY A 1 355 ? 27.801 -16.716 0.824 1.00 34.50 355 GLY A C 1
ATOM 2773 O O . GLY A 1 355 ? 27.639 -15.672 1.451 1.00 34.50 355 GLY A O 1
ATOM 2774 N N . ASP A 1 356 ? 27.161 -17.851 1.090 1.00 34.06 356 ASP A N 1
ATOM 2775 C CA . ASP A 1 356 ? 26.646 -18.254 2.399 1.00 34.06 356 ASP A CA 1
ATOM 2776 C C . ASP A 1 356 ? 25.824 -17.221 3.177 1.00 34.06 356 ASP A C 1
ATOM 2778 O O . ASP A 1 356 ? 26.039 -16.981 4.365 1.00 34.06 356 ASP A O 1
ATOM 2782 N N . ILE A 1 357 ? 24.775 -16.682 2.552 1.00 39.69 357 ILE A N 1
ATOM 2783 C CA . ILE A 1 357 ? 23.612 -16.255 3.334 1.00 39.69 357 ILE A CA 1
ATOM 2784 C C . ILE A 1 357 ? 22.726 -17.484 3.518 1.00 39.69 357 ILE A C 1
ATOM 2786 O O . ILE A 1 357 ? 21.657 -17.606 2.915 1.00 39.69 357 ILE A O 1
ATOM 2790 N N . ASP A 1 358 ? 23.160 -18.394 4.387 1.00 40.0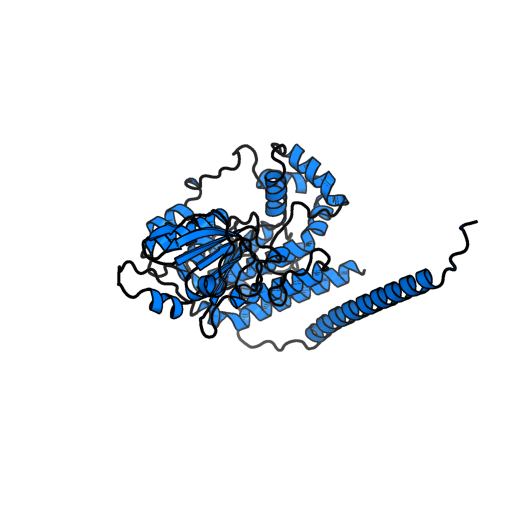3 358 ASP A N 1
ATOM 2791 C CA . ASP A 1 358 ? 22.199 -19.221 5.097 1.00 40.03 358 ASP A CA 1
ATOM 2792 C C . ASP A 1 358 ? 21.399 -18.270 6.000 1.00 40.03 358 ASP A C 1
ATOM 2794 O O . ASP A 1 358 ? 21.759 -17.944 7.133 1.00 40.03 358 ASP A O 1
ATOM 2798 N N . ALA A 1 359 ? 20.325 -17.715 5.436 1.00 39.16 359 ALA A N 1
ATOM 2799 C CA . ALA A 1 359 ? 19.454 -16.767 6.115 1.00 39.16 359 ALA A CA 1
ATOM 2800 C C . ALA A 1 359 ? 18.802 -17.390 7.365 1.00 39.16 359 ALA A C 1
ATOM 2802 O O . ALA A 1 359 ? 18.257 -16.651 8.182 1.00 39.16 359 ALA A O 1
ATOM 2803 N N . ALA A 1 360 ? 18.859 -18.719 7.536 1.00 33.25 360 ALA A N 1
ATOM 2804 C CA . ALA A 1 360 ? 18.487 -19.390 8.776 1.00 33.25 360 ALA A CA 1
ATOM 2805 C C . ALA A 1 360 ? 19.600 -19.304 9.842 1.00 33.25 360 ALA A C 1
ATOM 2807 O O . ALA A 1 360 ? 19.289 -19.084 11.013 1.00 33.25 360 ALA A O 1
ATOM 2808 N N . SER A 1 361 ? 20.875 -19.377 9.449 1.00 34.72 361 SER A N 1
ATOM 2809 C CA . SER A 1 361 ? 22.049 -19.196 10.322 1.00 34.72 361 SER A CA 1
ATOM 2810 C C . SER A 1 361 ? 22.153 -17.766 10.876 1.00 34.72 361 SER A C 1
ATOM 2812 O O . SER A 1 361 ? 22.185 -17.583 12.091 1.00 34.72 361 SER A O 1
ATOM 2814 N N . LEU A 1 362 ? 22.027 -16.728 10.039 1.00 36.47 362 LEU A N 1
ATOM 2815 C CA . LEU A 1 362 ? 22.033 -15.310 10.473 1.00 36.47 362 LEU A CA 1
ATOM 2816 C C . LEU A 1 362 ? 20.881 -14.932 11.424 1.00 36.47 362 LEU A C 1
ATOM 2818 O O . LEU A 1 362 ? 20.926 -13.917 12.113 1.00 36.47 362 LEU A O 1
ATOM 2822 N N . VAL A 1 363 ? 19.824 -15.740 11.440 1.00 38.44 363 VAL A N 1
ATOM 2823 C CA . VAL A 1 363 ? 18.619 -15.548 12.257 1.00 38.44 363 VAL A CA 1
ATOM 2824 C C . VAL A 1 363 ? 18.711 -16.301 13.591 1.00 38.44 363 VAL A C 1
ATOM 2826 O O . VAL A 1 363 ? 17.953 -15.960 14.507 1.00 38.44 363 VAL A O 1
ATOM 2829 N N . ASN A 1 364 ? 19.635 -17.265 13.699 1.00 36.41 364 ASN A N 1
ATOM 2830 C CA . ASN A 1 364 ? 19.827 -18.153 14.848 1.00 36.41 364 ASN A CA 1
ATOM 2831 C C . ASN A 1 364 ? 21.190 -17.983 15.549 1.00 36.41 364 ASN A C 1
ATOM 2833 O O . ASN A 1 364 ? 21.296 -18.322 16.723 1.00 36.41 364 ASN A O 1
ATOM 2837 N N . SER A 1 365 ? 22.210 -17.421 14.894 1.00 35.75 365 SER A N 1
ATOM 2838 C CA . SER A 1 365 ? 23.477 -17.050 15.528 1.00 35.75 365 SER A CA 1
ATOM 2839 C C . SER A 1 365 ? 23.602 -15.532 15.616 1.00 35.75 365 SER A C 1
ATOM 2841 O O . SER A 1 365 ? 23.702 -14.872 14.583 1.00 35.75 365 SER A O 1
ATOM 2843 N N . GLN A 1 366 ? 23.602 -14.990 16.837 1.00 40.19 366 GLN A N 1
ATOM 2844 C CA . GLN A 1 366 ? 24.695 -14.169 17.391 1.00 40.19 366 GLN A CA 1
ATOM 2845 C C . GLN A 1 366 ? 24.230 -13.446 18.676 1.00 40.19 366 GLN A C 1
ATOM 2847 O O . GLN A 1 366 ? 23.278 -12.660 18.636 1.00 40.19 366 GLN A O 1
ATOM 2852 N N . PRO A 1 367 ? 24.917 -13.674 19.809 1.00 44.06 367 PRO A N 1
ATOM 2853 C CA . PRO A 1 367 ? 25.030 -12.718 20.896 1.00 44.06 367 PRO A CA 1
ATOM 2854 C C . PRO A 1 367 ? 26.163 -11.701 20.632 1.00 44.06 367 PRO A C 1
ATOM 2856 O O . PRO A 1 367 ? 27.059 -11.931 19.831 1.00 44.06 367 PRO A O 1
ATOM 2859 N N . GLU A 1 368 ? 26.093 -10.601 21.384 1.00 37.97 368 GLU A N 1
ATOM 2860 C CA . GLU A 1 368 ? 27.027 -9.469 21.520 1.00 37.97 368 GLU A CA 1
ATOM 2861 C C . GLU A 1 368 ? 27.079 -8.372 20.433 1.00 37.97 368 GLU A C 1
ATOM 2863 O O . GLU A 1 368 ? 27.114 -8.571 19.223 1.00 37.97 368 GLU A O 1
ATOM 2868 N N . LYS A 1 369 ? 27.019 -7.134 20.944 1.00 37.22 369 LYS A N 1
ATOM 2869 C CA . LYS A 1 369 ? 26.805 -5.860 20.245 1.00 37.22 369 LYS A CA 1
ATOM 2870 C C . LYS A 1 369 ? 27.866 -5.578 19.167 1.00 37.22 369 LYS A C 1
ATOM 2872 O O . LYS A 1 369 ? 29.044 -5.485 19.510 1.00 37.22 369 LYS A O 1
ATOM 2877 N N . PRO A 1 370 ? 27.482 -5.221 17.927 1.00 38.62 370 PRO A N 1
ATOM 2878 C CA . PRO A 1 370 ? 28.420 -4.642 16.979 1.00 38.62 370 PRO A CA 1
ATOM 2879 C C . PRO A 1 370 ? 28.502 -3.117 17.145 1.00 38.62 370 PRO A C 1
ATOM 2881 O O . PRO A 1 370 ? 27.494 -2.405 17.197 1.00 38.62 370 PRO A O 1
ATOM 2884 N N . ARG A 1 371 ? 29.733 -2.595 17.199 1.00 37.72 371 ARG A N 1
ATOM 2885 C CA . ARG A 1 371 ? 30.025 -1.157 17.107 1.00 37.72 371 ARG A CA 1
ATOM 2886 C C . ARG A 1 371 ? 29.809 -0.686 15.665 1.00 37.72 371 ARG A C 1
ATOM 2888 O O . ARG A 1 371 ? 30.319 -1.288 14.724 1.00 37.72 371 ARG A O 1
ATOM 2895 N N . VAL A 1 372 ? 29.069 0.411 15.491 1.00 38.12 372 VAL A N 1
ATOM 2896 C CA . VAL A 1 372 ? 28.862 1.066 14.188 1.00 38.12 372 VAL A CA 1
ATOM 2897 C C . VAL A 1 372 ? 30.210 1.542 13.641 1.00 38.12 372 VAL A C 1
ATOM 2899 O O . VAL A 1 372 ? 30.897 2.310 14.309 1.00 38.12 372 VAL A O 1
ATOM 2902 N N . SER A 1 373 ? 30.574 1.130 12.422 1.00 39.00 373 SER A N 1
ATOM 2903 C CA . SER A 1 373 ? 31.783 1.629 11.755 1.00 39.00 373 SER A CA 1
ATOM 2904 C C . SER A 1 373 ? 31.624 3.119 11.400 1.00 39.00 373 SER A C 1
ATOM 2906 O O . SER A 1 373 ? 30.729 3.462 10.616 1.00 39.00 373 SER A O 1
ATOM 2908 N N . PRO A 1 374 ? 32.494 4.015 11.908 1.00 36.25 374 PRO A N 1
ATOM 2909 C CA . PRO A 1 374 ? 32.477 5.448 11.585 1.00 36.25 374 PRO A CA 1
ATOM 2910 C C . PRO A 1 374 ? 32.555 5.741 10.075 1.00 36.25 374 PRO A C 1
ATOM 2912 O O . PRO A 1 374 ? 32.057 6.761 9.597 1.00 36.25 374 PRO A O 1
ATOM 2915 N N . VAL A 1 375 ? 33.118 4.809 9.300 1.00 37.47 375 VAL A N 1
ATOM 2916 C CA . VAL A 1 375 ? 33.348 4.930 7.852 1.00 37.47 375 VAL A CA 1
ATOM 2917 C C . VAL A 1 375 ? 32.040 4.902 7.045 1.00 37.47 375 VAL A C 1
ATOM 2919 O O . VAL A 1 375 ? 31.901 5.613 6.044 1.00 37.47 375 VAL A O 1
ATOM 2922 N N . ALA A 1 376 ? 31.043 4.131 7.491 1.00 34.72 376 ALA A N 1
ATOM 2923 C CA . ALA A 1 376 ? 29.758 4.010 6.797 1.00 34.72 376 ALA A CA 1
ATOM 2924 C C . ALA A 1 376 ? 28.901 5.281 6.939 1.00 34.72 376 ALA A C 1
ATOM 2926 O O . ALA A 1 376 ? 28.262 5.722 5.981 1.00 34.72 376 ALA A O 1
ATOM 2927 N N . VAL A 1 377 ? 28.941 5.913 8.116 1.00 38.66 377 VAL A N 1
ATOM 2928 C CA . VAL A 1 377 ? 28.258 7.189 8.379 1.00 38.66 377 VAL A CA 1
ATOM 2929 C C . VAL A 1 377 ? 28.920 8.312 7.577 1.00 38.66 377 VAL A C 1
ATOM 2931 O O . VAL A 1 377 ? 28.229 9.053 6.875 1.00 38.66 377 VAL A O 1
ATOM 2934 N N . ALA A 1 378 ? 30.255 8.378 7.571 1.00 39.03 378 ALA A N 1
ATOM 2935 C CA . ALA A 1 378 ? 31.000 9.357 6.779 1.00 39.03 378 ALA A CA 1
ATOM 2936 C C . ALA A 1 378 ? 30.689 9.264 5.270 1.00 39.03 378 ALA A C 1
ATOM 2938 O O . ALA A 1 378 ? 30.510 10.287 4.606 1.00 39.03 378 ALA A O 1
ATOM 2939 N N . SER A 1 379 ? 30.529 8.048 4.738 1.00 42.72 379 SER A N 1
ATOM 2940 C CA . SER A 1 379 ? 30.247 7.824 3.312 1.00 42.72 379 SER A CA 1
ATOM 2941 C C . SER A 1 379 ? 28.848 8.288 2.889 1.00 42.72 379 SER A C 1
ATOM 2943 O O . SER A 1 379 ? 28.697 8.927 1.846 1.00 42.72 379 SER A O 1
ATOM 2945 N N . ALA A 1 380 ? 27.816 8.046 3.704 1.00 40.97 380 ALA A N 1
ATOM 2946 C CA . ALA A 1 380 ? 26.461 8.528 3.419 1.00 40.97 380 ALA A CA 1
ATOM 2947 C C . ALA A 1 380 ? 26.376 10.065 3.468 1.00 40.97 380 ALA A C 1
ATOM 2949 O O . ALA A 1 380 ? 25.761 10.687 2.595 1.00 40.97 380 ALA A O 1
ATOM 2950 N N . HIS A 1 381 ? 27.056 10.692 4.434 1.00 49.19 381 HIS A N 1
ATOM 2951 C CA . HIS A 1 381 ? 27.152 12.150 4.515 1.00 49.19 381 HIS A CA 1
ATOM 2952 C C . HIS A 1 381 ? 27.914 12.754 3.326 1.00 49.19 381 HIS A C 1
ATOM 2954 O O . HIS A 1 381 ? 27.492 13.790 2.809 1.00 49.19 381 HIS A O 1
ATOM 2960 N N . ALA A 1 382 ? 28.967 12.093 2.835 1.00 51.25 382 ALA A N 1
ATOM 2961 C CA . ALA A 1 382 ? 29.715 12.535 1.658 1.00 51.25 382 ALA A CA 1
ATOM 2962 C C . ALA A 1 382 ? 28.864 12.503 0.374 1.00 51.25 382 ALA A C 1
ATOM 2964 O O . ALA A 1 382 ? 28.860 13.471 -0.389 1.00 51.25 382 ALA A O 1
ATOM 2965 N N . VAL A 1 383 ? 28.072 11.443 0.166 1.00 47.66 383 VAL A N 1
ATOM 2966 C CA . VAL A 1 383 ? 27.148 11.340 -0.982 1.00 47.66 383 VAL A CA 1
ATOM 2967 C C . VAL A 1 383 ? 26.071 12.428 -0.924 1.00 47.66 383 VAL A C 1
ATOM 2969 O O . VAL A 1 383 ? 25.772 13.065 -1.938 1.00 47.66 383 VAL A O 1
ATOM 2972 N N . LEU A 1 384 ? 25.521 12.697 0.264 1.00 51.66 384 LEU A N 1
ATOM 2973 C CA . LEU A 1 384 ? 24.526 13.754 0.450 1.00 51.66 384 LEU A CA 1
ATOM 2974 C C . LEU A 1 384 ? 25.122 15.156 0.229 1.00 51.66 384 LEU A C 1
ATOM 2976 O O . LEU A 1 384 ? 24.471 16.027 -0.355 1.00 51.66 384 LEU A O 1
ATOM 2980 N N . ALA A 1 385 ? 26.358 15.384 0.683 1.00 65.12 385 ALA A N 1
ATOM 2981 C CA . ALA A 1 385 ? 27.075 16.643 0.500 1.00 65.12 385 ALA A CA 1
ATOM 2982 C C . ALA A 1 385 ? 27.384 16.911 -0.980 1.00 65.12 385 ALA A C 1
ATOM 2984 O O . ALA A 1 385 ? 27.178 18.029 -1.460 1.00 65.12 385 ALA A O 1
ATOM 2985 N N . GLU A 1 386 ? 27.797 15.886 -1.725 1.00 66.00 386 GLU A N 1
ATOM 2986 C CA . GLU A 1 386 ? 28.066 16.000 -3.158 1.00 66.00 386 GLU A CA 1
ATOM 2987 C C . GLU A 1 386 ? 26.781 16.252 -3.963 1.00 66.00 386 GLU A C 1
ATOM 2989 O O . GLU A 1 386 ? 26.742 17.139 -4.819 1.00 66.00 386 GLU A O 1
ATOM 2994 N N . ALA A 1 387 ? 25.675 15.579 -3.623 1.00 54.62 387 ALA A N 1
ATOM 2995 C CA . ALA A 1 387 ? 24.371 15.853 -4.231 1.00 54.62 387 ALA A CA 1
ATOM 2996 C C . ALA A 1 387 ? 23.914 17.310 -3.996 1.00 54.62 387 ALA A C 1
ATOM 2998 O O . ALA A 1 387 ? 23.442 17.982 -4.924 1.00 54.62 387 ALA A O 1
ATOM 2999 N N . LYS A 1 388 ? 24.116 17.842 -2.780 1.00 75.06 388 LYS A N 1
ATOM 3000 C CA . LYS A 1 388 ? 23.843 19.254 -2.453 1.00 75.06 388 LYS A CA 1
ATOM 3001 C C . LYS A 1 388 ? 24.733 20.213 -3.253 1.00 75.06 388 LYS A C 1
ATOM 3003 O O . LYS A 1 388 ? 24.219 21.197 -3.793 1.00 75.06 388 LYS A O 1
ATOM 3008 N N . ARG A 1 389 ? 26.033 19.920 -3.396 1.00 80.69 389 ARG A N 1
ATOM 3009 C CA . ARG A 1 389 ? 26.969 20.720 -4.212 1.00 80.69 389 ARG A CA 1
ATOM 3010 C C . ARG A 1 389 ? 26.543 20.771 -5.677 1.00 80.69 389 ARG A C 1
ATOM 3012 O O . ARG A 1 389 ? 26.440 21.856 -6.248 1.00 80.69 389 ARG A O 1
ATOM 3019 N N . GLN A 1 390 ? 26.206 19.630 -6.273 1.00 71.62 390 GLN A N 1
ATOM 3020 C CA . GLN A 1 390 ? 25.775 19.573 -7.673 1.00 71.62 390 GLN A CA 1
ATOM 3021 C C . GLN A 1 390 ? 24.476 20.349 -7.921 1.00 71.62 390 GLN A C 1
ATOM 3023 O O . GLN A 1 390 ? 24.332 21.016 -8.951 1.00 71.62 390 GLN A O 1
ATOM 3028 N N . ARG A 1 391 ? 23.540 20.323 -6.965 1.00 78.50 391 ARG A N 1
ATOM 3029 C CA . ARG A 1 391 ? 22.316 21.131 -7.025 1.00 78.50 391 ARG A CA 1
ATOM 3030 C C . ARG A 1 391 ? 22.625 22.629 -6.988 1.00 78.50 391 ARG A C 1
ATOM 3032 O O . ARG A 1 391 ? 22.125 23.365 -7.838 1.00 78.50 391 ARG A O 1
ATOM 3039 N N . ALA A 1 392 ? 23.512 23.061 -6.091 1.00 85.69 392 ALA A N 1
ATOM 3040 C CA . ALA A 1 392 ? 23.947 24.455 -6.006 1.00 85.69 392 ALA A CA 1
ATOM 3041 C C . ALA A 1 392 ? 24.623 24.941 -7.304 1.00 85.69 392 ALA A C 1
ATOM 3043 O O . ALA A 1 392 ? 24.341 26.046 -7.775 1.00 85.69 392 ALA A O 1
ATOM 3044 N N . VAL A 1 393 ? 25.453 24.101 -7.935 1.00 88.44 393 VAL A N 1
ATOM 3045 C CA . VAL A 1 393 ? 26.085 24.409 -9.232 1.00 88.44 393 VAL A CA 1
ATOM 3046 C C . VAL A 1 393 ? 25.034 24.607 -10.327 1.00 88.44 393 VAL A C 1
ATOM 3048 O O . VAL A 1 393 ? 25.077 25.608 -11.049 1.00 88.44 393 VAL A O 1
ATOM 3051 N N . ARG A 1 394 ? 24.049 23.706 -10.431 1.00 85.56 394 ARG A N 1
ATOM 3052 C CA . ARG A 1 394 ? 22.964 23.814 -11.423 1.00 85.56 394 ARG A CA 1
ATOM 3053 C C . ARG A 1 394 ? 22.115 25.067 -11.214 1.00 85.56 394 ARG A C 1
ATOM 3055 O O . ARG A 1 394 ? 21.778 25.750 -12.183 1.00 85.56 394 ARG A O 1
ATOM 3062 N N . ASP A 1 395 ? 21.812 25.410 -9.965 1.00 88.81 395 ASP A N 1
ATOM 3063 C CA . ASP A 1 395 ? 21.057 26.621 -9.645 1.00 88.81 395 ASP A CA 1
ATOM 3064 C C . ASP A 1 395 ? 21.845 27.894 -9.985 1.00 88.81 395 ASP A C 1
ATOM 3066 O O . ASP A 1 395 ? 21.280 28.834 -10.556 1.00 88.81 395 ASP A O 1
ATOM 3070 N N . LYS A 1 396 ? 23.163 27.912 -9.741 1.00 93.00 396 LYS A N 1
ATOM 3071 C CA . LYS A 1 396 ? 24.053 29.013 -10.152 1.00 93.00 396 LYS A CA 1
ATOM 3072 C C . LYS A 1 396 ? 24.092 29.164 -11.676 1.00 93.00 396 LYS A C 1
ATOM 3074 O O . LYS A 1 396 ? 23.891 30.265 -12.189 1.00 93.00 396 LYS A O 1
ATOM 3079 N N . GLN A 1 397 ? 24.248 28.066 -12.416 1.00 90.56 397 GLN A N 1
ATOM 3080 C CA . GLN A 1 397 ? 24.212 28.076 -13.885 1.00 90.56 397 GLN A CA 1
ATOM 3081 C C . GLN A 1 397 ? 22.869 28.586 -14.428 1.00 90.56 397 GLN A C 1
ATOM 3083 O O . GLN A 1 397 ? 22.833 29.379 -15.374 1.00 90.56 397 GLN A O 1
ATOM 3088 N N . ARG A 1 398 ? 21.750 28.194 -13.806 1.00 90.44 398 ARG A N 1
ATOM 3089 C CA . ARG A 1 398 ? 20.409 28.663 -14.183 1.00 90.44 398 ARG A CA 1
ATOM 3090 C C . ARG A 1 398 ? 20.235 30.163 -13.943 1.00 90.44 398 ARG A C 1
ATOM 3092 O O . ARG A 1 398 ? 19.669 30.846 -14.799 1.00 90.44 398 ARG A O 1
ATOM 3099 N N . LYS A 1 399 ? 20.731 30.686 -12.815 1.00 93.06 399 LYS A N 1
ATOM 3100 C CA . LYS A 1 399 ? 20.740 32.132 -12.523 1.00 93.06 399 LYS A CA 1
ATOM 3101 C C . LYS A 1 399 ? 21.583 32.901 -13.548 1.00 93.06 399 LYS A C 1
ATOM 3103 O O . LYS A 1 399 ? 21.107 33.906 -14.075 1.00 93.06 399 LYS A O 1
ATOM 3108 N N . ASN A 1 400 ? 22.759 32.389 -13.914 1.00 87.75 400 ASN A N 1
ATOM 3109 C CA . ASN A 1 400 ? 23.630 33.016 -14.914 1.00 87.75 400 ASN A CA 1
ATOM 3110 C C . ASN A 1 400 ? 22.994 33.051 -16.311 1.00 87.75 400 ASN A C 1
ATOM 3112 O O . ASN A 1 400 ? 23.022 34.088 -16.969 1.00 87.75 400 ASN A O 1
ATOM 3116 N N . ARG A 1 401 ? 22.333 31.967 -16.743 1.00 87.88 401 ARG A N 1
ATOM 3117 C CA . ARG A 1 401 ? 21.581 31.950 -18.014 1.00 87.88 401 ARG A CA 1
ATOM 3118 C C . ARG A 1 401 ? 20.442 32.971 -18.038 1.00 87.88 401 ARG A C 1
ATOM 3120 O O . ARG A 1 401 ? 20.231 33.618 -19.059 1.00 87.88 401 ARG A O 1
ATOM 3127 N N . LYS A 1 402 ? 19.721 33.143 -16.923 1.00 87.38 402 LYS A N 1
ATOM 3128 C CA . LYS A 1 402 ? 18.668 34.168 -16.810 1.00 87.38 402 LYS A CA 1
ATOM 3129 C C . LYS A 1 402 ? 19.230 35.591 -16.868 1.00 87.38 402 LYS A C 1
ATOM 3131 O O . LYS A 1 402 ? 18.622 36.427 -17.523 1.00 87.38 402 LYS A O 1
ATOM 3136 N N . LYS A 1 403 ? 20.378 35.857 -16.231 1.00 86.50 403 LYS A N 1
ATOM 3137 C CA . LYS A 1 403 ? 21.068 37.154 -16.341 1.00 86.50 403 LYS A CA 1
ATOM 3138 C C . LYS A 1 403 ? 21.520 37.431 -17.777 1.00 86.50 403 LYS A C 1
ATOM 3140 O O . LYS A 1 403 ? 21.225 38.499 -18.290 1.00 86.50 403 LYS A O 1
ATOM 3145 N N . LYS A 1 404 ? 22.133 36.451 -18.452 1.00 81.25 404 LYS A N 1
ATOM 3146 C CA . LYS A 1 404 ? 22.587 36.602 -19.847 1.00 81.25 404 LYS A CA 1
ATOM 3147 C C . LYS A 1 404 ? 21.428 36.886 -20.814 1.00 81.25 404 LYS A C 1
ATOM 3149 O O . LYS A 1 404 ? 21.576 37.719 -21.691 1.00 81.25 404 LYS A O 1
ATOM 3154 N N . LYS A 1 405 ? 20.252 36.276 -20.604 1.00 77.69 405 LYS A N 1
ATOM 3155 C CA . LYS A 1 405 ? 19.035 36.589 -21.380 1.00 77.69 405 LYS A CA 1
ATOM 3156 C C . LYS A 1 405 ? 18.470 37.995 -21.142 1.00 77.69 405 LYS A C 1
ATOM 3158 O O . LYS A 1 405 ? 17.801 38.500 -22.026 1.00 77.69 405 LYS A O 1
ATOM 3163 N N . LYS A 1 406 ? 18.705 38.608 -19.976 1.00 74.12 406 LYS A N 1
ATOM 3164 C CA . LYS A 1 406 ? 18.288 39.995 -19.692 1.00 74.12 406 LYS A CA 1
ATOM 3165 C C . LYS A 1 406 ? 19.256 41.049 -20.243 1.00 74.12 406 LYS A C 1
ATOM 3167 O O . LYS A 1 406 ? 18.901 42.215 -20.267 1.00 74.12 406 LYS A O 1
ATOM 3172 N N . LEU A 1 407 ? 20.467 40.639 -20.619 1.00 68.19 407 LEU A N 1
ATOM 3173 C CA . LEU A 1 407 ? 21.539 41.512 -21.105 1.00 68.19 407 LEU A CA 1
ATOM 3174 C C . LEU A 1 407 ? 21.715 41.446 -22.629 1.00 68.19 407 LEU A C 1
ATOM 3176 O O . LEU A 1 407 ? 22.612 42.091 -23.155 1.00 68.19 407 LEU A O 1
ATOM 3180 N N . LEU A 1 408 ? 20.897 40.657 -23.332 1.00 60.88 408 LEU A N 1
ATOM 3181 C CA . LEU A 1 408 ? 20.830 40.735 -24.787 1.00 60.88 408 LEU A CA 1
ATOM 3182 C C . LEU A 1 408 ? 19.984 41.968 -25.145 1.00 60.88 408 LEU A C 1
ATOM 3184 O O . LEU A 1 408 ? 18.839 42.035 -24.687 1.00 60.88 408 LEU A O 1
ATOM 3188 N N . PRO A 1 409 ? 20.537 42.945 -25.884 1.00 58.50 409 PRO A N 1
ATOM 3189 C CA . PRO A 1 409 ? 19.795 44.127 -26.292 1.00 58.50 409 PRO A CA 1
ATOM 3190 C C . PRO A 1 409 ? 18.633 43.721 -27.201 1.00 58.50 409 PRO A C 1
ATOM 3192 O O . PRO A 1 409 ? 18.751 42.814 -28.025 1.00 58.50 409 PRO A O 1
ATOM 3195 N N . VAL A 1 410 ? 17.494 44.390 -27.021 1.00 59.19 410 VAL A N 1
ATOM 3196 C CA . VAL A 1 410 ? 16.373 44.355 -27.963 1.00 59.19 410 VAL A CA 1
ATOM 3197 C C . VAL A 1 410 ? 16.810 45.173 -29.176 1.00 59.19 410 VAL A C 1
ATOM 3199 O O . VAL A 1 410 ? 16.530 46.359 -29.275 1.00 59.19 410 VAL A O 1
ATOM 3202 N N . THR A 1 411 ? 17.591 44.561 -30.054 1.00 60.31 411 THR A N 1
ATOM 3203 C CA . THR A 1 411 ? 17.947 45.120 -31.360 1.00 60.31 411 THR A CA 1
ATOM 3204 C C . THR A 1 411 ? 17.496 44.119 -32.400 1.00 60.31 411 THR A C 1
ATOM 3206 O O . THR A 1 411 ? 18.245 43.203 -32.709 1.00 60.31 411 THR A O 1
ATOM 3209 N N . GLU A 1 412 ? 16.229 44.244 -32.799 1.00 51.38 412 GLU A N 1
ATOM 3210 C CA . GLU A 1 412 ? 15.645 43.846 -34.093 1.00 51.38 412 GLU A CA 1
ATOM 3211 C C . GLU A 1 412 ? 14.114 43.964 -33.988 1.00 51.38 412 GLU A C 1
ATOM 3213 O O . GLU A 1 412 ? 13.394 42.992 -33.776 1.00 51.38 412 GLU A O 1
ATOM 3218 N N . GLN A 1 413 ? 13.630 45.203 -34.069 1.00 47.75 413 GLN A N 1
ATOM 3219 C CA . GLN A 1 413 ? 12.332 45.549 -34.652 1.00 47.75 413 GLN A CA 1
ATOM 3220 C C . GLN A 1 413 ? 12.504 46.916 -35.316 1.00 47.75 413 GLN A C 1
ATOM 3222 O O . GLN A 1 413 ? 12.148 47.942 -34.742 1.00 47.75 413 GLN A O 1
ATOM 3227 N N . LEU A 1 414 ? 13.132 46.899 -36.490 1.00 43.22 414 LEU A N 1
ATOM 3228 C CA . LEU A 1 414 ? 12.932 47.847 -37.581 1.00 43.22 414 LEU A CA 1
ATOM 3229 C C . LEU A 1 414 ? 13.084 47.070 -38.886 1.00 43.22 414 LEU A C 1
ATOM 3231 O O . LEU A 1 414 ? 14.071 46.303 -38.972 1.00 43.22 414 LEU A O 1
#

Mean predicted aligned error: 11.96 Å